Protein AF-0000000086649400 (afdb_homodimer)

Secondary structure (DSSP, 8-state):
--HHHHHHHHTBHHHHHHHHHHHHHHHHHHGGG---HHHHHHHHHHHHHHHHHHHHHHGGGHHHHHHHHHHHTT-TT---HHHHHHHHHHHHHHHHHHHHHHHHHHHHTTSS---HHHHHHHHHHHHHHHHHHHHHHHHHHHHHHHHHHHHHHHH----HHHHHHHHHHHHHHHHHHHHHHHHHHHHHHTSPTTSTTTT-S-HHHHHHHHHHHHHHHHHHHHHHHHHHHHH-/--HHHHHHHHTBHHHHHHHHHHHHHHHHHHGGG---HHHHHHHHHHHHHHHHHHHHHHHTTHHHHHHHHHHHTT-TT-S-HHHHHHHHHHHHHHHHHHHHHHHHHHHHTTSS---HHHHHHHHHHHHHHHHHHHHHHHHHHHHHHHHHHHHHHHH----HHHHHHHHHHHHHHHHHHHHHHHHHHHHHHTSPTTSTTTT-S-HHHHHHHHHHHHHHHHHHHHHHHHHHHHH-

Organism: Vespula vulgaris (NCBI:txid7454)

Solvent-accessible surface area (backbone atoms only — not comparable to full-atom values): 23896 Å² total; per-residue (Å²): 132,67,61,62,55,54,32,57,39,50,47,25,34,66,42,42,48,48,50,38,50,28,50,19,18,44,31,33,28,51,39,68,77,45,86,45,68,66,60,32,51,31,30,49,50,51,20,48,52,34,49,48,38,50,52,56,58,48,63,66,39,56,57,42,51,50,51,48,47,61,72,47,60,87,33,82,85,47,83,50,64,67,55,34,51,50,50,54,50,44,50,53,49,52,63,52,40,46,61,47,45,50,51,34,52,34,22,73,68,62,57,37,94,56,70,46,65,64,45,45,50,52,44,47,50,49,49,46,52,50,48,50,49,50,38,52,45,43,53,48,51,42,52,52,52,51,50,49,49,58,53,45,63,70,59,58,89,63,59,72,60,56,56,51,49,50,52,50,50,44,51,52,40,51,51,50,42,51,35,42,51,37,49,46,58,47,46,44,24,73,35,60,73,81,48,86,62,13,56,68,59,51,65,38,54,40,8,46,40,42,26,52,32,34,50,53,52,50,49,51,54,52,50,52,52,52,53,56,59,70,74,104,133,67,61,63,56,54,32,56,40,49,46,24,35,67,41,42,48,50,49,36,50,28,50,20,18,43,31,32,30,50,40,67,77,45,87,45,68,67,59,33,52,29,30,48,49,51,19,49,54,36,50,48,38,49,53,57,58,47,63,66,40,54,57,41,51,50,52,48,47,61,72,47,60,88,33,81,84,47,84,51,63,67,55,35,53,50,48,54,52,44,51,52,48,51,63,53,41,46,61,48,46,48,52,33,52,34,22,72,68,64,58,38,94,57,70,47,65,63,45,46,50,52,44,48,50,48,49,45,50,49,47,49,50,51,38,51,44,44,52,49,52,43,52,52,51,52,50,50,49,57,53,44,60,70,60,60,85,64,59,72,61,56,55,49,50,50,52,48,51,43,52,55,41,50,50,51,41,52,35,43,50,39,50,46,58,46,47,44,24,72,36,59,73,80,49,87,63,12,55,68,60,50,65,36,54,40,8,45,39,42,27,53,33,33,51,51,52,50,50,50,54,52,50,52,52,53,55,56,59,69,74,105

InterPro domains:
  IPR008733 Peroxisomal biogenesis factor 11 [PF05648] (6-221)
  IPR026510 Peroxisomal membrane protein 11C, metazoa [PTHR20990] (4-226)

Sequence (464 aa):
MDVEILSNYLDTYHGRDKILRTLSYIAKLTTVATTSKTTEAKLKIFSSKMSECRVILRLLDDLPIFYYARKYGWGKQESDWFIRSIELIQIAVDMIFSPIEHICWAGENQIVSLNSAKWDNITIWLWVVSLYLSLTKSLRKISQLKLSKLQGNEVCANSNETNKKIKHDIQEELITCLCLILDIIYAVSYLPSGVLWGGFLKTWHVGALGTISSCISLYRALHKKIMQKKKLMDVEILSNYLDTYHGRDKILRTLSYIAKLTTVATTSKTTEAKLKIFSSKMSECRVILRLLDDLPIFYYARKYGWGKQESDWFIRSIELIQIAVDMIFSPIEHICWAGENQIVSLNSAKWDNITIWLWVVSLYLSLTKSLRKISQLKLSKLQGNEVCANSNETNKKIKHDIQEELITCLCLILDIIYAVSYLPSGVLWGGFLKTWHVGALGTISSCISLYRALHKKIMQKKKL

Nearest PDB structures (foldseek):
  6nbi-assembly1_R  TM=3.382E-01  e=7.928E-01  Homo sapiens
  6nbh-assembly1_R  TM=2.758E-01  e=7.574E-01  Homo sapiens
  8ceg-assembly1_B  TM=2.648E-01  e=4.103E+00  Homo sapiens
  6nbh-assembly1_R  TM=4.077E-01  e=9.568E-01  Homo sapiens
  6nbi-assembly1_R  TM=3.823E-01  e=1.001E+00  Homo sapiens

Foldseek 3Di:
DPVVLLVVLCVDPVSVLLVLLLQLLLLLQCLVVDPDPVSNVVSNVSSVVSVLVSLVSLLVCLVVLVVVCVVCPQVPVDPDVLLSVLVNVLSVLSNVLSVLSVVLSCCVVVVDPDPNVVSVQVNLVSVLVNLVSVLVSLVVVLVVLVVVLVVVVPPDPDDPVVNVVSVVSNVVSVLVNLLSVLVNVLSQCCHDPPRDCHVVDDSSSNSVSSNVSSVSVSVVVSVVSVVVVVVD/DPVVLLVVLCVDPVSVLLVLLLQLLLLLQCLVVDPDPVSNVVSNVSSVVSVLVSLVSLLVCLVVLVVVCVVCPQVPVDPDVVLSVLVNVLSVLSNVLNVLSVVLSCCVVVVDPDPNVVSVQVNLVSVLVNLVSVLVSLVVVLVVLVVVLVVVVPPDVDDPVVNVVSVVSNVVSVLVNLLSVLVNVLSQCCHDPPRDCHVVDDSSSNSVSSNVSSVSVSVVVSVVSVVVVVVD

pLDDT: mean 90.63, std 8.1, range [49.31, 97.56]

Radius of gyration: 25.65 Å; Cα contacts (8 Å, |Δi|>4): 470; chains: 2; bounding box: 76×61×52 Å

Structure (mmCIF, N/CA/C/O backbone):
data_AF-0000000086649400-model_v1
#
loop_
_entity.id
_entity.type
_entity.pdbx_description
1 polymer 'Peroxisomal membrane protein 11C'
#
loop_
_atom_site.group_PDB
_atom_site.id
_atom_site.type_symbol
_atom_site.label_atom_id
_atom_site.label_alt_id
_atom_site.label_comp_id
_atom_site.label_asym_id
_atom_site.label_entity_id
_atom_site.label_seq_id
_atom_site.pdbx_PDB_ins_code
_atom_site.Cartn_x
_atom_site.Cartn_y
_atom_site.Cartn_z
_atom_site.occupancy
_atom_site.B_iso_or_equiv
_atom_site.auth_seq_id
_atom_site.auth_comp_id
_atom_site.auth_asym_id
_atom_site.auth_atom_id
_atom_site.pdbx_PDB_model_num
ATOM 1 N N . MET A 1 1 ? -4.574 18.812 -14.805 1 53.16 1 MET A N 1
ATOM 2 C CA . MET A 1 1 ? -4.961 17.828 -13.797 1 53.16 1 MET A CA 1
ATOM 3 C C . MET A 1 1 ? -3.801 17.531 -12.852 1 53.16 1 MET A C 1
ATOM 5 O O . MET A 1 1 ? -2.643 17.484 -13.281 1 53.16 1 MET A O 1
ATOM 9 N N . ASP A 1 2 ? -3.943 17.781 -11.453 1 78.62 2 ASP A N 1
ATOM 10 C CA . ASP A 1 2 ? -2.957 18.016 -10.398 1 78.62 2 ASP A CA 1
ATOM 11 C C . ASP A 1 2 ? -2.213 16.719 -10.055 1 78.62 2 ASP A C 1
ATOM 13 O O . ASP A 1 2 ? -2.707 15.898 -9.281 1 78.62 2 ASP A O 1
ATOM 17 N N . VAL A 1 3 ? -1.245 16.312 -10.953 1 87.19 3 VAL A N 1
ATOM 18 C CA . VAL A 1 3 ? -0.315 15.195 -10.789 1 87.19 3 VAL A CA 1
ATOM 19 C C . VAL A 1 3 ? 0.162 15.133 -9.344 1 87.19 3 VAL A C 1
ATOM 21 O O . VAL A 1 3 ? 0.406 14.047 -8.812 1 87.19 3 VAL A O 1
ATOM 24 N N . GLU A 1 4 ? 0.155 16.203 -8.797 1 91.06 4 GLU A N 1
ATOM 25 C CA . GLU A 1 4 ? 0.586 16.281 -7.402 1 91.06 4 GLU A CA 1
ATOM 26 C C . GLU A 1 4 ? -0.42 15.602 -6.477 1 91.06 4 GLU A C 1
ATOM 28 O O . GLU A 1 4 ? -0.036 14.844 -5.578 1 91.06 4 GLU A O 1
ATOM 33 N N . ILE A 1 5 ? -1.599 15.883 -6.746 1 92.31 5 ILE A N 1
ATOM 34 C CA . ILE A 1 5 ? -2.652 15.328 -5.906 1 92.31 5 ILE A CA 1
ATOM 35 C C . ILE A 1 5 ? -2.682 13.805 -6.059 1 92.31 5 ILE A C 1
ATOM 37 O O . ILE A 1 5 ? -2.791 13.078 -5.066 1 92.31 5 ILE A O 1
ATOM 41 N N . LEU A 1 6 ? -2.549 13.375 -7.281 1 92.25 6 LEU A N 1
ATOM 42 C CA . LEU A 1 6 ? -2.551 11.938 -7.535 1 92.25 6 LEU A CA 1
ATOM 43 C C . LEU A 1 6 ? -1.331 11.273 -6.906 1 92.25 6 LEU A C 1
ATOM 45 O O . LEU A 1 6 ? -1.438 10.195 -6.324 1 92.25 6 LEU A O 1
ATOM 49 N N . SER A 1 7 ? -0.237 11.891 -6.977 1 92.69 7 SER A N 1
ATOM 50 C CA . SER A 1 7 ? 0.988 11.367 -6.387 1 92.69 7 SER A CA 1
ATOM 51 C C . SER A 1 7 ? 0.869 11.258 -4.867 1 92.69 7 SER A C 1
ATOM 53 O O . SER A 1 7 ? 1.25 10.242 -4.281 1 92.69 7 SER A O 1
ATOM 55 N N . ASN A 1 8 ? 0.297 12.266 -4.281 1 92.5 8 ASN A N 1
ATOM 56 C CA . ASN A 1 8 ? 0.095 12.25 -2.836 1 92.5 8 ASN A CA 1
ATOM 57 C C . ASN A 1 8 ? -0.917 11.18 -2.426 1 92.5 8 ASN A C 1
ATOM 59 O O . ASN A 1 8 ? -0.766 10.547 -1.38 1 92.5 8 ASN A O 1
ATOM 63 N N . TYR A 1 9 ? -1.897 11.078 -3.273 1 93.38 9 TYR A N 1
ATOM 64 C CA . TYR A 1 9 ? -2.906 10.055 -3.01 1 93.38 9 TYR A CA 1
ATOM 65 C C . TYR A 1 9 ? -2.303 8.656 -3.092 1 93.38 9 TYR A C 1
ATOM 67 O O . TYR A 1 9 ? -2.625 7.789 -2.281 1 93.38 9 TYR A O 1
ATOM 75 N N . LEU A 1 10 ? -1.343 8.406 -3.936 1 94.25 10 LEU A N 1
ATOM 76 C CA . LEU A 1 10 ? -0.695 7.113 -4.141 1 94.25 10 LEU A CA 1
ATOM 77 C C . LEU A 1 10 ? 0.292 6.816 -3.016 1 94.25 10 LEU A C 1
ATOM 79 O O . LEU A 1 10 ? 0.742 5.676 -2.863 1 94.25 10 LEU A O 1
ATOM 83 N N . ASP A 1 11 ? 0.56 7.797 -2.195 1 93.19 11 ASP A N 1
ATOM 84 C CA . ASP A 1 11 ? 1.463 7.605 -1.064 1 93.19 11 ASP A CA 1
ATOM 85 C C . ASP A 1 11 ? 0.725 7.008 0.132 1 93.19 11 ASP A C 1
ATOM 87 O O . ASP A 1 11 ? 1.352 6.582 1.104 1 93.19 11 ASP A O 1
ATOM 91 N N . THR A 1 12 ? -0.558 6.922 0.01 1 94.44 12 THR A N 1
ATOM 92 C CA . THR A 1 12 ? -1.359 6.316 1.068 1 94.44 12 THR A CA 1
ATOM 93 C C . THR A 1 12 ? -1.737 4.883 0.71 1 94.44 12 THR A C 1
ATOM 95 O O . THR A 1 12 ? -1.857 4.543 -0.469 1 94.44 12 THR A O 1
ATOM 98 N N . TYR A 1 13 ? -1.934 4.09 1.722 1 94 13 TYR A N 1
ATOM 99 C CA . TYR A 1 13 ? -2.369 2.715 1.514 1 94 13 TYR A CA 1
ATOM 100 C C . TYR A 1 13 ? -3.734 2.672 0.837 1 94 13 TYR A C 1
ATOM 102 O O . TYR A 1 13 ? -3.938 1.919 -0.118 1 94 13 TYR A O 1
ATOM 110 N N . HIS A 1 14 ? -4.66 3.551 1.229 1 93.81 14 HIS A N 1
ATOM 111 C CA . HIS A 1 14 ? -6.016 3.564 0.696 1 93.81 14 HIS A CA 1
ATOM 112 C C . HIS A 1 14 ? -6.027 3.957 -0.777 1 93.81 14 HIS A C 1
ATOM 114 O O . HIS A 1 14 ? -6.797 3.402 -1.566 1 93.81 14 HIS A O 1
ATOM 120 N N . GLY A 1 15 ? -5.195 4.906 -1.042 1 94.31 15 GLY A N 1
ATOM 121 C CA . GLY A 1 15 ? -5.105 5.328 -2.432 1 94.31 15 GLY A CA 1
ATOM 122 C C . GLY A 1 15 ? -4.633 4.223 -3.359 1 94.31 15 GLY A C 1
ATOM 123 O O . GLY A 1 15 ? -5.223 4 -4.418 1 94.31 15 GLY A O 1
ATOM 124 N N . ARG A 1 16 ? -3.619 3.494 -2.947 1 95.06 16 ARG A N 1
ATOM 125 C CA . ARG A 1 16 ? -3.1 2.404 -3.766 1 95.06 16 ARG A CA 1
ATOM 126 C C . ARG A 1 16 ? -4.102 1.259 -3.855 1 95.06 16 ARG A C 1
ATOM 128 O O . ARG A 1 16 ? -4.285 0.668 -4.922 1 95.06 16 ARG A O 1
ATOM 135 N N . ASP A 1 17 ? -4.711 0.99 -2.801 1 95.44 17 ASP A N 1
ATOM 136 C CA . ASP A 1 17 ? -5.699 -0.085 -2.775 1 95.44 17 ASP A CA 1
ATOM 137 C C . ASP A 1 17 ? -6.848 0.203 -3.736 1 95.44 17 ASP A C 1
ATOM 139 O O . ASP A 1 17 ? -7.309 -0.692 -4.449 1 95.44 17 ASP A O 1
ATOM 143 N N . LYS A 1 18 ? -7.293 1.44 -3.742 1 95.38 18 LYS A N 1
ATOM 144 C CA . LYS A 1 18 ? -8.406 1.806 -4.617 1 95.38 18 LYS A CA 1
ATOM 145 C C . LYS A 1 18 ? -8.008 1.689 -6.086 1 95.38 18 LYS A C 1
ATOM 147 O O . LYS A 1 18 ? -8.82 1.291 -6.926 1 95.38 18 LYS A O 1
ATOM 152 N N . ILE A 1 19 ? -6.824 2.025 -6.383 1 96 19 ILE A N 1
ATOM 153 C CA . ILE A 1 19 ? -6.363 1.929 -7.762 1 96 19 ILE A CA 1
ATOM 154 C C . ILE A 1 19 ? -6.219 0.46 -8.156 1 96 19 ILE A C 1
ATOM 156 O O . ILE A 1 19 ? -6.605 0.066 -9.258 1 96 19 ILE A O 1
ATOM 160 N N . LEU A 1 20 ? -5.676 -0.312 -7.254 1 96.81 20 LEU A N 1
ATOM 161 C CA . LEU A 1 20 ? -5.555 -1.741 -7.52 1 96.81 20 LEU A CA 1
ATOM 162 C C . LEU A 1 20 ? -6.926 -2.371 -7.75 1 96.81 20 LEU A C 1
ATOM 164 O O . LEU A 1 20 ? -7.09 -3.201 -8.641 1 96.81 20 LEU A O 1
ATOM 168 N N . ARG A 1 21 ? -7.816 -1.945 -6.902 1 97 21 ARG A N 1
ATOM 169 C CA . ARG A 1 21 ? -9.188 -2.422 -7.059 1 97 21 ARG A CA 1
ATOM 170 C C . ARG A 1 21 ? -9.742 -2.039 -8.43 1 97 21 ARG A C 1
ATOM 172 O O . ARG A 1 21 ? -10.336 -2.873 -9.117 1 97 21 ARG A O 1
ATOM 179 N N . THR A 1 22 ? -9.57 -0.898 -8.789 1 96.62 22 THR A N 1
ATOM 180 C CA . THR A 1 22 ? -10.07 -0.395 -10.062 1 96.62 22 THR A CA 1
ATOM 181 C C . THR A 1 22 ? -9.445 -1.157 -11.227 1 96.62 22 THR A C 1
ATOM 183 O O . THR A 1 22 ? -10.148 -1.587 -12.148 1 96.62 22 THR A O 1
ATOM 186 N N . LEU A 1 23 ? -8.172 -1.367 -11.148 1 95.75 23 LEU A N 1
ATOM 187 C CA . LEU A 1 23 ? -7.469 -2.088 -12.211 1 95.75 23 LEU A CA 1
ATOM 188 C C . LEU A 1 23 ? -7.953 -3.531 -12.297 1 95.75 23 LEU A C 1
ATOM 190 O O . LEU A 1 23 ? -8.102 -4.074 -13.391 1 95.75 23 LEU A O 1
ATOM 194 N N . SER A 1 24 ? -8.164 -4.078 -11.164 1 96.56 24 SER A N 1
ATOM 195 C CA . SER A 1 24 ? -8.633 -5.461 -11.125 1 96.56 24 SER A CA 1
ATOM 196 C C . SER A 1 24 ? -9.984 -5.609 -11.82 1 96.56 24 SER A C 1
ATOM 198 O O . SER A 1 24 ? -10.156 -6.496 -12.664 1 96.56 24 SER A O 1
ATOM 200 N N . TYR A 1 25 ? -10.875 -4.719 -11.602 1 96.5 25 TYR A N 1
ATOM 201 C CA . TYR A 1 25 ? -12.219 -4.832 -12.148 1 96.5 25 TYR A CA 1
ATOM 202 C C . TYR A 1 25 ? -12.25 -4.395 -13.609 1 96.5 25 TYR A C 1
ATOM 204 O O . TYR A 1 25 ? -13.016 -4.934 -14.414 1 96.5 25 TYR A O 1
ATOM 212 N N . ILE A 1 26 ? -11.484 -3.434 -13.938 1 96.06 26 ILE A N 1
ATOM 213 C CA . ILE A 1 26 ? -11.375 -3.051 -15.344 1 96.06 26 ILE A CA 1
ATOM 214 C C . ILE A 1 26 ? -10.883 -4.238 -16.172 1 96.06 26 ILE A C 1
ATOM 216 O O . ILE A 1 26 ? -11.367 -4.477 -17.281 1 96.06 26 ILE A O 1
ATOM 220 N N . ALA A 1 27 ? -9.898 -4.918 -15.617 1 95.19 27 ALA A N 1
ATOM 221 C CA . ALA A 1 27 ? -9.383 -6.098 -16.312 1 95.19 27 ALA A CA 1
ATOM 222 C C . ALA A 1 27 ? -10.477 -7.145 -16.5 1 95.19 27 ALA A C 1
ATOM 224 O O . ALA A 1 27 ? -10.57 -7.773 -17.547 1 95.19 27 ALA A O 1
ATOM 225 N N . LYS A 1 28 ? -11.297 -7.32 -15.531 1 94.31 28 LYS A N 1
ATOM 226 C CA . LYS A 1 28 ? -12.414 -8.258 -15.633 1 94.31 28 LYS A CA 1
ATOM 227 C C . LYS A 1 28 ? -13.422 -7.793 -16.688 1 94.31 28 LYS A C 1
ATOM 229 O O . LYS A 1 28 ? -13.945 -8.609 -17.453 1 94.31 28 LYS A O 1
ATOM 234 N N . LEU A 1 29 ? -13.648 -6.512 -16.719 1 94.69 29 LEU A N 1
ATOM 235 C CA . LEU A 1 29 ? -14.609 -5.945 -17.656 1 94.69 29 LEU A CA 1
ATOM 236 C C . LEU A 1 29 ? -14.117 -6.098 -19.094 1 94.69 29 LEU A C 1
ATOM 238 O O . LEU A 1 29 ? -14.906 -6.414 -19.984 1 94.69 29 LEU A O 1
ATOM 242 N N . THR A 1 30 ? -12.828 -5.934 -19.266 1 93.25 30 THR A N 1
ATOM 243 C CA . THR A 1 30 ? -12.266 -5.926 -20.609 1 93.25 30 THR A CA 1
ATOM 244 C C . THR A 1 30 ? -12.242 -7.336 -21.203 1 93.25 30 THR A C 1
ATOM 246 O O . THR A 1 30 ? -12.008 -7.516 -22.391 1 93.25 30 THR A O 1
ATOM 249 N N . THR A 1 31 ? -12.539 -8.266 -20.406 1 90.44 31 THR A N 1
ATOM 250 C CA . THR A 1 31 ? -12.609 -9.633 -20.922 1 90.44 31 THR A CA 1
ATOM 251 C C . THR A 1 31 ? -13.734 -9.773 -21.938 1 90.44 31 THR A C 1
ATOM 253 O O . THR A 1 31 ? -13.688 -10.633 -22.812 1 90.44 31 THR A O 1
ATOM 256 N N . VAL A 1 32 ? -14.758 -8.938 -21.844 1 87.25 32 VAL A N 1
ATOM 257 C CA . VAL A 1 32 ? -15.906 -9 -22.75 1 87.25 32 VAL A CA 1
ATOM 258 C C . VAL A 1 32 ? -15.492 -8.531 -24.141 1 87.25 32 VAL A C 1
ATOM 260 O O . VAL A 1 32 ? -16.062 -8.977 -25.141 1 87.25 32 VAL A O 1
ATOM 263 N N . ALA A 1 33 ? -14.555 -7.664 -24.125 1 88.12 33 ALA A N 1
ATOM 264 C CA . ALA A 1 33 ? -14.164 -7.043 -25.391 1 88.12 33 ALA A CA 1
ATOM 265 C C . ALA A 1 33 ? -13.148 -7.91 -26.141 1 88.12 33 ALA A C 1
ATOM 267 O O . ALA A 1 33 ? -12.797 -7.621 -27.281 1 88.12 33 ALA A O 1
ATOM 268 N N . THR A 1 34 ? -12.688 -8.914 -25.484 1 86.44 34 THR A N 1
ATOM 269 C CA . THR A 1 34 ? -11.656 -9.719 -26.141 1 86.44 34 THR A CA 1
ATOM 270 C C . THR A 1 34 ? -12.25 -11 -26.719 1 86.44 34 THR A C 1
ATOM 272 O O . THR A 1 34 ? -13.141 -11.602 -26.109 1 86.44 34 THR A O 1
ATOM 275 N N . THR A 1 35 ? -11.828 -11.297 -27.953 1 86 35 THR A N 1
ATOM 276 C CA . THR A 1 35 ? -12.336 -12.492 -28.625 1 86 35 THR A CA 1
ATOM 277 C C . THR A 1 35 ? -11.336 -13.648 -28.5 1 86 35 THR A C 1
ATOM 279 O O . THR A 1 35 ? -11.711 -14.812 -28.641 1 86 35 THR A O 1
ATOM 282 N N . SER A 1 36 ? -10.188 -13.359 -28.109 1 91.12 36 SER A N 1
ATOM 283 C CA . SER A 1 36 ? -9.172 -14.406 -28.016 1 91.12 36 SER A CA 1
ATOM 284 C C . SER A 1 36 ? -9.141 -15 -26.609 1 91.12 36 SER A C 1
ATOM 286 O O . SER A 1 36 ? -9.117 -14.273 -25.609 1 91.12 36 SER A O 1
ATOM 288 N N . LYS A 1 37 ? -9.172 -16.312 -26.578 1 91.56 37 LYS A N 1
ATOM 289 C CA . LYS A 1 37 ? -9.125 -17.031 -25.312 1 91.56 37 LYS A CA 1
ATOM 290 C C . LYS A 1 37 ? -7.816 -16.766 -24.562 1 91.56 37 LYS A C 1
ATOM 292 O O . LYS A 1 37 ? -7.797 -16.688 -23.344 1 91.56 37 LYS A O 1
ATOM 297 N N . THR A 1 38 ? -6.824 -16.594 -25.328 1 90.75 38 THR A N 1
ATOM 298 C CA . THR A 1 38 ? -5.512 -16.344 -24.734 1 90.75 38 THR A CA 1
ATOM 299 C C . THR A 1 38 ? -5.492 -14.984 -24.047 1 90.75 38 THR A C 1
ATOM 301 O O . THR A 1 38 ? -5.027 -14.875 -22.906 1 90.75 38 THR A O 1
ATOM 304 N N . THR A 1 39 ? -6.031 -14.031 -24.719 1 91.44 39 THR A N 1
ATOM 305 C CA . THR A 1 39 ? -6.078 -12.695 -24.141 1 91.44 39 THR A CA 1
ATOM 306 C C . THR A 1 39 ? -7.004 -12.656 -22.938 1 91.44 39 THR A C 1
ATOM 308 O O . THR A 1 39 ? -6.719 -11.969 -21.953 1 91.44 39 THR A O 1
ATOM 311 N N . GLU A 1 40 ? -8.039 -13.352 -23.031 1 93.12 40 GLU A N 1
ATOM 312 C CA . GLU A 1 40 ? -8.961 -13.445 -21.906 1 93.12 40 GLU A CA 1
ATOM 313 C C . GLU A 1 40 ? -8.266 -14.031 -20.672 1 93.12 40 GLU A C 1
ATOM 315 O O . GLU A 1 40 ? -8.43 -13.531 -19.562 1 93.12 40 GLU A O 1
ATOM 320 N N . ALA A 1 41 ? -7.531 -15.055 -20.875 1 92.94 41 ALA A N 1
ATOM 321 C CA . ALA A 1 41 ? -6.805 -15.703 -19.781 1 92.94 41 ALA A CA 1
ATOM 322 C C . ALA A 1 41 ? -5.785 -14.758 -19.156 1 92.94 41 ALA A C 1
ATOM 324 O O . ALA A 1 41 ? -5.633 -14.719 -17.938 1 92.94 41 ALA A O 1
ATOM 325 N N . LYS A 1 42 ? -5.152 -14.031 -20.031 1 93.38 42 LYS A N 1
ATOM 326 C CA . LYS A 1 42 ? -4.168 -13.062 -19.562 1 93.38 42 LYS A CA 1
ATOM 327 C C . LYS A 1 42 ? -4.824 -11.992 -18.703 1 93.38 42 LYS A C 1
ATOM 329 O O . LYS A 1 42 ? -4.285 -11.602 -17.656 1 93.38 42 LYS A O 1
ATOM 334 N N . LEU A 1 43 ? -5.945 -11.57 -19.109 1 93.75 43 LEU A N 1
ATOM 335 C CA . LEU A 1 43 ? -6.672 -10.547 -18.359 1 93.75 43 LEU A CA 1
ATOM 336 C C . LEU A 1 43 ? -7.148 -11.086 -17.016 1 93.75 43 LEU A C 1
ATOM 338 O O . LEU A 1 43 ? -7.113 -10.375 -16.016 1 93.75 43 LEU A O 1
ATOM 342 N N . LYS A 1 44 ? -7.527 -12.273 -17.016 1 93.44 44 LYS A N 1
ATOM 343 C CA . LYS A 1 44 ? -7.973 -12.906 -15.773 1 93.44 44 LYS A CA 1
ATOM 344 C C . LYS A 1 44 ? -6.816 -13.062 -14.789 1 93.44 44 LYS A C 1
ATOM 346 O O . LYS A 1 44 ? -6.984 -12.852 -13.586 1 93.44 44 LYS A O 1
ATOM 351 N N . ILE A 1 45 ? -5.719 -13.398 -15.336 1 94.38 45 ILE A N 1
ATOM 352 C CA . ILE A 1 45 ? -4.535 -13.523 -14.492 1 94.38 45 ILE A CA 1
ATOM 353 C C . ILE A 1 45 ? -4.18 -12.164 -13.891 1 94.38 45 ILE A C 1
ATOM 355 O O . ILE A 1 45 ? -3.928 -12.062 -12.688 1 94.38 45 ILE A O 1
ATOM 359 N N . PHE A 1 46 ? -4.23 -11.227 -14.766 1 94.88 46 PHE A N 1
ATOM 360 C CA . PHE A 1 46 ? -3.93 -9.875 -14.305 1 94.88 46 PHE A CA 1
ATOM 361 C C . PHE A 1 46 ? -4.891 -9.453 -13.195 1 94.88 46 PHE A C 1
ATOM 363 O O . PHE A 1 46 ? -4.461 -8.969 -12.148 1 94.88 46 PHE A O 1
ATOM 370 N N . SER A 1 47 ? -6.109 -9.648 -13.398 1 95.31 47 SER A N 1
ATOM 371 C CA . SER A 1 47 ? -7.125 -9.289 -12.414 1 95.31 47 SER A CA 1
ATOM 372 C C . SER A 1 47 ? -6.926 -10.055 -11.109 1 95.31 47 SER A C 1
ATOM 374 O O . SER A 1 47 ? -7.027 -9.477 -10.023 1 95.31 47 SER A O 1
ATOM 376 N N . SER A 1 48 ? -6.574 -11.242 -11.211 1 94.25 48 SER A N 1
ATOM 377 C CA . SER A 1 48 ? -6.387 -12.086 -10.031 1 94.25 48 SER A CA 1
ATOM 378 C C . SER A 1 48 ? -5.172 -11.641 -9.227 1 94.25 48 SER A C 1
ATOM 380 O O . SER A 1 48 ? -5.211 -11.625 -7.996 1 94.25 48 SER A O 1
ATOM 382 N N . LYS A 1 49 ? -4.148 -11.258 -9.922 1 95.25 49 LYS A N 1
ATOM 383 C CA . LYS A 1 49 ? -2.936 -10.805 -9.242 1 95.25 49 LYS A CA 1
ATOM 384 C C . LYS A 1 49 ? -3.176 -9.492 -8.5 1 95.25 49 LYS A C 1
ATOM 386 O O . LYS A 1 49 ? -2.691 -9.312 -7.387 1 95.25 49 LYS A O 1
ATOM 391 N N . MET A 1 50 ? -3.951 -8.656 -9.117 1 95.75 50 MET A N 1
ATOM 392 C CA . MET A 1 50 ? -4.293 -7.398 -8.453 1 95.75 50 MET A CA 1
ATOM 393 C C . MET A 1 50 ? -5.145 -7.648 -7.211 1 95.75 50 MET A C 1
ATOM 395 O O . MET A 1 50 ? -4.914 -7.043 -6.164 1 95.75 50 MET A O 1
ATOM 399 N N . SER A 1 51 ? -6.031 -8.523 -7.359 1 94.06 51 SER A N 1
ATOM 400 C CA . SER A 1 51 ? -6.91 -8.859 -6.246 1 94.06 51 SER A CA 1
ATOM 401 C C . SER A 1 51 ? -6.137 -9.523 -5.109 1 94.06 51 SER A C 1
ATOM 403 O O . SER A 1 51 ? -6.371 -9.227 -3.936 1 94.06 51 SER A O 1
ATOM 405 N N . GLU A 1 52 ? -5.246 -10.352 -5.484 1 94.38 52 GLU A N 1
ATOM 406 C CA . GLU A 1 52 ? -4.414 -11.016 -4.48 1 94.38 52 GLU A CA 1
ATOM 407 C C . GLU A 1 52 ? -3.551 -10.008 -3.729 1 94.38 52 GLU A C 1
ATOM 409 O O . GLU A 1 52 ? -3.35 -10.133 -2.52 1 94.38 52 GLU A O 1
ATOM 414 N N . CYS A 1 53 ? -3.037 -9.109 -4.457 1 95.75 53 CYS A N 1
ATOM 415 C CA . CYS A 1 53 ? -2.246 -8.062 -3.822 1 95.75 53 CYS A CA 1
ATOM 416 C C . CYS A 1 53 ? -3.061 -7.328 -2.764 1 95.75 53 CYS A C 1
ATOM 418 O O . CYS A 1 53 ? -2.559 -7.047 -1.675 1 95.75 53 CYS A O 1
ATOM 420 N N . ARG A 1 54 ? -4.254 -7.074 -3.053 1 95.38 54 ARG A N 1
ATOM 421 C CA . ARG A 1 54 ? -5.121 -6.391 -2.098 1 95.38 54 ARG A CA 1
ATOM 422 C C . ARG A 1 54 ? -5.336 -7.238 -0.849 1 95.38 54 ARG A C 1
ATOM 424 O O . ARG A 1 54 ? -5.391 -6.711 0.264 1 95.38 54 ARG A O 1
ATOM 431 N N . VAL A 1 55 ? -5.461 -8.477 -1.071 1 94.69 55 VAL A N 1
ATOM 432 C CA . VAL A 1 55 ? -5.652 -9.383 0.055 1 94.69 55 VAL A CA 1
ATOM 433 C C . VAL A 1 55 ? -4.414 -9.367 0.95 1 94.69 55 VAL A C 1
ATOM 435 O O . VAL A 1 55 ? -4.527 -9.289 2.176 1 94.69 55 VAL A O 1
ATOM 438 N N . ILE A 1 56 ? -3.266 -9.359 0.376 1 95 56 ILE A N 1
ATOM 439 C CA . ILE A 1 56 ? -2.018 -9.344 1.132 1 95 56 ILE A CA 1
ATOM 440 C C . ILE A 1 56 ? -1.902 -8.039 1.908 1 95 56 ILE A C 1
ATOM 442 O O . ILE A 1 56 ? -1.479 -8.031 3.066 1 95 56 ILE A O 1
ATOM 446 N N . LEU A 1 57 ? -2.303 -6.992 1.276 1 94.62 57 LEU A N 1
ATOM 447 C CA . LEU A 1 57 ? -2.262 -5.695 1.948 1 94.62 57 LEU A CA 1
ATOM 448 C C . LEU A 1 57 ? -3.215 -5.672 3.139 1 94.62 57 LEU A C 1
ATOM 450 O O . LEU A 1 57 ? -2.924 -5.043 4.16 1 94.62 57 LEU A O 1
ATOM 454 N N . ARG A 1 58 ? -4.27 -6.371 3.033 1 93.19 58 ARG A N 1
ATOM 455 C CA . ARG A 1 58 ? -5.25 -6.395 4.113 1 93.19 58 ARG A CA 1
ATOM 456 C C . ARG A 1 58 ? -4.766 -7.258 5.273 1 93.19 58 ARG A C 1
ATOM 458 O O . ARG A 1 58 ? -5.309 -7.188 6.379 1 93.19 58 ARG A O 1
ATOM 465 N N . LEU A 1 59 ? -3.779 -8.055 4.973 1 89.31 59 LEU A N 1
ATOM 466 C CA . LEU A 1 59 ? -3.176 -8.828 6.051 1 89.31 59 LEU A CA 1
ATOM 467 C C . LEU A 1 59 ? -2.621 -7.91 7.137 1 89.31 59 LEU A C 1
ATOM 469 O O . LEU A 1 59 ? -2.6 -8.273 8.312 1 89.31 59 LEU A O 1
ATOM 473 N N . LEU A 1 60 ? -2.268 -6.707 6.715 1 92.44 60 LEU A N 1
ATOM 474 C CA . LEU A 1 60 ? -1.66 -5.762 7.645 1 92.44 60 LEU A CA 1
ATOM 475 C C . LEU A 1 60 ? -2.717 -4.848 8.258 1 92.44 60 LEU A C 1
ATOM 477 O O . LEU A 1 60 ? -2.389 -3.928 9.008 1 92.44 60 LEU A O 1
ATOM 481 N N . ASP A 1 61 ? -3.98 -5.145 7.988 1 92.5 61 ASP A N 1
ATOM 482 C CA . ASP A 1 61 ? -5.066 -4.309 8.484 1 92.5 61 ASP A CA 1
ATOM 483 C C . ASP A 1 61 ? -5.488 -4.738 9.891 1 92.5 61 ASP A C 1
ATOM 485 O O . ASP A 1 61 ? -6.23 -4.02 10.57 1 92.5 61 ASP A O 1
ATOM 489 N N . ASP A 1 62 ? -5.027 -5.809 10.375 1 91.88 62 ASP A N 1
ATOM 490 C CA . ASP A 1 62 ? -5.445 -6.312 11.68 1 91.88 62 ASP A CA 1
ATOM 491 C C . ASP A 1 62 ? -5.133 -5.309 12.781 1 91.88 62 ASP A C 1
ATOM 493 O O . ASP A 1 62 ? -5.98 -5.031 13.641 1 91.88 62 ASP A O 1
ATOM 497 N N . LEU A 1 63 ? -3.98 -4.711 12.656 1 90.06 63 LEU A N 1
ATOM 498 C CA . LEU A 1 63 ? -3.568 -3.797 13.719 1 90.06 63 LEU A CA 1
ATOM 499 C C . LEU A 1 63 ? -4.367 -2.498 13.656 1 90.06 63 LEU A C 1
ATOM 501 O O . LEU A 1 63 ? -4.918 -2.055 14.664 1 90.06 63 LEU A O 1
ATOM 505 N N . PRO A 1 64 ? -4.461 -1.952 12.531 1 92.31 64 PRO A N 1
ATOM 506 C CA . PRO A 1 64 ? -5.289 -0.748 12.453 1 92.31 64 PRO A CA 1
ATOM 507 C C . PRO A 1 64 ? -6.73 -0.996 12.898 1 92.31 64 PRO A C 1
ATOM 509 O O . PRO A 1 64 ? -7.336 -0.142 13.547 1 92.31 64 PRO A O 1
ATOM 512 N N . ILE A 1 65 ? -7.293 -2.109 12.547 1 92.69 65 ILE A N 1
ATOM 513 C CA . ILE A 1 65 ? -8.664 -2.426 12.93 1 92.69 65 ILE A CA 1
ATOM 514 C C . ILE A 1 65 ? -8.758 -2.566 14.445 1 92.69 65 ILE A C 1
ATOM 516 O O . ILE A 1 65 ? -9.719 -2.09 15.062 1 92.69 65 ILE A O 1
ATOM 520 N N . PHE A 1 66 ? -7.789 -3.217 14.961 1 92.5 66 PHE A N 1
ATOM 521 C CA . PHE A 1 66 ? -7.754 -3.385 16.406 1 92.5 66 PHE A CA 1
ATOM 522 C C . PHE A 1 66 ? -7.621 -2.035 17.109 1 92.5 66 PHE A C 1
ATOM 524 O O . PHE A 1 66 ? -8.289 -1.782 18.109 1 92.5 66 PHE A O 1
ATOM 531 N N . TYR A 1 67 ? -6.789 -1.237 16.672 1 93.19 67 TYR A N 1
ATOM 532 C CA . TYR A 1 67 ? -6.617 0.1 17.219 1 93.19 67 TYR A CA 1
ATOM 533 C C . TYR A 1 67 ? -7.914 0.896 17.141 1 93.19 67 TYR A C 1
ATOM 535 O O . TYR A 1 67 ? -8.305 1.557 18.109 1 93.19 67 TYR A O 1
ATOM 543 N N . TYR A 1 68 ? -8.516 0.799 16.047 1 92.56 68 TYR A N 1
ATOM 544 C CA . TYR A 1 68 ? -9.781 1.496 15.867 1 92.56 68 TYR A CA 1
ATOM 545 C C . TYR A 1 68 ? -10.836 0.972 16.844 1 92.56 68 TYR A C 1
ATOM 547 O O . TYR A 1 68 ? -11.609 1.748 17.406 1 92.56 68 TYR A O 1
ATOM 555 N N . ALA A 1 69 ? -10.898 -0.292 16.984 1 93.56 69 ALA A N 1
ATOM 556 C CA . ALA A 1 69 ? -11.844 -0.899 17.906 1 93.56 69 ALA A CA 1
ATOM 557 C C . ALA A 1 69 ? -11.625 -0.39 19.328 1 93.56 69 ALA A C 1
ATOM 559 O O . ALA A 1 69 ? -12.578 -0.066 20.047 1 93.56 69 ALA A O 1
ATOM 560 N N . ARG A 1 70 ? -10.375 -0.33 19.688 1 92.81 70 ARG A N 1
ATOM 561 C CA . ARG A 1 70 ? -10.031 0.152 21.016 1 92.81 70 ARG A CA 1
ATOM 562 C C . ARG A 1 70 ? -10.383 1.629 21.172 1 92.81 70 ARG A C 1
ATOM 564 O O . ARG A 1 70 ? -10.883 2.047 22.219 1 92.81 70 ARG A O 1
ATOM 571 N N . LYS A 1 71 ? -10.125 2.359 20.234 1 91.81 71 LYS A N 1
ATOM 572 C CA . LYS A 1 71 ? -10.406 3.791 20.266 1 91.81 71 LYS A CA 1
ATOM 573 C C . LYS A 1 71 ? -11.914 4.051 20.297 1 91.81 71 LYS A C 1
ATOM 575 O O . LYS A 1 71 ? -12.375 4.949 21.016 1 91.81 71 LYS A O 1
ATOM 580 N N . TYR A 1 72 ? -12.625 3.262 19.516 1 92.81 72 TYR A N 1
ATOM 581 C CA . TYR A 1 72 ? -14.07 3.414 19.469 1 92.81 72 TYR A CA 1
ATOM 582 C C . TYR A 1 72 ? -14.703 2.953 20.781 1 92.81 72 TYR A C 1
ATOM 584 O O . TYR A 1 72 ? -15.703 3.514 21.234 1 92.81 72 TYR A O 1
ATOM 592 N N . GLY A 1 73 ? -14.086 1.933 21.391 1 92.38 73 GLY A N 1
ATOM 593 C CA . GLY A 1 73 ? -14.617 1.399 22.625 1 92.38 73 GLY A CA 1
ATOM 594 C C . GLY A 1 73 ? -16.062 0.947 22.516 1 92.38 73 GLY A C 1
ATOM 595 O O . GLY A 1 73 ? -16.406 0.175 21.625 1 92.38 73 GLY A O 1
ATOM 596 N N . TRP A 1 74 ? -16.844 1.487 23.344 1 90.62 74 TRP A N 1
ATOM 597 C CA . TRP A 1 74 ? -18.266 1.164 23.312 1 90.62 74 TRP A CA 1
ATOM 598 C C . TRP A 1 74 ? -19.062 2.23 22.562 1 90.62 74 TRP A C 1
ATOM 600 O O . TRP A 1 74 ? -20.281 2.168 22.484 1 90.62 74 TRP A O 1
ATOM 610 N N . GLY A 1 75 ? -18.406 3.139 21.984 1 90.12 75 GLY A N 1
ATOM 611 C CA . GLY A 1 75 ? -19.016 4.164 21.156 1 90.12 75 GLY A CA 1
ATOM 612 C C . GLY A 1 75 ? -19.844 5.156 21.938 1 90.12 75 GLY A C 1
ATOM 613 O O . GLY A 1 75 ? -20.922 5.57 21.5 1 90.12 75 GLY A O 1
ATOM 614 N N . LYS A 1 76 ? -19.453 5.57 23.047 1 87.81 76 LYS A N 1
ATOM 615 C CA . LYS A 1 76 ? -20.203 6.48 23.906 1 87.81 76 LYS A CA 1
ATOM 616 C C . LYS A 1 76 ? -20.281 7.875 23.297 1 87.81 76 LYS A C 1
ATOM 618 O O . LYS A 1 76 ? -21.203 8.633 23.578 1 87.81 76 LYS A O 1
ATOM 623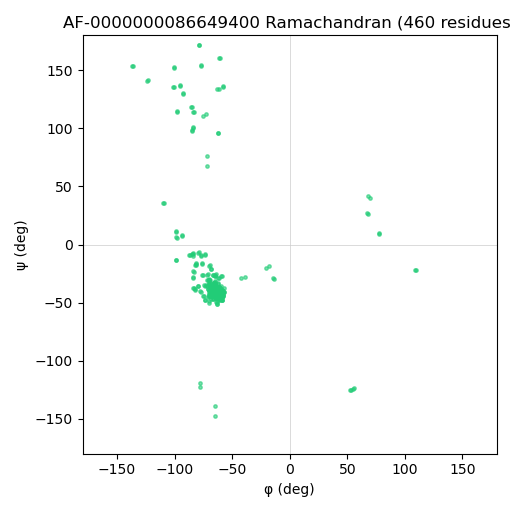 N N . GLN A 1 77 ? -19.438 8.094 22.406 1 87.94 77 GLN A N 1
ATOM 624 C CA . GLN A 1 77 ? -19.406 9.406 21.781 1 87.94 77 GLN A CA 1
ATOM 625 C C . GLN A 1 77 ? -20.469 9.516 20.688 1 87.94 77 GLN A C 1
ATOM 627 O O . GLN A 1 77 ? -20.812 10.617 20.25 1 87.94 77 GLN A O 1
ATOM 632 N N . GLU A 1 78 ? -20.984 8.305 20.266 1 88.06 78 GLU A N 1
ATOM 633 C CA . GLU A 1 78 ? -22.016 8.281 19.219 1 88.06 78 GLU A CA 1
ATOM 634 C C . GLU A 1 78 ? -23.406 8.477 19.828 1 88.06 78 GLU A C 1
ATOM 636 O O . GLU A 1 78 ? -23.859 7.676 20.641 1 88.06 78 GLU A O 1
ATOM 641 N N . SER A 1 79 ? -24.125 9.516 19.484 1 87 79 SER A N 1
ATOM 642 C CA . SER A 1 79 ? -25.406 9.867 20.047 1 87 79 SER A CA 1
ATOM 643 C C . SER A 1 79 ? -26.516 8.945 19.547 1 87 79 SER A C 1
ATOM 645 O O . SER A 1 79 ? -27.438 8.609 20.281 1 87 79 SER A O 1
ATOM 647 N N . ASP A 1 80 ? -26.406 8.547 18.328 1 93.06 80 ASP A N 1
ATOM 648 C CA . ASP A 1 80 ? -27.422 7.676 17.75 1 93.06 80 ASP A CA 1
ATOM 649 C C . ASP A 1 80 ? -27.156 6.215 18.109 1 93.06 80 ASP A C 1
ATOM 651 O O . ASP A 1 80 ? -26.188 5.621 17.656 1 93.06 80 ASP A O 1
ATOM 655 N N . TRP A 1 81 ? -28.031 5.676 18.859 1 92.88 81 TRP A N 1
ATOM 656 C CA . TRP A 1 81 ? -27.844 4.324 19.375 1 92.88 81 TRP A CA 1
ATOM 657 C C . TRP A 1 81 ? -27.859 3.307 18.234 1 92.88 81 TRP A C 1
ATOM 659 O O . TRP A 1 81 ? -27.156 2.289 18.297 1 92.88 81 TRP A O 1
ATOM 669 N N . PHE A 1 82 ? -28.609 3.533 17.203 1 94.69 82 PHE A N 1
ATOM 670 C CA . PHE A 1 82 ? -28.688 2.627 16.062 1 94.69 82 PHE A CA 1
ATOM 671 C C . PHE A 1 82 ? -27.359 2.6 15.32 1 94.69 82 PHE A C 1
ATOM 673 O O . PHE A 1 82 ? -26.828 1.526 15.016 1 94.69 82 PHE A O 1
ATOM 680 N N . ILE A 1 83 ? -26.797 3.676 15.047 1 95.06 83 ILE A N 1
ATOM 681 C CA . ILE A 1 83 ? -25.5 3.771 14.375 1 95.06 83 ILE A CA 1
ATOM 682 C C . ILE A 1 83 ? -24.422 3.15 15.242 1 95.06 83 ILE A C 1
ATOM 684 O O . ILE A 1 83 ? -23.547 2.441 14.75 1 95.06 83 ILE A O 1
ATOM 688 N N . ARG A 1 84 ? -24.531 3.396 16.5 1 95.62 84 ARG A N 1
ATOM 689 C CA . ARG A 1 84 ? -23.578 2.836 17.453 1 95.62 84 ARG A CA 1
ATOM 690 C C . ARG A 1 84 ? -23.609 1.311 17.422 1 95.62 84 ARG A C 1
ATOM 692 O O . ARG A 1 84 ? -22.562 0.666 17.359 1 95.62 84 ARG A O 1
ATOM 699 N N . SER A 1 85 ? -24.766 0.812 17.453 1 95.94 85 SER A N 1
ATOM 700 C CA . SER A 1 85 ? -24.906 -0.64 17.453 1 95.94 85 SER A CA 1
ATOM 701 C C . SER A 1 85 ? -24.375 -1.248 16.156 1 95.94 85 SER A C 1
ATOM 703 O O . SER A 1 85 ? -23.672 -2.26 16.188 1 95.94 85 SER A O 1
ATOM 705 N N . ILE A 1 86 ? -24.672 -0.659 15.086 1 96.25 86 ILE A N 1
ATOM 706 C CA . ILE A 1 86 ? -24.219 -1.161 13.789 1 96.25 86 ILE A CA 1
ATOM 707 C C . ILE A 1 86 ? -22.703 -1.082 13.711 1 96.25 86 ILE A C 1
ATOM 709 O O . ILE A 1 86 ? -22.047 -2 13.211 1 96.25 86 ILE A O 1
ATOM 713 N N . GLU A 1 87 ? -22.172 -0.026 14.18 1 95.75 87 GLU A N 1
ATOM 714 C CA . GLU A 1 87 ? -20.719 0.167 14.164 1 95.75 87 GLU A CA 1
ATOM 715 C C . GLU A 1 87 ? -20.016 -0.887 15.008 1 95.75 87 GLU A C 1
ATOM 717 O O . GLU A 1 87 ? -18.984 -1.431 14.594 1 95.75 87 GLU A O 1
ATOM 722 N N . LEU A 1 88 ? -20.562 -1.137 16.125 1 96 88 LEU A N 1
ATOM 723 C CA . LEU A 1 88 ? -19.969 -2.139 17.016 1 96 88 LEU A CA 1
ATOM 724 C C . LEU A 1 88 ? -20.016 -3.52 16.359 1 96 88 LEU A C 1
ATOM 726 O O . LEU A 1 88 ? -19.031 -4.262 16.422 1 96 88 LEU A O 1
ATOM 730 N N . ILE A 1 89 ? -21.078 -3.818 15.727 1 96.69 89 ILE A N 1
ATOM 731 C CA . ILE A 1 89 ? -21.203 -5.098 15.039 1 96.69 89 ILE A CA 1
ATOM 732 C C . ILE A 1 89 ? -20.234 -5.137 13.852 1 96.69 89 ILE A C 1
ATOM 734 O O . ILE A 1 89 ? -19.594 -6.16 13.602 1 96.69 89 ILE A O 1
ATOM 738 N N . GLN A 1 90 ? -20.125 -4.078 13.203 1 95.75 90 GLN A N 1
ATOM 739 C CA . GLN A 1 90 ? -19.219 -3.979 12.055 1 95.75 90 GLN A CA 1
ATOM 740 C C . GLN A 1 90 ? -17.766 -4.195 12.477 1 95.75 90 GLN A C 1
ATOM 742 O O . GLN A 1 90 ? -17.016 -4.898 11.789 1 95.75 90 GLN A O 1
ATOM 747 N N . ILE A 1 91 ? -17.422 -3.584 13.508 1 95.75 91 ILE A N 1
ATOM 748 C CA . ILE A 1 91 ? -16.062 -3.75 14.039 1 95.75 91 ILE A CA 1
ATOM 749 C C . ILE A 1 91 ? -15.812 -5.223 14.352 1 95.75 91 ILE A C 1
ATOM 751 O O . ILE A 1 91 ? -14.766 -5.77 13.992 1 95.75 91 ILE A O 1
ATOM 755 N N . ALA A 1 92 ? -16.766 -5.848 14.969 1 95.75 92 ALA A N 1
ATOM 756 C CA . ALA A 1 92 ? -16.641 -7.262 15.312 1 95.75 92 ALA A CA 1
ATOM 757 C C . ALA A 1 92 ? -16.516 -8.125 14.055 1 95.75 92 ALA A C 1
ATOM 759 O O . ALA A 1 92 ? -15.664 -9.008 13.984 1 95.75 92 ALA A O 1
ATOM 760 N N . VAL A 1 93 ? -17.297 -7.852 13.117 1 95.25 93 VAL A N 1
ATOM 761 C CA . VAL A 1 93 ? -17.281 -8.602 11.867 1 95.25 93 VAL A CA 1
ATOM 762 C C . VAL A 1 93 ? -15.945 -8.414 11.164 1 95.25 93 VAL A C 1
ATOM 764 O O . VAL A 1 93 ? -15.344 -9.391 10.695 1 95.25 93 VAL A O 1
ATOM 767 N N . ASP A 1 94 ? -15.5 -7.242 11.125 1 93.06 94 ASP A N 1
ATOM 768 C CA . ASP A 1 94 ? -14.242 -6.945 10.445 1 93.06 94 ASP A CA 1
ATOM 769 C C . ASP A 1 94 ? -13.062 -7.605 11.164 1 93.06 94 ASP A C 1
ATOM 771 O O . ASP A 1 94 ? -12.109 -8.039 10.523 1 93.06 94 ASP A O 1
ATOM 775 N N . MET A 1 95 ? -13.164 -7.703 12.422 1 93.38 95 MET A N 1
ATOM 776 C CA . MET A 1 95 ? -12.102 -8.328 13.211 1 93.38 95 MET A CA 1
ATOM 777 C C . MET A 1 95 ? -12.055 -9.828 12.961 1 93.38 95 MET A C 1
ATOM 779 O O . MET A 1 95 ? -10.984 -10.438 13.023 1 93.38 95 MET A O 1
ATOM 783 N N . ILE A 1 96 ? -13.133 -10.383 12.68 1 94.06 96 ILE A N 1
ATOM 784 C CA . ILE A 1 96 ? -13.211 -11.812 12.391 1 94.06 96 ILE A CA 1
ATOM 785 C C . ILE A 1 96 ? -12.859 -12.055 10.922 1 94.06 96 ILE A C 1
ATOM 787 O O . ILE A 1 96 ? -12.172 -13.023 10.594 1 94.06 96 ILE A O 1
ATOM 791 N N . PHE A 1 97 ? -13.281 -11.188 10.164 1 92.75 97 PHE A N 1
ATOM 792 C CA . PHE A 1 97 ? -13.086 -11.273 8.719 1 92.75 97 PHE A CA 1
ATOM 793 C C . PHE A 1 97 ? -11.602 -11.336 8.383 1 92.75 97 PHE A C 1
ATOM 795 O O . PHE A 1 97 ? -11.172 -12.164 7.574 1 92.75 97 PHE A O 1
ATOM 802 N N . SER A 1 98 ? -10.844 -10.531 9.008 1 90.38 98 SER A N 1
ATOM 803 C CA . SER A 1 98 ? -9.438 -10.359 8.641 1 90.38 98 SER A CA 1
ATOM 804 C C . SER A 1 98 ? -8.656 -11.656 8.828 1 90.38 98 SER A C 1
ATOM 806 O O . SER A 1 98 ? -8.062 -12.172 7.875 1 90.38 98 SER A O 1
ATOM 808 N N . PRO A 1 99 ? -8.688 -12.336 9.953 1 89.19 99 PRO A N 1
ATOM 809 C CA . PRO A 1 99 ? -7.949 -13.586 10.117 1 89.19 99 PRO A CA 1
ATOM 810 C C . PRO A 1 99 ? -8.461 -14.695 9.203 1 89.19 99 PRO A C 1
ATOM 812 O O . PRO A 1 99 ? -7.68 -15.523 8.734 1 89.19 99 PRO A O 1
ATOM 815 N N . ILE A 1 100 ? -9.703 -14.711 8.953 1 91.75 100 ILE A N 1
ATOM 816 C CA . ILE A 1 100 ? -10.289 -15.742 8.102 1 91.75 100 ILE A CA 1
ATOM 817 C C . ILE A 1 100 ? -9.805 -15.562 6.664 1 91.75 100 ILE A C 1
ATOM 819 O O . ILE A 1 100 ? -9.477 -16.531 5.984 1 91.75 100 ILE A O 1
ATOM 823 N N . GLU A 1 101 ? -9.805 -14.359 6.293 1 91.25 101 GLU A N 1
ATOM 824 C CA . GLU A 1 101 ? -9.305 -14.07 4.949 1 91.25 101 GLU A CA 1
ATOM 825 C C . GLU A 1 101 ? -7.844 -14.484 4.805 1 91.25 101 GLU A C 1
ATOM 827 O O . GLU A 1 101 ? -7.438 -14.992 3.756 1 91.25 101 GLU A O 1
ATOM 832 N N . HIS A 1 102 ? -7.062 -14.328 5.801 1 90.69 102 HIS A N 1
ATOM 833 C CA . HIS A 1 102 ? -5.656 -14.727 5.785 1 90.69 102 HIS A CA 1
ATOM 834 C C . HIS A 1 102 ? -5.512 -16.234 5.66 1 90.69 102 HIS A C 1
ATOM 836 O O . HIS A 1 102 ? -4.66 -16.719 4.91 1 90.69 102 HIS A O 1
ATOM 842 N N . ILE A 1 103 ? -6.324 -16.875 6.363 1 91.06 103 ILE A N 1
ATOM 843 C CA . ILE A 1 103 ? -6.293 -18.344 6.312 1 91.06 103 ILE A CA 1
ATOM 844 C C . ILE A 1 103 ? -6.691 -18.812 4.918 1 91.06 103 ILE A C 1
ATOM 846 O O . ILE A 1 103 ? -6.062 -19.719 4.363 1 91.06 103 ILE A O 1
ATOM 850 N N . CYS A 1 104 ? -7.66 -18.219 4.395 1 91.12 104 CYS A N 1
ATOM 851 C CA . CYS A 1 104 ? -8.109 -18.562 3.049 1 91.12 104 CYS A CA 1
ATOM 852 C C . CYS A 1 104 ? -7.008 -18.281 2.027 1 91.12 104 CYS A C 1
ATOM 854 O O . CYS A 1 104 ? -6.754 -19.109 1.149 1 91.12 104 CYS A O 1
ATOM 856 N N . TRP A 1 105 ? -6.395 -17.188 2.174 1 92.19 105 TRP A N 1
ATOM 857 C CA . TRP A 1 105 ? -5.301 -16.828 1.279 1 92.19 105 TRP A CA 1
ATOM 858 C C . TRP A 1 105 ? -4.152 -17.828 1.394 1 92.19 105 TRP A C 1
ATOM 860 O O . TRP A 1 105 ? -3.596 -18.266 0.383 1 92.19 105 TRP A O 1
ATOM 870 N N . ALA A 1 106 ? -3.805 -18.234 2.605 1 91.69 106 ALA A N 1
ATOM 871 C CA . ALA A 1 106 ? -2.73 -19.188 2.832 1 91.69 106 ALA A CA 1
ATOM 872 C C . ALA A 1 106 ? -3.066 -20.547 2.217 1 91.69 106 ALA A C 1
ATOM 874 O O . ALA A 1 106 ? -2.188 -21.234 1.684 1 91.69 106 ALA A O 1
ATOM 875 N N . GLY A 1 107 ? -4.293 -20.906 2.287 1 91.06 107 GLY A N 1
ATOM 876 C CA . GLY A 1 107 ? -4.727 -22.156 1.682 1 91.06 107 GLY A CA 1
ATOM 877 C C . GLY A 1 107 ? -4.68 -22.125 0.165 1 91.06 107 GLY A C 1
ATOM 878 O O . GLY A 1 107 ? -4.23 -23.094 -0.463 1 91.06 107 GLY A O 1
ATOM 879 N N . GLU A 1 108 ? -5.125 -21.047 -0.374 1 89.44 108 GLU A N 1
ATOM 880 C CA . GLU A 1 108 ? -5.125 -20.891 -1.825 1 89.44 108 GLU A CA 1
ATOM 881 C C . GLU A 1 108 ? -3.707 -20.938 -2.387 1 89.44 108 GLU A C 1
ATOM 883 O O . GLU A 1 108 ? -3.502 -21.359 -3.533 1 89.44 108 GLU A O 1
ATOM 888 N N . ASN A 1 109 ? -2.768 -20.531 -1.604 1 90.5 109 ASN A N 1
ATOM 889 C CA . ASN A 1 109 ? -1.379 -20.531 -2.051 1 90.5 109 ASN A CA 1
ATOM 890 C C . ASN A 1 109 ? -0.624 -21.75 -1.55 1 90.5 109 ASN A C 1
ATOM 892 O O . ASN A 1 109 ? 0.608 -21.781 -1.582 1 90.5 109 ASN A O 1
ATOM 896 N N . GLN A 1 110 ? -1.301 -22.703 -1.004 1 88.69 110 GLN A N 1
ATOM 897 C CA . GLN A 1 110 ? -0.776 -24.016 -0.609 1 88.69 110 GLN A CA 1
ATOM 898 C C . GLN A 1 110 ? 0.2 -23.891 0.557 1 88.69 110 GLN A C 1
ATOM 900 O O . GLN A 1 110 ? 1.183 -24.625 0.636 1 88.69 110 GLN A O 1
ATOM 905 N N . ILE A 1 111 ? 0.051 -22.922 1.293 1 89 111 ILE A N 1
ATOM 906 C CA . ILE A 1 111 ? 0.84 -22.75 2.508 1 89 111 ILE A CA 1
ATOM 907 C C . ILE A 1 111 ? 0.229 -23.578 3.639 1 89 111 ILE A C 1
ATOM 909 O O . ILE A 1 111 ? 0.951 -24.188 4.434 1 89 111 ILE A O 1
ATOM 913 N N . VAL A 1 112 ? -1.07 -23.578 3.648 1 88.19 112 VAL A N 1
ATOM 914 C CA . VAL A 1 112 ? -1.79 -24.406 4.617 1 88.19 112 VAL A CA 1
ATOM 915 C C . VAL A 1 112 ? -2.734 -25.359 3.887 1 88.19 112 VAL A C 1
ATOM 917 O O . VAL A 1 112 ? -3.307 -25 2.854 1 88.19 112 VAL A O 1
ATOM 920 N N . SER A 1 113 ? -2.766 -26.484 4.441 1 84.44 113 SER A N 1
ATOM 921 C CA . SER A 1 113 ? -3.686 -27.469 3.863 1 84.44 113 SER A CA 1
ATOM 922 C C . SER A 1 113 ? -5.094 -27.297 4.422 1 84.44 113 SER A C 1
ATOM 924 O O . SER A 1 113 ? -5.336 -27.547 5.602 1 84.44 113 SER A O 1
ATOM 926 N N . LEU A 1 114 ? -5.883 -26.656 3.74 1 83.75 114 LEU A N 1
ATOM 927 C CA . LEU A 1 114 ? -7.262 -26.453 4.172 1 83.75 114 LEU A CA 1
ATOM 928 C C . LEU A 1 114 ? -8.227 -26.656 3.01 1 83.75 114 LEU A C 1
ATOM 930 O O . LEU A 1 114 ? -7.824 -26.609 1.846 1 83.75 114 LEU A O 1
ATOM 934 N N . ASN A 1 115 ? -9.43 -27.031 3.387 1 79.44 115 ASN A N 1
ATOM 935 C CA . ASN A 1 115 ? -10.508 -27 2.4 1 79.44 115 ASN A CA 1
ATOM 936 C C . ASN A 1 115 ? -10.766 -25.594 1.901 1 79.44 115 ASN A C 1
ATOM 938 O O . ASN A 1 115 ? -11.523 -24.828 2.525 1 79.44 115 ASN A O 1
ATOM 942 N N . SER A 1 116 ? -10.234 -25.281 0.873 1 77.75 116 SER A N 1
ATOM 943 C CA . SER A 1 116 ? -10.211 -23.922 0.368 1 77.75 116 SER A CA 1
ATOM 944 C C . SER A 1 116 ? -11.617 -23.438 0.01 1 77.75 116 SER A C 1
ATOM 946 O O . SER A 1 116 ? -11.969 -22.281 0.258 1 77.75 116 SER A O 1
ATOM 948 N N . ALA A 1 117 ? -12.5 -24.312 -0.323 1 81.56 117 ALA A N 1
ATOM 949 C CA . ALA A 1 117 ? -13.82 -23.906 -0.783 1 81.56 117 ALA A CA 1
ATOM 950 C C . ALA A 1 117 ? -14.688 -23.438 0.382 1 81.56 117 ALA A C 1
ATOM 952 O O . ALA A 1 117 ? -15.383 -22.422 0.274 1 81.56 117 ALA A O 1
ATOM 953 N N . LYS A 1 118 ? -14.656 -24.156 1.433 1 85.75 118 LYS A N 1
ATOM 954 C CA . LYS A 1 118 ? -15.453 -23.797 2.604 1 85.75 118 LYS A CA 1
ATOM 955 C C . LYS A 1 118 ? -15.016 -22.438 3.174 1 85.75 118 LYS A C 1
ATOM 957 O O . LYS A 1 118 ? -15.844 -21.578 3.459 1 85.75 118 LYS A O 1
ATOM 962 N N . TRP A 1 119 ? -13.773 -22.25 3.297 1 88 119 TRP A N 1
ATOM 963 C CA . TRP A 1 119 ? -13.234 -21.031 3.881 1 88 119 TRP A CA 1
ATOM 964 C C . TRP A 1 119 ? -13.469 -19.828 2.955 1 88 119 TRP A C 1
ATOM 966 O O . TRP A 1 119 ? -13.711 -18.719 3.42 1 88 119 TRP A O 1
ATOM 976 N N . ASP A 1 120 ? -13.484 -20.141 1.725 1 88.5 120 ASP A N 1
ATOM 977 C CA . ASP A 1 120 ? -13.781 -19.094 0.75 1 88.5 120 ASP A CA 1
ATOM 978 C C . ASP A 1 120 ? -15.227 -18.609 0.886 1 88.5 120 ASP A C 1
ATOM 980 O O . ASP A 1 120 ? -15.492 -17.406 0.839 1 88.5 120 ASP A O 1
ATOM 984 N N . ASN A 1 121 ? -16.047 -19.562 1.067 1 91.06 121 ASN A N 1
ATOM 985 C CA . ASN A 1 121 ? -17.453 -19.234 1.236 1 91.06 121 ASN A CA 1
ATOM 986 C C . ASN A 1 121 ? -17.688 -18.391 2.494 1 91.06 121 ASN A C 1
ATOM 988 O O . ASN A 1 121 ? -18.453 -17.422 2.475 1 91.06 121 ASN A O 1
ATOM 992 N N . ILE A 1 122 ? -17.047 -18.75 3.527 1 92.56 122 ILE A N 1
ATOM 993 C CA . ILE A 1 122 ? -17.188 -18.016 4.785 1 92.56 122 ILE A CA 1
ATOM 994 C C . ILE A 1 122 ? -16.688 -16.578 4.605 1 92.56 122 ILE A C 1
ATOM 996 O O . ILE A 1 122 ? -17.297 -15.633 5.098 1 92.56 122 ILE A O 1
ATOM 1000 N N . THR A 1 123 ? -15.594 -16.484 3.9 1 92.69 123 THR A N 1
ATOM 1001 C CA . THR A 1 123 ? -15.023 -15.156 3.652 1 92.69 123 THR A CA 1
ATOM 1002 C C . THR A 1 123 ? -16 -14.289 2.865 1 92.69 123 THR A C 1
ATOM 1004 O O . THR A 1 123 ? -16.188 -13.109 3.184 1 92.69 123 THR A O 1
ATOM 1007 N N . ILE A 1 124 ? -16.656 -14.875 1.923 1 93.88 124 ILE A N 1
ATOM 1008 C CA . ILE A 1 124 ? -17.594 -14.133 1.092 1 93.88 124 ILE A CA 1
ATOM 1009 C C . ILE A 1 124 ? -18.797 -13.711 1.928 1 93.88 124 ILE A C 1
ATOM 1011 O O . ILE A 1 124 ? -19.281 -12.578 1.815 1 93.88 124 ILE A O 1
ATOM 1015 N N . TRP A 1 125 ? -19.203 -14.586 2.787 1 93.56 125 TRP A N 1
ATOM 1016 C CA . TRP A 1 125 ? -20.328 -14.273 3.656 1 93.56 125 TRP A CA 1
ATOM 1017 C C . TRP A 1 125 ? -20 -13.102 4.574 1 93.56 125 TRP A C 1
ATOM 1019 O O . TRP A 1 125 ? -20.797 -12.188 4.742 1 93.56 125 TRP A O 1
ATOM 1029 N N . LEU A 1 126 ? -18.906 -13.164 5.125 1 95.19 126 LEU A N 1
ATOM 1030 C CA . LEU A 1 126 ? -18.5 -12.094 6.031 1 95.19 126 LEU A CA 1
ATOM 1031 C C . LEU A 1 126 ? -18.375 -10.773 5.285 1 95.19 126 LEU A C 1
ATOM 1033 O O . LEU A 1 126 ? -18.734 -9.719 5.812 1 95.19 126 LEU A O 1
ATOM 1037 N N . TRP A 1 127 ? -17.859 -10.914 4.102 1 94.5 127 TRP A N 1
ATOM 1038 C CA . TRP A 1 127 ? -17.75 -9.734 3.248 1 94.5 127 TRP A CA 1
ATOM 1039 C C . TRP A 1 127 ? -19.125 -9.148 2.928 1 94.5 127 TRP A C 1
ATOM 1041 O O . TRP A 1 127 ? -19.344 -7.945 3.074 1 94.5 127 TRP A O 1
ATOM 1051 N N . VAL A 1 128 ? -20.031 -9.914 2.586 1 95.19 128 VAL A N 1
ATOM 1052 C CA . VAL A 1 128 ? -21.391 -9.484 2.24 1 95.19 128 VAL A CA 1
ATOM 1053 C C . VAL A 1 128 ? -22.062 -8.852 3.459 1 95.19 128 VAL A C 1
ATOM 1055 O O . VAL A 1 128 ? -22.672 -7.789 3.357 1 95.19 128 VAL A O 1
ATOM 1058 N N . VAL A 1 129 ? -21.906 -9.461 4.547 1 96.12 129 VAL A N 1
ATOM 1059 C CA . VAL A 1 129 ? -22.5 -8.945 5.777 1 96.12 129 VAL A CA 1
ATOM 1060 C C . VAL A 1 129 ? -21.922 -7.57 6.094 1 96.12 129 VAL A C 1
ATOM 1062 O O . VAL A 1 129 ? -22.641 -6.645 6.461 1 96.12 129 VAL A O 1
ATOM 1065 N N . SER A 1 130 ? -20.656 -7.469 5.961 1 96.06 130 SER A N 1
ATOM 1066 C CA . SER A 1 130 ? -20 -6.191 6.207 1 96.06 130 SER A CA 1
ATOM 1067 C C . SER A 1 130 ? -20.547 -5.098 5.301 1 96.06 130 SER A C 1
ATOM 1069 O O . SER A 1 130 ? -20.812 -3.982 5.75 1 96.06 130 SER A O 1
ATOM 1071 N N . LEU A 1 131 ? -20.75 -5.426 4.086 1 96.38 131 LEU A N 1
ATOM 1072 C CA . LEU A 1 131 ? -21.297 -4.465 3.127 1 96.38 131 LEU A CA 1
ATOM 1073 C C . LEU A 1 131 ? -22.719 -4.059 3.502 1 96.38 131 LEU A C 1
ATOM 1075 O O . LEU A 1 131 ? -23.062 -2.881 3.418 1 96.38 131 LEU A O 1
ATOM 1079 N N . TYR A 1 132 ? -23.438 -5.023 3.916 1 96.75 132 TYR A N 1
ATOM 1080 C CA . TYR A 1 132 ? -24.812 -4.746 4.305 1 96.75 132 TYR A CA 1
ATOM 1081 C C . TYR A 1 132 ? -24.859 -3.834 5.523 1 96.75 132 TYR A C 1
ATOM 1083 O O . TYR A 1 132 ? -25.703 -2.938 5.602 1 96.75 132 TYR A O 1
ATOM 1091 N N . LEU A 1 133 ? -24.047 -4.098 6.434 1 97.25 133 LEU A N 1
ATOM 1092 C CA . LEU A 1 133 ? -23.984 -3.256 7.625 1 97.25 133 LEU A CA 1
ATOM 1093 C C . LEU A 1 133 ? -23.594 -1.826 7.262 1 97.25 133 LEU A C 1
ATOM 1095 O O . LEU A 1 133 ? -24.188 -0.871 7.77 1 97.25 133 LEU A O 1
ATOM 1099 N N . SER A 1 134 ? -22.688 -1.695 6.383 1 96.75 134 SER A N 1
ATOM 1100 C CA . SER A 1 134 ? -22.266 -0.374 5.926 1 96.75 134 SER A CA 1
ATOM 1101 C C . SER A 1 134 ? -23.406 0.353 5.219 1 96.75 134 SER A C 1
ATOM 1103 O O . SER A 1 134 ? -23.594 1.555 5.414 1 96.75 134 SER A O 1
ATOM 1105 N N . LEU A 1 135 ? -24.094 -0.381 4.445 1 97.38 135 LEU A N 1
ATOM 1106 C CA . LEU A 1 135 ? -25.234 0.201 3.742 1 97.38 135 LEU A CA 1
ATOM 1107 C C . LEU A 1 135 ? -26.297 0.671 4.723 1 97.38 135 LEU A C 1
ATOM 1109 O O . LEU A 1 135 ? -26.828 1.779 4.594 1 97.38 135 LEU A O 1
ATOM 1113 N N . THR A 1 136 ? -26.562 -0.125 5.672 1 97.38 136 THR A N 1
ATOM 1114 C CA . THR A 1 136 ? -27.562 0.216 6.684 1 97.38 136 THR A CA 1
ATOM 1115 C C . THR A 1 136 ? -27.141 1.464 7.453 1 97.38 136 THR A C 1
ATOM 1117 O O . THR A 1 136 ? -27.969 2.344 7.719 1 97.38 136 THR A O 1
ATOM 1120 N N . LYS A 1 137 ? -25.953 1.521 7.77 1 96.62 137 LYS A N 1
ATOM 1121 C CA . LYS A 1 137 ? -25.422 2.68 8.477 1 96.62 137 LYS A CA 1
ATOM 1122 C C . LYS A 1 137 ? -25.547 3.947 7.637 1 96.62 137 LYS A C 1
ATOM 1124 O O . LYS A 1 137 ? -25.984 4.988 8.133 1 96.62 137 LYS A O 1
ATOM 1129 N N . SER A 1 138 ? -25.203 3.793 6.402 1 96.19 138 SER A N 1
ATOM 1130 C CA . SER A 1 138 ? -25.281 4.938 5.5 1 96.19 138 SER A CA 1
ATOM 1131 C C . SER A 1 138 ? -26.719 5.395 5.312 1 96.19 138 SER A C 1
ATOM 1133 O O . SER A 1 138 ? -27 6.598 5.277 1 96.19 138 SER A O 1
ATOM 1135 N N . LEU A 1 139 ? -27.641 4.488 5.219 1 96.94 139 LEU A N 1
ATOM 1136 C CA . LEU A 1 139 ? -29.047 4.82 5.086 1 96.94 139 LEU A CA 1
ATOM 1137 C C . LEU A 1 139 ? -29.562 5.539 6.332 1 96.94 139 LEU A C 1
ATOM 1139 O O . LEU A 1 139 ? -30.328 6.496 6.234 1 96.94 139 LEU A O 1
ATOM 1143 N N . ARG A 1 140 ? -29.094 5.086 7.434 1 96.75 140 ARG A N 1
ATOM 1144 C CA . ARG A 1 140 ? -29.5 5.734 8.68 1 96.75 140 ARG A CA 1
ATOM 1145 C C . ARG A 1 140 ? -28.953 7.156 8.758 1 96.75 140 ARG A C 1
ATOM 1147 O O . ARG A 1 140 ? -29.641 8.07 9.211 1 96.75 140 ARG A O 1
ATOM 1154 N N . LYS A 1 141 ? -27.766 7.312 8.367 1 95.38 141 LYS A N 1
ATOM 1155 C CA . LYS A 1 141 ? -27.172 8.641 8.344 1 95.38 141 LYS A CA 1
ATOM 1156 C C . LYS A 1 141 ? -27.969 9.586 7.445 1 95.38 141 LYS A C 1
ATOM 1158 O O . LYS A 1 141 ? -28.172 10.75 7.793 1 95.38 141 LYS A O 1
ATOM 1163 N N . ILE A 1 142 ? -28.438 9.078 6.336 1 96 142 ILE A N 1
ATOM 1164 C CA . ILE A 1 142 ? -29.25 9.875 5.422 1 96 142 ILE A CA 1
ATOM 1165 C C . ILE A 1 142 ? -30.547 10.281 6.109 1 96 142 ILE A C 1
ATOM 1167 O O . ILE A 1 142 ? -30.969 11.445 6.031 1 96 142 ILE A O 1
ATOM 1171 N N . SER A 1 143 ? -31.125 9.375 6.746 1 95.69 143 SER A N 1
ATOM 1172 C CA . SER A 1 143 ? -32.375 9.648 7.445 1 95.69 143 SER A CA 1
ATOM 1173 C C . SER A 1 143 ? -32.188 10.711 8.523 1 95.69 143 SER A C 1
ATOM 1175 O O . SER A 1 143 ? -33.031 11.594 8.688 1 95.69 143 SER A O 1
ATOM 1177 N N . GLN A 1 144 ? -31.125 10.633 9.188 1 93.69 144 GLN A N 1
ATOM 1178 C CA . GLN A 1 144 ? -30.828 11.609 10.234 1 93.69 144 GLN A CA 1
ATOM 1179 C C . GLN A 1 144 ? -30.609 13 9.641 1 93.69 144 GLN A C 1
ATOM 1181 O O . GLN A 1 144 ? -31.062 14 10.203 1 93.69 144 GLN A O 1
ATOM 1186 N N . LEU A 1 145 ? -29.953 13.039 8.578 1 93.06 145 LEU A N 1
ATOM 1187 C CA . LEU A 1 145 ? -29.672 14.312 7.922 1 93.06 145 LEU A CA 1
ATOM 1188 C C . LEU A 1 145 ? -30.953 14.938 7.379 1 93.06 145 LEU A C 1
ATOM 1190 O O . LEU A 1 145 ? -31.141 16.141 7.48 1 93.06 145 LEU A O 1
ATOM 1194 N N . LYS A 1 146 ? -31.797 14.141 6.859 1 93.25 146 LYS A N 1
ATOM 1195 C CA . LYS A 1 146 ? -33.062 14.633 6.34 1 93.25 146 LYS A CA 1
ATOM 1196 C C . LYS A 1 146 ? -33.969 15.172 7.465 1 93.25 146 LYS A C 1
ATOM 1198 O O . LYS A 1 146 ? -34.625 16.188 7.305 1 93.25 146 LYS A O 1
ATOM 1203 N N . LEU A 1 147 ? -33.938 14.477 8.516 1 90.5 147 LEU A N 1
ATOM 1204 C CA . LEU A 1 147 ? -34.719 14.906 9.672 1 90.5 147 LEU A CA 1
ATOM 1205 C C . LEU A 1 147 ? -34.219 16.234 10.211 1 90.5 147 LEU A C 1
ATOM 1207 O O . LEU A 1 147 ? -35 17.125 10.562 1 90.5 147 LEU A O 1
ATOM 1211 N N . SER A 1 148 ? -32.938 16.344 10.281 1 87.5 148 SER A N 1
ATOM 1212 C CA . SER A 1 148 ? -32.312 17.578 10.742 1 87.5 148 SER A CA 1
ATOM 1213 C C . SER A 1 148 ? -32.656 18.75 9.82 1 87.5 148 SER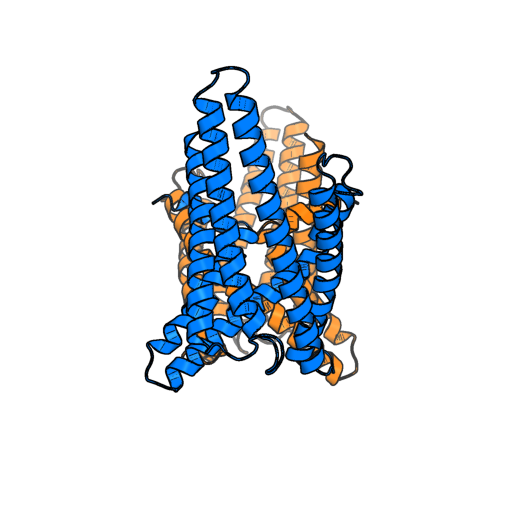 A C 1
ATOM 1215 O O . SER A 1 148 ? -32.875 19.875 10.281 1 87.5 148 SER A O 1
ATOM 1217 N N . LYS A 1 149 ? -32.719 18.438 8.578 1 86 149 LYS A N 1
ATOM 1218 C CA . LYS A 1 149 ? -33.062 19.453 7.602 1 86 149 LYS A CA 1
ATOM 1219 C C . LYS A 1 149 ? -34.5 19.922 7.805 1 86 149 LYS A C 1
ATOM 1221 O O . LYS A 1 149 ? -34.812 21.109 7.734 1 86 149 LYS A O 1
ATOM 1226 N N . LEU A 1 150 ? -35.312 19.031 8.039 1 84.38 150 LEU A N 1
ATOM 1227 C CA . LEU A 1 150 ? -36.719 19.328 8.242 1 84.38 150 LEU A CA 1
ATOM 1228 C C . LEU A 1 150 ? -36.938 20.141 9.523 1 84.38 150 LEU A C 1
ATOM 1230 O O . LEU A 1 150 ? -37.75 21.078 9.547 1 84.38 150 LEU A O 1
ATOM 1234 N N . GLN A 1 151 ? -36.25 19.75 10.508 1 80.81 151 GLN A N 1
ATOM 1235 C CA . GLN A 1 151 ? -36.344 20.438 11.789 1 80.81 151 GLN A CA 1
ATOM 1236 C C . GLN A 1 151 ? -35.75 21.828 11.719 1 80.81 151 GLN A C 1
ATOM 1238 O O . GLN A 1 151 ? -36.188 22.766 12.391 1 80.81 151 GLN A O 1
ATOM 1243 N N . GLY A 1 152 ? -34.5 21.922 11.102 1 69.38 152 GLY A N 1
ATOM 1244 C CA . GLY A 1 152 ? -33.844 23.219 10.93 1 69.38 152 GLY A CA 1
ATOM 1245 C C . GLY A 1 152 ? -34.688 24.203 10.125 1 69.38 152 GLY A C 1
ATOM 1246 O O . GLY A 1 152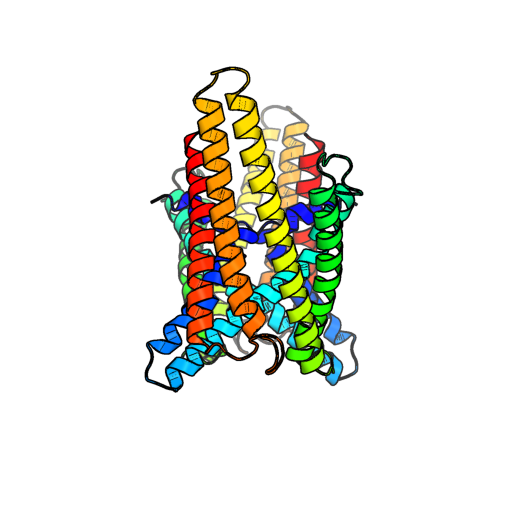 ? -34.688 25.406 10.391 1 69.38 152 GLY A O 1
ATOM 1247 N N . ASN A 1 153 ? -35.344 23.719 9.062 1 64.25 153 ASN A N 1
ATOM 1248 C CA . ASN A 1 153 ? -36.219 24.578 8.281 1 64.25 153 ASN A CA 1
ATOM 1249 C C . ASN A 1 153 ? -37.344 25.156 9.141 1 64.25 153 ASN A C 1
ATOM 1251 O O . ASN A 1 153 ? -37.812 26.266 8.891 1 64.25 153 ASN A O 1
ATOM 1255 N N . GLU A 1 154 ? -37.906 24.422 10.125 1 57.88 154 GLU A N 1
ATOM 1256 C CA . GLU A 1 154 ? -39 24.906 10.977 1 57.88 154 GLU A CA 1
ATOM 1257 C C . GLU A 1 154 ? -38.5 26 11.93 1 57.88 154 GLU A C 1
ATOM 1259 O O . GLU A 1 154 ? -39.281 26.891 12.297 1 57.88 154 GLU A O 1
ATOM 1264 N N . VAL A 1 155 ? -37.469 25.703 12.414 1 55.5 155 VAL A N 1
ATOM 1265 C CA . VAL A 1 155 ? -37.031 26.734 13.336 1 55.5 155 VAL A CA 1
ATOM 1266 C C . VAL A 1 155 ? -36.438 27.922 12.547 1 55.5 155 VAL A C 1
ATOM 1268 O O . VAL A 1 155 ? -36.875 29.062 12.758 1 55.5 155 VAL A O 1
ATOM 1271 N N . CYS A 1 156 ? -35.281 28.375 12.68 1 53.28 156 CYS A N 1
ATOM 1272 C CA . CYS A 1 156 ? -34.656 29.578 12.148 1 53.28 156 CYS A CA 1
ATOM 1273 C C . CYS A 1 156 ? -34.375 29.438 10.656 1 53.28 156 CYS A C 1
ATOM 1275 O O . CYS A 1 156 ? -33.906 28.391 10.211 1 53.28 156 CYS A O 1
ATOM 1277 N N . ALA A 1 157 ? -35.094 30.234 9.758 1 49.31 157 ALA A N 1
ATOM 1278 C CA . ALA A 1 157 ? -34.844 30.656 8.391 1 49.31 157 ALA A CA 1
ATOM 1279 C C . ALA A 1 157 ? -33.375 30.484 8.039 1 49.31 157 ALA A C 1
ATOM 1281 O O . ALA A 1 157 ? -32.906 30.906 6.973 1 49.31 157 ALA A O 1
ATOM 1282 N N . ASN A 1 158 ? -32.438 30.359 8.906 1 52.31 158 ASN A N 1
ATOM 1283 C CA . ASN A 1 158 ? -31.031 30.766 8.859 1 52.31 158 ASN A CA 1
ATOM 1284 C C . ASN A 1 158 ? -30.266 30.016 7.789 1 52.31 158 ASN A C 1
ATOM 1286 O O . ASN A 1 158 ? -30.719 28.969 7.312 1 52.31 158 ASN A O 1
ATOM 1290 N N . SER A 1 159 ? -28.703 29.578 7.832 1 63.88 159 SER A N 1
ATOM 1291 C CA . SER A 1 159 ? -27.703 29.953 6.84 1 63.88 159 SER A CA 1
ATOM 1292 C C . SER A 1 159 ? -27.734 29.016 5.637 1 63.88 159 SER A C 1
ATOM 1294 O O . SER A 1 159 ? -27.859 27.797 5.797 1 63.88 159 SER A O 1
ATOM 1296 N N . ASN A 1 160 ? -28.391 29.531 4.59 1 78.06 160 ASN A N 1
ATOM 1297 C CA . ASN A 1 160 ? -28.203 29.016 3.24 1 78.06 160 ASN A CA 1
ATOM 1298 C C . ASN A 1 160 ? -26.969 28.109 3.156 1 78.06 160 ASN A C 1
ATOM 1300 O O . ASN A 1 160 ? -27.016 27.062 2.516 1 78.06 160 ASN A O 1
ATOM 1304 N N . GLU A 1 161 ? -26.094 28.438 3.979 1 82.81 161 GLU A N 1
ATOM 1305 C CA . GLU A 1 161 ? -24.859 27.672 3.961 1 82.81 161 GLU A CA 1
ATOM 1306 C C . GLU A 1 161 ? -25.031 26.328 4.652 1 82.81 161 GLU A C 1
ATOM 1308 O O . GLU A 1 161 ? -24.5 25.312 4.195 1 82.81 161 GLU A O 1
ATOM 1313 N N . THR A 1 162 ? -25.766 26.328 5.746 1 83.75 162 THR A N 1
ATOM 1314 C CA . THR A 1 162 ? -25.984 25.094 6.469 1 83.75 162 THR A CA 1
ATOM 1315 C C . THR A 1 162 ? -26.844 24.141 5.641 1 83.75 162 THR A C 1
ATOM 1317 O O . THR A 1 162 ? -26.578 22.938 5.594 1 83.75 162 THR A O 1
ATOM 1320 N N . ASN A 1 163 ? -27.828 24.703 5.07 1 86.31 163 ASN A N 1
ATOM 1321 C CA . ASN A 1 163 ? -28.688 23.891 4.215 1 86.31 163 ASN A CA 1
ATOM 1322 C C . ASN A 1 163 ? -27.906 23.312 3.029 1 86.31 163 ASN A C 1
ATOM 1324 O O . ASN A 1 163 ? -28.125 22.156 2.639 1 86.31 163 ASN A O 1
ATOM 1328 N N . LYS A 1 164 ? -27.094 24.141 2.525 1 88.25 164 LYS A N 1
ATOM 1329 C CA . LYS A 1 164 ? -26.266 23.672 1.422 1 88.25 164 LYS A CA 1
ATOM 1330 C C . LYS A 1 164 ? -25.328 22.547 1.873 1 88.25 164 LYS A C 1
ATOM 1332 O O . LYS A 1 164 ? -25.141 21.578 1.149 1 88.25 164 LYS A O 1
ATOM 1337 N N . LYS A 1 165 ? -24.828 22.688 3.027 1 90 165 LYS A N 1
ATOM 1338 C CA . LYS A 1 165 ? -23.938 21.672 3.58 1 90 165 LYS A CA 1
ATOM 1339 C C . LYS A 1 165 ? -24.688 20.359 3.816 1 90 165 LYS A C 1
ATOM 1341 O O . LYS A 1 165 ? -24.188 19.281 3.502 1 90 165 LYS A O 1
ATOM 1346 N N . ILE A 1 166 ? -25.844 20.453 4.34 1 91.88 166 ILE A N 1
ATOM 1347 C CA . ILE A 1 166 ? -26.656 19.266 4.613 1 91.88 166 ILE A CA 1
ATOM 1348 C C . ILE A 1 166 ? -27.016 18.562 3.301 1 91.88 166 ILE A C 1
ATOM 1350 O O . ILE A 1 166 ? -26.922 17.344 3.197 1 91.88 166 ILE A O 1
ATOM 1354 N N . LYS A 1 167 ? -27.375 19.312 2.361 1 92.12 167 LYS A N 1
ATOM 1355 C CA . LYS A 1 167 ? -27.688 18.75 1.05 1 92.12 167 LYS A CA 1
ATOM 1356 C C . LYS A 1 167 ? -26.484 18.062 0.438 1 92.12 167 LYS A C 1
ATOM 1358 O O . LYS A 1 167 ? -26.609 16.969 -0.142 1 92.12 167 LYS A O 1
ATOM 1363 N N . HIS A 1 168 ? -25.406 18.656 0.587 1 92.25 168 HIS A N 1
ATOM 1364 C CA . HIS A 1 168 ? -24.156 18.062 0.098 1 92.25 168 HIS A CA 1
ATOM 1365 C C . HIS A 1 168 ? -23.859 16.75 0.81 1 92.25 168 HIS A C 1
ATOM 1367 O O . HIS A 1 168 ? -23.484 15.766 0.171 1 92.25 168 HIS A O 1
ATOM 1373 N N . ASP A 1 169 ? -24.062 16.766 2.023 1 93.62 169 ASP A N 1
ATOM 1374 C CA . ASP A 1 169 ? -23.812 15.555 2.811 1 93.62 169 ASP A CA 1
ATOM 1375 C C . ASP A 1 169 ? -24.766 14.43 2.412 1 93.62 169 ASP A C 1
ATOM 1377 O O . ASP A 1 169 ? -24.359 13.266 2.354 1 93.62 169 ASP A O 1
ATOM 1381 N N . ILE A 1 170 ? -25.938 14.789 2.211 1 95.06 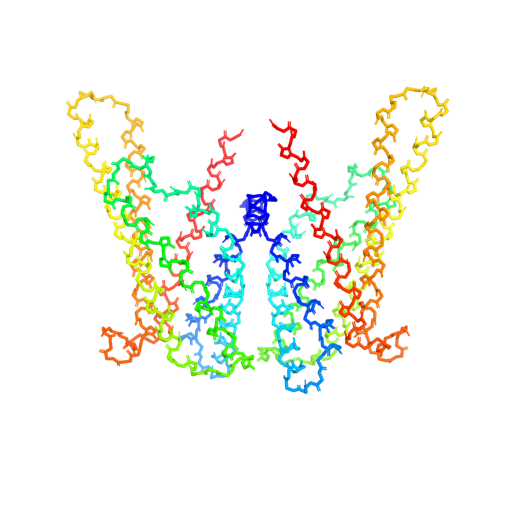170 ILE A N 1
ATOM 1382 C CA . ILE A 1 170 ? -26.922 13.797 1.778 1 95.06 170 ILE A CA 1
ATOM 1383 C C . ILE A 1 170 ? -26.5 13.219 0.425 1 95.06 170 ILE A C 1
ATOM 1385 O O . ILE A 1 170 ? -26.531 12.008 0.226 1 95.06 170 ILE A O 1
ATOM 1389 N N . GLN A 1 171 ? -26.125 14.031 -0.451 1 95 171 GLN A N 1
ATOM 1390 C CA . GLN A 1 171 ? -25.688 13.586 -1.772 1 95 171 GLN A CA 1
ATOM 1391 C C . GLN A 1 171 ? -24.469 12.664 -1.674 1 95 171 GLN A C 1
ATOM 1393 O O . GLN A 1 171 ? -24.406 11.648 -2.365 1 95 171 GLN A O 1
ATOM 1398 N N . GLU A 1 172 ? -23.578 13.016 -0.86 1 93.88 172 GLU A N 1
ATOM 1399 C CA . GLU A 1 172 ? -22.391 12.195 -0.658 1 93.88 172 GLU A CA 1
ATOM 1400 C C . GLU A 1 172 ? -22.75 10.805 -0.131 1 93.88 172 GLU A C 1
ATOM 1402 O O . GLU A 1 172 ? -22.188 9.805 -0.572 1 93.88 172 GLU A O 1
ATOM 1407 N N . GLU A 1 173 ? -23.672 10.82 0.725 1 95 173 GLU A N 1
ATOM 1408 C CA . GLU A 1 173 ? -24.094 9.539 1.3 1 95 173 GLU A CA 1
ATOM 1409 C C . GLU A 1 173 ? -24.875 8.711 0.29 1 95 173 GLU A C 1
ATOM 1411 O O . GLU A 1 173 ? -24.797 7.48 0.29 1 95 173 GLU A O 1
ATOM 1416 N N . LEU A 1 174 ? -25.641 9.383 -0.509 1 96.12 174 LEU A N 1
ATOM 1417 C CA . LEU A 1 174 ? -26.375 8.672 -1.552 1 96.12 174 LEU A CA 1
ATOM 1418 C C . LEU A 1 174 ? -25.422 7.996 -2.525 1 96.12 174 LEU A C 1
ATOM 1420 O O . LEU A 1 174 ? -25.656 6.863 -2.953 1 96.12 174 LEU A O 1
ATOM 1424 N N . ILE A 1 175 ? -24.375 8.664 -2.812 1 96.62 175 ILE A N 1
ATOM 1425 C CA . ILE A 1 175 ? -23.359 8.086 -3.689 1 96.62 175 ILE A CA 1
ATOM 1426 C C . ILE A 1 175 ? -22.719 6.891 -3.004 1 96.62 175 ILE A C 1
ATOM 1428 O O . ILE A 1 175 ? -22.469 5.859 -3.637 1 96.62 175 ILE A O 1
ATOM 1432 N N . THR A 1 176 ? -22.453 7.016 -1.782 1 96.44 176 THR A N 1
ATOM 1433 C CA . THR A 1 176 ? -21.906 5.91 -1.006 1 96.44 176 THR A CA 1
ATOM 1434 C C . THR A 1 176 ? -22.844 4.703 -1.051 1 96.44 176 THR A C 1
ATOM 1436 O O . THR A 1 176 ? -22.406 3.572 -1.254 1 96.44 176 THR A O 1
ATOM 1439 N N . CYS A 1 177 ? -24.078 5 -0.892 1 97.12 177 CYS A N 1
ATOM 1440 C CA . CYS A 1 177 ? -25.078 3.934 -0.937 1 97.12 177 CYS A CA 1
ATOM 1441 C C . CYS A 1 177 ? -25.078 3.25 -2.299 1 97.12 177 CYS A C 1
ATOM 1443 O O . CYS A 1 177 ? -25.141 2.023 -2.381 1 97.12 177 CYS A O 1
ATOM 1445 N N . LEU A 1 178 ? -25.016 4.043 -3.279 1 97.06 178 LEU A N 1
ATOM 1446 C CA . LEU A 1 178 ? -24.984 3.492 -4.629 1 97.06 178 LEU A CA 1
ATOM 1447 C C . LEU A 1 178 ? -23.781 2.568 -4.816 1 97.06 178 LEU A C 1
ATOM 1449 O O . LEU A 1 178 ? -23.938 1.456 -5.328 1 97.06 178 LEU A O 1
ATOM 1453 N N . CYS A 1 179 ? -22.672 2.975 -4.387 1 97.12 179 CYS A N 1
ATOM 1454 C CA . CYS A 1 179 ? -21.453 2.162 -4.48 1 97.12 179 CYS A CA 1
ATOM 1455 C C . CYS A 1 179 ? -21.609 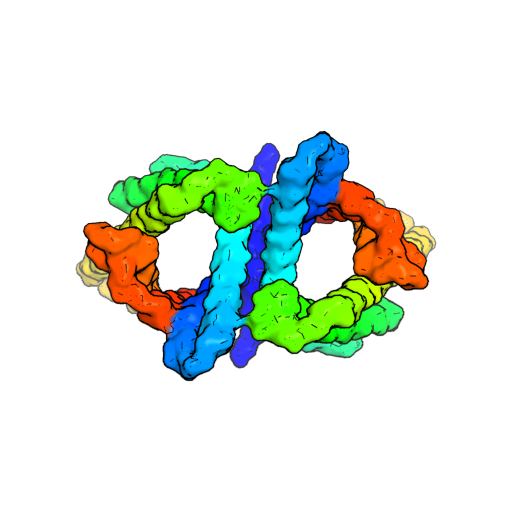0.869 -3.688 1 97.12 179 CYS A C 1
ATOM 1457 O O . CYS A 1 179 ? -21.25 -0.206 -4.172 1 97.12 179 CYS A O 1
ATOM 1459 N N . LEU A 1 180 ? -22.188 1.015 -2.549 1 97.56 180 LEU A N 1
ATOM 1460 C CA . LEU A 1 180 ? -22.375 -0.157 -1.7 1 97.56 180 LEU A CA 1
ATOM 1461 C C . LEU A 1 180 ? -23.328 -1.151 -2.346 1 97.56 180 LEU A C 1
ATOM 1463 O O . LEU A 1 180 ? -23.109 -2.361 -2.293 1 97.56 180 LEU A O 1
ATOM 1467 N N . ILE A 1 181 ? -24.328 -0.642 -2.932 1 97.31 181 ILE A N 1
ATOM 1468 C CA . ILE A 1 181 ? -25.312 -1.495 -3.598 1 97.31 181 ILE A CA 1
ATOM 1469 C C . ILE A 1 181 ? -24.641 -2.234 -4.758 1 97.31 181 ILE A C 1
ATOM 1471 O O . ILE A 1 181 ? -24.828 -3.445 -4.914 1 97.31 181 ILE A O 1
ATOM 1475 N N . LEU A 1 182 ? -23.906 -1.527 -5.52 1 96.62 182 LEU A N 1
ATOM 1476 C CA . LEU A 1 182 ? -23.188 -2.162 -6.609 1 96.62 182 LEU A CA 1
ATOM 1477 C C . LEU A 1 182 ? -22.25 -3.252 -6.082 1 96.62 182 LEU A C 1
ATOM 1479 O O . LEU A 1 182 ? -22.203 -4.352 -6.637 1 96.62 182 LEU A O 1
ATOM 1483 N N . ASP A 1 183 ? -21.578 -2.979 -5.02 1 96.81 183 ASP A N 1
ATOM 1484 C CA . ASP A 1 183 ? -20.641 -3.93 -4.426 1 96.81 183 ASP A CA 1
ATOM 1485 C C . ASP A 1 183 ? -21.375 -5.156 -3.887 1 96.81 183 ASP A C 1
ATOM 1487 O O . ASP A 1 183 ? -20.891 -6.281 -4.02 1 96.81 183 ASP A O 1
ATOM 1491 N N . ILE A 1 184 ? -22.5 -4.922 -3.305 1 96.38 184 ILE A N 1
ATOM 1492 C CA . ILE A 1 184 ? -23.281 -6.027 -2.758 1 96.38 184 ILE A CA 1
ATOM 1493 C C . ILE A 1 184 ? -23.75 -6.93 -3.893 1 96.38 184 ILE A C 1
ATOM 1495 O O . ILE A 1 184 ? -23.703 -8.156 -3.779 1 96.38 184 ILE A O 1
ATOM 1499 N N . ILE A 1 185 ? -24.141 -6.355 -4.953 1 95 185 ILE A N 1
ATOM 1500 C CA . ILE A 1 185 ? -24.656 -7.117 -6.082 1 95 185 ILE A CA 1
ATOM 1501 C C . ILE A 1 185 ? -23.609 -8.094 -6.586 1 95 185 ILE A C 1
ATOM 1503 O O . ILE A 1 185 ? -23.875 -9.289 -6.715 1 95 185 ILE A O 1
ATOM 1507 N N . TYR A 1 186 ? -22.406 -7.574 -6.766 1 94.06 186 TYR A N 1
ATOM 1508 C CA . TYR A 1 186 ? -21.438 -8.508 -7.324 1 94.06 186 TYR A CA 1
ATOM 1509 C C . TYR A 1 186 ? -20.812 -9.375 -6.23 1 94.06 186 TYR A C 1
ATOM 1511 O O . TYR A 1 186 ? -20.344 -10.477 -6.5 1 94.06 186 TYR A O 1
ATOM 1519 N N . ALA A 1 187 ? -20.812 -8.938 -4.992 1 93.5 187 ALA A N 1
ATOM 1520 C CA . ALA A 1 187 ? -20.297 -9.75 -3.898 1 93.5 187 ALA A CA 1
ATOM 1521 C C . ALA A 1 187 ? -21.125 -11.016 -3.715 1 93.5 187 ALA A C 1
ATOM 1523 O O . ALA A 1 187 ? -20.578 -12.109 -3.555 1 93.5 187 ALA A O 1
ATOM 1524 N N . VAL A 1 188 ? -22.406 -10.883 -3.775 1 92.62 188 VAL A N 1
ATOM 1525 C CA . VAL A 1 188 ? -23.312 -12.008 -3.598 1 92.62 188 VAL A CA 1
ATOM 1526 C C . VAL A 1 188 ? -23.156 -12.992 -4.758 1 92.62 188 VAL A C 1
ATOM 1528 O O . VAL A 1 188 ? -23.359 -14.195 -4.594 1 92.62 188 VAL A O 1
ATOM 1531 N N . SER A 1 189 ? -22.734 -12.461 -5.828 1 91.12 189 SER A N 1
ATOM 1532 C CA . SER A 1 189 ? -22.562 -13.32 -6.996 1 91.12 189 SER A CA 1
ATOM 1533 C C . SER A 1 189 ? -21.422 -14.312 -6.793 1 91.12 189 SER A C 1
ATOM 1535 O O . SER A 1 189 ? -21.359 -15.336 -7.477 1 91.12 189 SER A O 1
ATOM 1537 N N . TYR A 1 190 ? -20.5 -14.023 -5.863 1 89.88 190 TYR A N 1
ATOM 1538 C CA . TYR A 1 190 ? -19.375 -14.914 -5.586 1 89.88 190 TYR A CA 1
ATOM 1539 C C . TYR A 1 190 ? -19.812 -16.078 -4.715 1 89.88 190 TYR A C 1
ATOM 1541 O O . TYR A 1 190 ? -19.047 -17.031 -4.512 1 89.88 190 TYR A O 1
ATOM 1549 N N . LEU A 1 191 ? -21.016 -16.062 -4.238 1 89.56 191 LEU A N 1
ATOM 1550 C CA . LEU A 1 191 ? -21.547 -17.156 -3.451 1 89.56 191 LEU A CA 1
ATOM 1551 C C . LEU A 1 191 ? -21.938 -18.328 -4.352 1 89.56 191 LEU A C 1
ATOM 1553 O O . LEU A 1 191 ? -22.156 -18.156 -5.551 1 89.56 191 LEU A O 1
ATOM 1557 N N . PRO A 1 192 ? -21.906 -19.516 -3.723 1 86 192 PRO A N 1
ATOM 1558 C CA . PRO A 1 192 ? -22.266 -20.688 -4.531 1 86 192 PRO A CA 1
ATOM 1559 C C . PRO A 1 192 ? -23.703 -20.609 -5.066 1 86 192 PRO A C 1
ATOM 1561 O O . PRO A 1 192 ? -24.516 -19.875 -4.531 1 86 192 PRO A O 1
ATOM 1564 N N . SER A 1 193 ? -23.875 -21.406 -6.074 1 86.12 193 SER A N 1
ATOM 1565 C CA . SER A 1 193 ? -25.188 -21.453 -6.707 1 86.12 193 SER A CA 1
ATOM 1566 C C . SER A 1 193 ? -26.266 -21.922 -5.73 1 86.12 193 SER A C 1
ATOM 1568 O O . SER A 1 193 ? -26.031 -22.875 -4.98 1 86.12 193 SER A O 1
ATOM 1570 N N . GLY A 1 194 ? -27.391 -21.203 -5.715 1 82 194 GLY A N 1
ATOM 1571 C CA . GLY A 1 194 ? -28.5 -21.594 -4.863 1 82 194 GLY A CA 1
ATOM 1572 C C . GLY A 1 194 ? -28.703 -20.672 -3.684 1 82 194 GLY A C 1
ATOM 1573 O O . GLY A 1 194 ? -29.766 -20.703 -3.043 1 82 194 GLY A O 1
ATOM 1574 N N . VAL A 1 195 ? -27.594 -19.984 -3.381 1 82.06 195 VAL A N 1
ATOM 1575 C CA . VAL A 1 195 ? -27.734 -19.031 -2.287 1 82.06 195 VAL A CA 1
ATOM 1576 C C . VAL A 1 195 ? -27.969 -17.625 -2.852 1 82.06 195 VAL A C 1
ATOM 1578 O O . VAL A 1 195 ? -27.109 -17.047 -3.512 1 82.06 195 VAL A O 1
ATOM 1581 N N . LEU A 1 196 ? -29.188 -17.109 -2.557 1 86.62 196 LEU A N 1
ATOM 1582 C CA . LEU A 1 196 ? -29.578 -15.82 -3.121 1 86.62 196 LEU A CA 1
ATOM 1583 C C . LEU A 1 196 ? -29.406 -15.812 -4.637 1 86.62 196 LEU A C 1
ATOM 1585 O O . LEU A 1 196 ? -30.016 -16.625 -5.34 1 86.62 196 LEU A O 1
ATOM 1589 N N . TRP A 1 197 ? -28.672 -14.898 -5.258 1 84.06 197 TRP A N 1
ATOM 1590 C CA . TRP A 1 197 ? -28.406 -14.914 -6.691 1 84.06 197 TRP A CA 1
ATOM 1591 C C . TRP A 1 197 ? -26.953 -15.266 -6.969 1 84.06 197 TRP A C 1
ATOM 1593 O O . TRP A 1 197 ? -26.328 -14.711 -7.887 1 84.06 197 TRP A O 1
ATOM 1603 N N . GLY A 1 198 ? -26.531 -16.094 -6.145 1 85.44 198 GLY A N 1
ATOM 1604 C CA . GLY A 1 198 ? -25.156 -16.562 -6.332 1 85.44 198 GLY A CA 1
ATOM 1605 C C . GLY A 1 198 ? -24.922 -17.203 -7.684 1 85.44 198 GLY A C 1
ATOM 1606 O O . GLY A 1 198 ? -25.781 -17.953 -8.18 1 85.44 198 GLY A O 1
ATOM 1607 N N . GLY A 1 199 ? -23.781 -16.828 -8.328 1 83.81 199 GLY A N 1
ATOM 1608 C CA . GLY A 1 199 ? -23.391 -17.469 -9.586 1 83.81 199 GLY A CA 1
ATOM 1609 C C . GLY A 1 199 ? -24.188 -16.953 -10.773 1 83.81 199 GLY A C 1
ATOM 1610 O O . GLY A 1 199 ? -24.031 -17.438 -11.891 1 83.81 199 GLY A O 1
ATOM 1611 N N . PHE A 1 200 ? -24.938 -15.961 -10.609 1 85.56 200 PHE A N 1
ATOM 1612 C CA . PHE A 1 200 ? -25.797 -15.477 -11.68 1 85.56 200 PHE A CA 1
ATOM 1613 C C . PHE A 1 200 ? -25.031 -14.547 -12.617 1 85.56 200 PHE A C 1
ATOM 1615 O O . PHE A 1 200 ? -25.281 -14.531 -13.82 1 85.56 200 PHE A O 1
ATOM 1622 N N . LEU A 1 201 ? -24.078 -13.914 -12.117 1 89.75 201 LEU A N 1
ATOM 1623 C CA . LEU A 1 201 ? -23.375 -12.906 -12.898 1 89.75 201 LEU A CA 1
ATOM 1624 C C . LEU A 1 201 ? -22.125 -13.508 -13.547 1 89.75 201 LEU A C 1
ATOM 1626 O O . LEU A 1 201 ? -21.438 -14.32 -12.938 1 89.75 201 LEU A O 1
ATOM 1630 N N . LYS A 1 202 ? -21.969 -13.148 -14.773 1 89.31 202 LYS A N 1
ATOM 1631 C CA . LYS A 1 202 ? -20.75 -13.531 -15.492 1 89.31 202 LYS A CA 1
ATOM 1632 C C . LYS A 1 202 ? -19.594 -12.625 -15.094 1 89.31 202 LYS A C 1
ATOM 1634 O O . LYS A 1 202 ? -19.781 -11.617 -14.422 1 89.31 202 LYS A O 1
ATOM 1639 N N . THR A 1 203 ? -18.516 -12.992 -15.539 1 88.38 203 THR A N 1
ATOM 1640 C CA . THR A 1 203 ? -17.281 -12.297 -15.172 1 88.38 203 THR A CA 1
ATOM 1641 C C . THR A 1 203 ? -17.328 -10.836 -15.609 1 88.38 203 THR A C 1
ATOM 1643 O O . THR A 1 203 ? -16.953 -9.945 -14.844 1 88.38 203 THR A O 1
ATOM 1646 N N . TRP A 1 204 ? -17.859 -10.578 -16.75 1 89.5 204 TRP A N 1
ATOM 1647 C CA . TRP A 1 204 ? -17.844 -9.203 -17.25 1 89.5 204 TRP A CA 1
ATOM 1648 C C . TRP A 1 204 ? -18.891 -8.359 -16.531 1 89.5 204 TRP A C 1
ATOM 1650 O O . TRP A 1 204 ? -18.703 -7.152 -16.359 1 89.5 204 TRP A O 1
ATOM 1660 N N . HIS A 1 205 ? -19.984 -8.984 -16 1 93.06 205 HIS A N 1
ATOM 1661 C CA . HIS A 1 205 ? -20.953 -8.258 -15.188 1 93.06 205 HIS A CA 1
ATOM 1662 C C . HIS A 1 205 ? -20.328 -7.762 -13.891 1 93.06 205 HIS A C 1
ATOM 1664 O O . HIS A 1 205 ? -20.516 -6.609 -13.492 1 93.06 205 HIS A O 1
ATOM 1670 N N . VAL A 1 206 ? -19.594 -8.664 -13.32 1 93.75 206 VAL A N 1
ATOM 1671 C CA . VAL A 1 206 ? -18.891 -8.328 -12.086 1 93.75 206 VAL A CA 1
ATOM 1672 C C . VAL A 1 206 ? -17.875 -7.211 -12.359 1 93.75 206 VAL A C 1
ATOM 1674 O O . VAL A 1 206 ? -17.781 -6.258 -11.578 1 93.75 206 VAL A O 1
ATOM 1677 N N . GLY A 1 207 ? -17.172 -7.34 -13.492 1 95.25 207 GLY A N 1
ATOM 1678 C CA . GLY A 1 207 ? -16.219 -6.309 -13.891 1 95.25 207 GLY A CA 1
ATOM 1679 C C . GLY A 1 207 ? -16.875 -4.957 -14.109 1 95.25 207 GLY A C 1
ATOM 1680 O O . GLY A 1 207 ? -16.312 -3.924 -13.727 1 95.25 207 GLY A O 1
ATOM 1681 N N . ALA A 1 208 ? -18.016 -4.973 -14.641 1 95.56 208 ALA A N 1
ATOM 1682 C CA . ALA A 1 208 ? -18.719 -3.727 -14.93 1 95.56 208 ALA A CA 1
ATOM 1683 C C . ALA A 1 208 ? -19.172 -3.047 -13.641 1 95.56 208 ALA A C 1
ATOM 1685 O O . ALA A 1 208 ? -18.938 -1.856 -13.438 1 95.56 208 ALA A O 1
ATOM 1686 N N . LEU A 1 209 ? -19.797 -3.811 -12.836 1 96.38 209 LEU A N 1
ATOM 1687 C CA . LEU A 1 209 ? -20.281 -3.27 -11.57 1 96.38 209 LEU A CA 1
ATOM 1688 C C . LEU A 1 209 ? -19.125 -2.789 -10.695 1 96.38 209 LEU A C 1
ATOM 1690 O O . LEU A 1 209 ? -19.203 -1.699 -10.125 1 96.38 209 LEU A O 1
ATOM 1694 N N . GLY A 1 210 ? -18.078 -3.572 -10.648 1 96.56 210 GLY A N 1
ATOM 1695 C CA . GLY A 1 210 ? -16.906 -3.201 -9.859 1 96.56 210 GLY A CA 1
ATOM 1696 C C . GLY A 1 210 ? -16.188 -1.982 -10.398 1 96.56 210 GLY A C 1
ATOM 1697 O O . GLY A 1 210 ? -15.719 -1.14 -9.633 1 96.56 210 GLY A O 1
ATOM 1698 N N . THR A 1 211 ? -16.141 -1.908 -11.656 1 97 211 THR A N 1
ATOM 1699 C CA . THR A 1 211 ? -15.477 -0.768 -12.281 1 97 211 THR A CA 1
ATOM 1700 C C . THR A 1 211 ? -16.234 0.521 -12 1 97 211 THR A C 1
ATOM 1702 O O . THR A 1 211 ? -15.648 1.535 -11.625 1 97 211 THR A O 1
ATOM 1705 N N . ILE A 1 212 ? -17.484 0.432 -12.125 1 97.31 212 ILE A N 1
ATOM 1706 C CA . ILE A 1 212 ? -18.312 1.607 -11.883 1 97.31 212 ILE A CA 1
ATOM 1707 C C . ILE A 1 212 ? -18.172 2.049 -10.422 1 97.31 212 ILE A C 1
ATOM 1709 O O . ILE A 1 212 ? -17.922 3.223 -10.148 1 97.31 212 ILE A O 1
ATOM 1713 N N . SER A 1 213 ? -18.312 1.148 -9.555 1 96.94 213 SER A N 1
ATOM 1714 C CA . SER A 1 213 ? -18.188 1.444 -8.133 1 96.94 213 SER A CA 1
ATOM 1715 C C . SER A 1 213 ? -16.812 2.02 -7.801 1 96.94 213 SER A C 1
ATOM 1717 O O . SER A 1 213 ? -16.719 3.037 -7.113 1 96.94 213 SER A O 1
ATOM 1719 N N . SER A 1 214 ? -15.797 1.431 -8.367 1 96.56 214 SER A N 1
ATOM 1720 C CA . SER A 1 214 ? -14.43 1.854 -8.078 1 96.56 214 SER A CA 1
ATOM 1721 C C . SER A 1 214 ? -14.141 3.229 -8.672 1 96.56 214 SER A C 1
ATOM 1723 O O . SER A 1 214 ? -13.477 4.055 -8.047 1 96.56 214 SER A O 1
ATOM 1725 N N . CYS A 1 215 ? -14.602 3.463 -9.805 1 95.75 215 CYS A N 1
ATOM 1726 C CA . CYS A 1 215 ? -14.375 4.75 -10.453 1 95.75 215 CYS A CA 1
ATOM 1727 C C . CYS A 1 215 ? -15.07 5.875 -9.695 1 95.75 215 CYS A C 1
ATOM 1729 O O . CYS A 1 215 ? -14.5 6.957 -9.523 1 95.75 215 CYS A O 1
ATOM 1731 N N . ILE A 1 216 ? -16.234 5.602 -9.242 1 95.94 216 ILE A N 1
ATOM 1732 C CA . ILE A 1 216 ? -16.984 6.598 -8.477 1 95.94 216 ILE A CA 1
ATOM 1733 C C . ILE A 1 216 ? -16.234 6.906 -7.176 1 95.94 216 ILE A C 1
ATOM 1735 O O . ILE A 1 216 ? -16.031 8.07 -6.832 1 95.94 216 ILE A O 1
ATOM 1739 N N . SER A 1 217 ? -15.844 5.902 -6.578 1 93.62 217 SER A N 1
ATOM 1740 C CA . SER A 1 217 ? -15.148 6.055 -5.305 1 93.62 217 SER A CA 1
ATOM 1741 C C . SER A 1 217 ? -13.82 6.781 -5.484 1 93.62 217 SER A C 1
ATOM 1743 O O . SER A 1 217 ? -13.453 7.629 -4.668 1 93.62 217 SER A O 1
ATOM 1745 N N . LEU A 1 218 ? -13.164 6.395 -6.5 1 93.38 218 LEU A N 1
ATOM 1746 C CA . LEU A 1 218 ? -11.883 7.027 -6.785 1 93.38 218 LEU A CA 1
ATOM 1747 C C . LEU A 1 218 ? -12.07 8.5 -7.129 1 93.38 218 LEU A C 1
ATOM 1749 O O . LEU A 1 218 ? -11.336 9.359 -6.629 1 93.38 218 LEU A O 1
ATOM 1753 N N . TYR A 1 219 ? -13.039 8.781 -7.91 1 92.56 219 TYR A N 1
ATOM 1754 C CA . TYR A 1 219 ? -13.328 10.156 -8.297 1 92.56 219 TYR A CA 1
ATOM 1755 C C . TYR A 1 219 ? -13.688 11 -7.078 1 92.56 219 TYR A C 1
ATOM 1757 O O . TYR A 1 219 ? -13.195 12.125 -6.926 1 92.56 219 TYR A O 1
ATOM 1765 N N . ARG A 1 220 ? -14.414 10.445 -6.266 1 92.19 220 ARG A N 1
ATOM 1766 C CA . ARG A 1 220 ? -14.828 11.148 -5.055 1 92.19 220 ARG A CA 1
ATOM 1767 C C . ARG A 1 220 ? -13.633 11.438 -4.152 1 92.19 220 ARG A C 1
ATOM 1769 O O . ARG A 1 220 ? -13.5 12.539 -3.619 1 92.19 220 ARG A O 1
ATOM 1776 N N . ALA A 1 221 ? -12.812 10.516 -4.047 1 92 221 ALA A N 1
ATOM 1777 C CA . ALA A 1 221 ? -11.648 10.68 -3.178 1 92 221 ALA A CA 1
ATOM 1778 C C . ALA A 1 221 ? -10.703 11.75 -3.717 1 92 221 ALA A C 1
ATOM 1780 O O . ALA A 1 221 ? -10.227 12.602 -2.963 1 92 221 ALA A O 1
ATOM 1781 N N . LEU A 1 222 ? -10.492 11.742 -4.98 1 92 222 LEU A N 1
ATOM 1782 C CA . LEU A 1 222 ? -9.586 12.711 -5.594 1 92 222 LEU A CA 1
ATOM 1783 C C . LEU A 1 222 ? -10.203 14.109 -5.582 1 92 222 LEU A C 1
ATOM 1785 O O . LEU A 1 222 ? -9.5 15.102 -5.367 1 92 222 LEU A O 1
ATOM 1789 N N . HIS A 1 223 ? -11.5 14.164 -5.816 1 90.62 223 HIS A N 1
ATOM 1790 C CA . HIS A 1 223 ? -12.188 15.453 -5.801 1 90.62 223 HIS A CA 1
ATOM 1791 C C . HIS A 1 223 ? -12.133 16.094 -4.422 1 90.62 223 HIS A C 1
ATOM 1793 O O . HIS A 1 223 ? -11.93 17.312 -4.301 1 90.62 223 HIS A O 1
ATOM 1799 N N . LYS A 1 224 ? -12.336 15.289 -3.475 1 89.31 224 LYS A N 1
ATOM 1800 C CA . LYS A 1 224 ? -12.25 15.797 -2.107 1 89.31 224 LYS A CA 1
ATOM 1801 C C . LYS A 1 224 ? -10.859 16.344 -1.811 1 89.31 224 LYS A C 1
ATOM 1803 O O . LYS A 1 224 ? -10.727 17.406 -1.178 1 89.31 224 LYS A O 1
ATOM 1808 N N . LYS A 1 225 ? -9.852 15.688 -2.299 1 89.75 225 LYS A N 1
ATOM 1809 C CA . LYS A 1 225 ? -8.477 16.141 -2.07 1 89.75 225 LYS A CA 1
ATOM 1810 C C . LYS A 1 225 ? -8.195 17.438 -2.826 1 89.75 225 LYS A C 1
ATOM 1812 O O . LYS A 1 225 ? -7.465 18.297 -2.336 1 89.75 225 LYS A O 1
ATOM 1817 N N . ILE A 1 226 ? -8.766 17.562 -3.984 1 88.19 226 ILE A N 1
ATOM 1818 C CA . ILE A 1 226 ? -8.594 18.781 -4.781 1 88.19 226 ILE A CA 1
ATOM 1819 C C . ILE A 1 226 ? -9.25 19.953 -4.074 1 88.19 226 ILE A C 1
ATOM 1821 O O . ILE A 1 226 ? -8.664 21.047 -3.994 1 88.19 226 ILE A O 1
ATOM 1825 N N . MET A 1 227 ? -10.398 19.766 -3.516 1 87.56 227 MET A N 1
ATOM 1826 C CA . MET A 1 227 ? -11.125 20.828 -2.834 1 87.56 227 MET A CA 1
ATOM 1827 C C . MET A 1 227 ? -10.414 21.25 -1.553 1 87.56 227 MET A C 1
ATOM 1829 O O . MET A 1 227 ? -10.383 22.422 -1.206 1 87.56 227 MET A O 1
ATOM 1833 N N . GLN A 1 228 ? -9.828 20.297 -0.897 1 86.69 228 GLN A N 1
ATOM 1834 C CA . GLN A 1 228 ? -9.078 20.609 0.316 1 86.69 228 GLN A CA 1
ATOM 1835 C C . GLN A 1 228 ? -7.836 21.438 0.002 1 86.69 228 GLN A C 1
ATOM 1837 O O . GLN A 1 228 ? -7.457 22.312 0.778 1 86.69 228 GLN A O 1
ATOM 1842 N N . LYS A 1 229 ? -7.207 21.172 -1.075 1 84.88 229 LYS A N 1
ATOM 1843 C CA . LYS A 1 229 ? -6.016 21.906 -1.471 1 84.88 229 LYS A CA 1
ATOM 1844 C C . LYS A 1 229 ? -6.375 23.344 -1.874 1 84.88 229 LYS A C 1
ATOM 1846 O O . LYS A 1 229 ? -5.598 24.266 -1.646 1 84.88 229 LYS A O 1
ATOM 1851 N N . LYS A 1 230 ? -7.492 23.531 -2.432 1 83.38 230 LYS A N 1
ATOM 1852 C CA . LYS A 1 230 ? -7.93 24.859 -2.852 1 83.38 230 LYS A CA 1
ATOM 1853 C C . LYS A 1 230 ? -8.273 25.734 -1.648 1 83.38 230 LYS A C 1
ATOM 1855 O O . LYS A 1 230 ? -8.133 26.953 -1.7 1 83.38 230 LYS A O 1
ATOM 1860 N N . LYS A 1 231 ? -8.617 25.219 -0.593 1 79.81 231 LYS A N 1
ATOM 1861 C CA . LYS A 1 231 ? -8.969 25.984 0.604 1 79.81 231 LYS A CA 1
ATOM 1862 C C . LYS A 1 231 ? -7.715 26.391 1.378 1 79.81 231 LYS A C 1
ATOM 1864 O O . LYS A 1 231 ? -7.766 27.297 2.221 1 79.81 231 LYS A O 1
ATOM 1869 N N . LEU A 1 232 ? -6.656 25.781 1.127 1 66.69 232 LEU A N 1
ATOM 1870 C CA . LEU A 1 232 ? -5.41 26.203 1.755 1 66.69 232 LEU A CA 1
ATOM 1871 C C . LEU A 1 232 ? -4.707 27.266 0.901 1 66.69 232 LEU A C 1
ATOM 1873 O O . LEU A 1 232 ? -4.094 28.188 1.433 1 66.69 232 LEU A O 1
ATOM 1877 N N . MET B 1 1 ? 3.467 0.513 24.516 1 52.59 1 MET B N 1
ATOM 1878 C CA . MET B 1 1 ? 4.02 0.637 23.172 1 52.59 1 MET B CA 1
ATOM 1879 C C . MET B 1 1 ? 2.943 1.067 22.172 1 52.59 1 MET B C 1
ATOM 1881 O O . MET B 1 1 ? 1.771 0.718 22.328 1 52.59 1 MET B O 1
ATOM 1885 N N . ASP B 1 2 ? 3.195 2.27 21.344 1 78.19 2 ASP B N 1
ATOM 1886 C CA . ASP B 1 2 ? 2.348 3.242 20.656 1 78.19 2 ASP B CA 1
ATOM 1887 C C . ASP B 1 2 ? 1.688 2.623 19.438 1 78.19 2 ASP B C 1
ATOM 1889 O O . ASP B 1 2 ? 2.238 2.682 18.328 1 78.19 2 ASP B O 1
ATOM 1893 N N . VAL B 1 3 ? 0.747 1.656 19.688 1 87.06 3 VAL B N 1
ATOM 1894 C CA . VAL B 1 3 ? -0.1 1.028 18.672 1 87.06 3 VAL B CA 1
ATOM 1895 C C . VAL B 1 3 ? -0.616 2.086 17.703 1 87.06 3 VAL B C 1
ATOM 1897 O O . VAL B 1 3 ? -0.796 1.812 16.516 1 87.06 3 VAL B O 1
ATOM 1900 N N . GLU B 1 4 ? -0.727 3.174 18.203 1 91 4 GLU B N 1
ATOM 1901 C CA . GLU B 1 4 ? -1.207 4.277 17.375 1 91 4 GLU B CA 1
ATOM 1902 C C . GLU B 1 4 ? -0.186 4.648 16.297 1 91 4 GLU B C 1
ATOM 1904 O O . GLU B 1 4 ? -0.545 4.855 15.141 1 91 4 GLU B O 1
ATOM 1909 N N . ILE B 1 5 ? 0.979 4.695 16.734 1 92.19 5 ILE B N 1
ATOM 1910 C CA . ILE B 1 5 ? 2.043 5.074 15.82 1 92.19 5 ILE B CA 1
ATOM 1911 C C . ILE B 1 5 ? 2.184 4.012 14.727 1 92.19 5 ILE B C 1
ATOM 1913 O O . ILE B 1 5 ? 2.314 4.34 13.547 1 92.19 5 ILE B O 1
ATOM 1917 N N . LEU B 1 6 ? 2.115 2.789 15.164 1 92.25 6 LEU B N 1
ATOM 1918 C CA . LEU B 1 6 ? 2.227 1.696 14.203 1 92.25 6 LEU B CA 1
ATOM 1919 C C . LEU B 1 6 ? 1.037 1.691 13.25 1 92.25 6 LEU B C 1
ATOM 1921 O O . LEU B 1 6 ? 1.203 1.48 12.047 1 92.25 6 LEU B O 1
ATOM 1925 N N . SER B 1 7 ? -0.1 1.943 13.734 1 92.69 7 SER B N 1
ATOM 1926 C CA . SER B 1 7 ? -1.303 1.992 12.906 1 92.69 7 SER B CA 1
ATOM 1927 C C . SER B 1 7 ? -1.225 3.117 11.883 1 92.69 7 SER B C 1
ATOM 1929 O O . SER B 1 7 ? -1.557 2.92 10.711 1 92.69 7 SER B O 1
ATOM 1931 N N . ASN B 1 8 ? -0.73 4.246 12.32 1 92.44 8 ASN B N 1
ATOM 1932 C CA . ASN B 1 8 ? -0.571 5.375 11.414 1 92.44 8 ASN B CA 1
ATOM 1933 C C . ASN B 1 8 ? 0.497 5.102 10.359 1 92.44 8 ASN B C 1
ATOM 1935 O O . ASN B 1 8 ? 0.357 5.516 9.203 1 92.44 8 ASN B O 1
ATOM 1939 N N . TYR B 1 9 ? 1.509 4.434 10.836 1 93.38 9 TYR B N 1
ATOM 1940 C CA . TYR B 1 9 ? 2.576 4.07 9.914 1 93.38 9 TYR B CA 1
ATOM 1941 C C . TYR B 1 9 ? 2.072 3.102 8.852 1 93.38 9 TYR B C 1
ATOM 1943 O O . TYR B 1 9 ? 2.432 3.215 7.676 1 93.38 9 TYR B O 1
ATOM 1951 N N . LEU B 1 10 ? 1.153 2.225 9.156 1 94.38 10 LEU B N 1
ATOM 1952 C CA . LEU B 1 10 ? 0.603 1.219 8.25 1 94.38 10 LEU B CA 1
ATOM 1953 C C . LEU B 1 10 ? -0.398 1.845 7.285 1 94.38 10 LEU B C 1
ATOM 1955 O O . LEU B 1 10 ? -0.775 1.227 6.289 1 94.38 10 LEU B O 1
ATOM 1959 N N . ASP B 1 11 ? -0.747 3.074 7.523 1 93.25 11 ASP B N 1
ATOM 1960 C CA . ASP B 1 11 ? -1.666 3.779 6.637 1 93.25 11 ASP B CA 1
ATOM 1961 C C . ASP B 1 11 ? -0.924 4.379 5.445 1 93.25 11 ASP B C 1
ATOM 1963 O O . ASP B 1 11 ? -1.548 4.82 4.477 1 93.25 11 ASP B O 1
ATOM 1967 N N . THR B 1 12 ? 0.366 4.324 5.496 1 94.38 12 THR B N 1
ATOM 1968 C CA . THR B 1 12 ? 1.178 4.828 4.391 1 94.38 12 THR B CA 1
ATOM 1969 C C . THR B 1 12 ? 1.659 3.68 3.51 1 94.38 12 THR B C 1
ATOM 1971 O O . THR B 1 12 ? 1.839 2.557 3.986 1 94.38 12 THR B O 1
ATOM 1974 N N . TYR B 1 13 ? 1.866 3.98 2.271 1 93.88 13 TYR B N 1
ATOM 1975 C CA . TYR B 1 13 ? 2.398 2.992 1.34 1 93.88 13 TYR B CA 1
ATOM 1976 C C . TYR B 1 13 ? 3.785 2.527 1.771 1 93.88 13 TYR B C 1
ATOM 1978 O O . TYR B 1 13 ? 4.07 1.328 1.783 1 93.88 13 TYR B O 1
ATOM 1986 N N . HIS B 1 14 ? 4.633 3.451 2.23 1 93.69 14 HIS B N 1
ATOM 1987 C CA . HIS B 1 14 ? 6.004 3.139 2.617 1 93.69 14 HIS B CA 1
ATOM 1988 C C . HIS B 1 14 ? 6.035 2.232 3.844 1 93.69 14 HIS B C 1
ATOM 1990 O O . HIS B 1 14 ? 6.859 1.319 3.924 1 93.69 14 HIS B O 1
ATOM 1996 N N . GLY B 1 15 ? 5.152 2.557 4.723 1 94.25 15 GLY B N 1
ATOM 1997 C CA . GLY B 1 15 ? 5.086 1.728 5.914 1 94.25 15 GLY B CA 1
ATOM 1998 C C . GLY B 1 15 ? 4.715 0.287 5.617 1 94.25 15 GLY B C 1
ATOM 1999 O O . GLY B 1 15 ? 5.352 -0.64 6.125 1 94.25 15 GLY B O 1
ATOM 2000 N N . ARG B 1 16 ? 3.738 0.084 4.766 1 95.12 16 ARG B N 1
ATOM 2001 C CA . ARG B 1 16 ? 3.316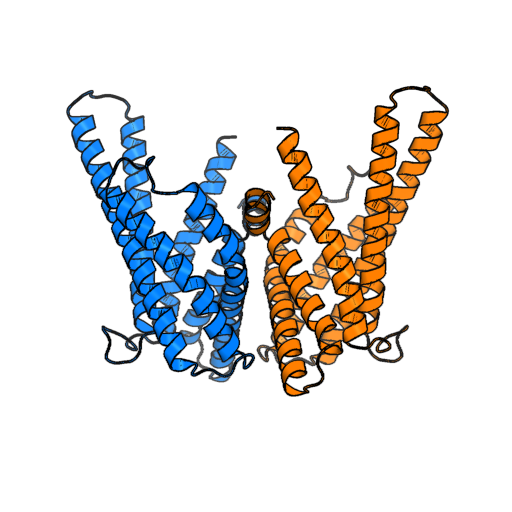 -1.268 4.414 1 95.12 16 ARG B CA 1
ATOM 2002 C C . ARG B 1 16 ? 4.395 -1.984 3.607 1 95.12 16 ARG B C 1
ATOM 2004 O O . ARG B 1 16 ? 4.648 -3.172 3.816 1 95.12 16 ARG B O 1
ATOM 2011 N N . ASP B 1 17 ? 4.996 -1.289 2.752 1 95.5 17 ASP B N 1
ATOM 2012 C CA . ASP B 1 17 ? 6.051 -1.873 1.931 1 95.5 17 ASP B CA 1
ATOM 2013 C C . ASP B 1 17 ? 7.211 -2.367 2.793 1 95.5 17 ASP B C 1
ATOM 2015 O O . ASP B 1 17 ? 7.75 -3.449 2.555 1 95.5 17 ASP B O 1
ATOM 2019 N N . LYS B 1 18 ? 7.566 -1.573 3.777 1 95.44 18 LYS B N 1
ATOM 2020 C CA . LYS B 1 18 ? 8.68 -1.955 4.645 1 95.44 18 LYS B CA 1
ATOM 2021 C C . LYS B 1 18 ? 8.336 -3.199 5.461 1 95.44 18 LYS B C 1
ATOM 2023 O O . LYS B 1 18 ? 9.203 -4.047 5.699 1 95.44 18 LYS B O 1
ATOM 2028 N N . ILE B 1 19 ? 7.145 -3.293 5.863 1 96.06 19 ILE B N 1
ATOM 2029 C CA . ILE B 1 19 ? 6.738 -4.461 6.637 1 96.06 19 ILE B CA 1
ATOM 2030 C C . ILE B 1 19 ? 6.703 -5.691 5.734 1 96.06 19 ILE B C 1
ATOM 2032 O O . ILE B 1 19 ? 7.148 -6.77 6.129 1 96.06 19 ILE B O 1
ATOM 2036 N N . LEU B 1 20 ? 6.18 -5.504 4.559 1 96.88 20 LEU B N 1
ATOM 2037 C CA . LEU B 1 20 ? 6.16 -6.609 3.607 1 96.88 20 LEU B CA 1
ATOM 2038 C C . LEU B 1 20 ? 7.574 -7.09 3.301 1 96.88 20 LEU B C 1
ATOM 2040 O O . LEU B 1 20 ? 7.82 -8.297 3.219 1 96.88 20 LEU B O 1
ATOM 2044 N N . ARG B 1 21 ? 8.406 -6.105 3.133 1 97.06 21 ARG B N 1
ATOM 2045 C CA . ARG B 1 21 ? 9.812 -6.438 2.904 1 97.06 21 ARG B CA 1
ATOM 2046 C C . ARG B 1 21 ? 10.383 -7.227 4.074 1 97.06 21 ARG B C 1
ATOM 2048 O O . ARG B 1 21 ? 11.055 -8.242 3.877 1 97.06 21 ARG B O 1
ATOM 2055 N N . THR B 1 22 ? 10.148 -6.812 5.18 1 96.62 22 THR B N 1
ATOM 2056 C CA . THR B 1 22 ? 10.656 -7.461 6.387 1 96.62 22 THR B CA 1
ATOM 2057 C C . THR B 1 22 ? 10.117 -8.883 6.5 1 96.62 22 THR B C 1
ATOM 2059 O O . THR B 1 22 ? 10.875 -9.82 6.762 1 96.62 22 THR B O 1
ATOM 2062 N N . LEU B 1 23 ? 8.867 -9.031 6.246 1 95.81 23 LEU B N 1
ATOM 2063 C CA . LEU B 1 23 ? 8.242 -10.352 6.32 1 95.81 23 LEU B CA 1
ATOM 2064 C C . LEU B 1 23 ? 8.828 -11.289 5.266 1 95.81 23 LEU B C 1
ATOM 2066 O O . LEU B 1 23 ? 9.047 -12.469 5.535 1 95.81 23 LEU B O 1
ATOM 2070 N N . SER B 1 24 ? 9.031 -10.742 4.141 1 96.56 24 SER B N 1
ATOM 2071 C CA . SER B 1 24 ? 9.594 -11.539 3.055 1 96.56 24 SER B CA 1
ATOM 2072 C C . SER B 1 24 ? 10.969 -12.086 3.42 1 96.56 24 SER B C 1
ATOM 2074 O O . SER B 1 24 ? 11.227 -13.281 3.256 1 96.56 24 SER B O 1
ATOM 2076 N N . TYR B 1 25 ? 11.797 -11.297 4 1 96.56 25 TYR B N 1
ATOM 2077 C CA . TYR B 1 25 ? 13.164 -11.711 4.301 1 96.56 25 TYR B CA 1
ATOM 2078 C C . TYR B 1 25 ? 13.203 -12.578 5.555 1 96.56 25 TYR B C 1
ATOM 2080 O O . TYR B 1 25 ? 14.031 -13.484 5.66 1 96.56 25 TYR B O 1
ATOM 2088 N N . ILE B 1 26 ? 12.383 -12.289 6.48 1 96.12 26 ILE B N 1
ATOM 2089 C CA . ILE B 1 26 ? 12.297 -13.148 7.652 1 96.12 26 ILE B CA 1
ATOM 2090 C C . ILE B 1 26 ? 11.914 -14.562 7.223 1 96.12 26 ILE B C 1
ATOM 2092 O O . ILE B 1 26 ? 12.445 -15.547 7.742 1 96.12 26 ILE B O 1
ATOM 2096 N N . ALA B 1 27 ? 10.953 -14.625 6.312 1 95.25 27 ALA B N 1
ATOM 2097 C CA . ALA B 1 27 ? 10.539 -15.93 5.801 1 95.25 27 ALA B CA 1
ATOM 2098 C C . ALA B 1 27 ? 11.711 -16.656 5.133 1 95.25 27 ALA B C 1
ATOM 2100 O O . ALA B 1 27 ? 11.875 -17.859 5.305 1 95.25 27 ALA B O 1
ATOM 2101 N N . LYS B 1 28 ? 12.508 -15.945 4.426 1 94.38 28 LYS B N 1
ATOM 2102 C CA . LYS B 1 28 ? 13.695 -16.531 3.801 1 94.38 28 LYS B CA 1
ATOM 2103 C C . LYS B 1 28 ? 14.695 -17.016 4.852 1 94.38 28 LYS B C 1
ATOM 2105 O O . LYS B 1 28 ? 15.289 -18.078 4.707 1 94.38 28 LYS B O 1
ATOM 2110 N N . LEU B 1 29 ? 14.828 -16.219 5.883 1 94.75 29 LEU B N 1
ATOM 2111 C CA . LEU B 1 29 ? 15.781 -16.547 6.945 1 94.75 29 LEU B CA 1
ATOM 2112 C C . LEU B 1 29 ? 15.344 -17.781 7.703 1 94.75 29 LEU B C 1
ATOM 2114 O O . LEU B 1 29 ? 16.172 -18.641 8.047 1 94.75 29 LEU B O 1
ATOM 2118 N N . THR B 1 30 ? 14.055 -17.906 7.895 1 93.31 30 THR B N 1
ATOM 2119 C CA . THR B 1 30 ? 13.539 -18.984 8.719 1 93.31 30 THR B CA 1
ATOM 2120 C C . THR B 1 30 ? 13.625 -20.328 7.98 1 93.31 30 THR B C 1
ATOM 2122 O O . THR B 1 30 ? 13.438 -21.375 8.578 1 93.31 30 THR B O 1
ATOM 2125 N N . THR B 1 31 ? 13.945 -20.266 6.77 1 90.44 31 THR B N 1
ATOM 2126 C CA . THR B 1 31 ? 14.125 -21.516 6.027 1 90.44 31 THR B CA 1
ATOM 2127 C C . THR B 1 31 ? 15.289 -22.312 6.59 1 90.44 31 THR B C 1
ATOM 2129 O O . THR B 1 31 ? 15.32 -23.547 6.465 1 90.44 31 THR B O 1
ATOM 2132 N N . VAL B 1 32 ? 16.25 -21.672 7.219 1 87.31 32 VAL B N 1
ATOM 2133 C CA . VAL B 1 32 ? 17.438 -22.344 7.766 1 87.31 32 VAL B CA 1
ATOM 2134 C C . VAL B 1 32 ? 17.031 -23.156 8.992 1 87.31 32 VAL B C 1
ATOM 2136 O O . VAL B 1 32 ? 17.656 -24.188 9.289 1 87.31 32 VAL B O 1
ATOM 2139 N N . ALA B 1 33 ? 16.047 -22.672 9.633 1 88.25 33 ALA B N 1
ATOM 2140 C CA . ALA B 1 33 ? 15.648 -23.297 10.891 1 88.25 33 ALA B CA 1
ATOM 2141 C C . ALA B 1 33 ? 14.727 -24.484 10.648 1 88.25 33 ALA B C 1
ATOM 2143 O O . ALA B 1 33 ? 14.398 -25.219 11.578 1 88.25 33 ALA B O 1
ATOM 2144 N N . THR B 1 34 ? 14.297 -24.641 9.461 1 86.5 34 THR B N 1
ATOM 2145 C CA . THR B 1 34 ? 13.344 -25.703 9.203 1 86.5 34 THR B CA 1
ATOM 2146 C C . THR B 1 34 ? 14.039 -26.922 8.586 1 86.5 34 THR B C 1
ATOM 2148 O O . THR B 1 34 ? 14.945 -26.766 7.762 1 86.5 34 THR B O 1
ATOM 2151 N N . THR B 1 35 ? 13.68 -28.109 9.102 1 86.06 35 THR B N 1
ATOM 2152 C CA . THR B 1 35 ? 14.281 -29.328 8.602 1 86.06 35 THR B CA 1
ATOM 2153 C C . THR B 1 35 ? 13.359 -30.016 7.594 1 86.06 35 THR B C 1
ATOM 2155 O O . THR B 1 35 ? 13.805 -30.844 6.797 1 86.06 35 THR B O 1
ATOM 2158 N N . SER B 1 36 ? 12.188 -29.609 7.539 1 91.06 36 SER B N 1
ATOM 2159 C CA . SER B 1 36 ? 11.234 -30.25 6.629 1 91.06 36 SER B CA 1
ATOM 2160 C C . SER B 1 36 ? 11.195 -29.531 5.285 1 91.06 36 SER B C 1
ATOM 2162 O O . SER B 1 36 ? 11.102 -28.297 5.23 1 91.06 36 SER B O 1
ATOM 2164 N N . LYS B 1 37 ? 11.32 -30.312 4.246 1 91.69 37 LYS B N 1
ATOM 2165 C CA . LYS B 1 37 ? 11.281 -29.766 2.889 1 91.69 37 LYS B CA 1
ATOM 2166 C C . LYS B 1 37 ? 9.938 -29.109 2.598 1 91.69 37 LYS B C 1
ATOM 2168 O O . LYS B 1 37 ? 9.867 -28.109 1.886 1 91.69 37 LYS B O 1
ATOM 2173 N N . THR B 1 38 ? 8.953 -29.672 3.17 1 90.75 38 THR B N 1
ATOM 2174 C CA . THR B 1 38 ? 7.613 -29.141 2.963 1 90.75 38 THR B CA 1
ATOM 2175 C C . THR B 1 38 ? 7.48 -27.75 3.588 1 90.75 38 THR B C 1
ATOM 2177 O O . THR B 1 38 ? 6.98 -26.828 2.951 1 90.75 38 THR B O 1
ATOM 2180 N N . THR B 1 39 ? 7.98 -27.641 4.77 1 91.44 39 THR B N 1
ATOM 2181 C CA . THR B 1 39 ? 7.926 -26.359 5.461 1 91.44 39 THR B CA 1
ATOM 2182 C C . THR B 1 39 ? 8.812 -25.328 4.762 1 91.44 39 THR B C 1
ATOM 2184 O O . THR B 1 39 ? 8.453 -24.156 4.672 1 91.44 39 THR B O 1
ATOM 2187 N N . GLU B 1 40 ? 9.883 -25.781 4.309 1 93.19 40 GLU B N 1
ATOM 2188 C CA . GLU B 1 40 ? 10.773 -24.891 3.559 1 93.19 40 GLU B CA 1
ATOM 2189 C C . GLU B 1 40 ? 10.086 -24.344 2.311 1 93.19 40 GLU B C 1
ATOM 2191 O O . GLU B 1 40 ? 10.18 -23.156 2.016 1 93.19 40 GLU B O 1
ATOM 2196 N N . ALA B 1 41 ? 9.422 -25.188 1.619 1 93 41 ALA B N 1
ATOM 2197 C CA . ALA B 1 41 ? 8.703 -24.797 0.409 1 93 41 ALA B CA 1
ATOM 2198 C C . ALA B 1 41 ? 7.605 -23.781 0.728 1 93 41 ALA B C 1
ATOM 2200 O O . ALA B 1 41 ? 7.418 -22.812 -0.008 1 93 41 ALA B O 1
ATOM 2201 N N . LYS B 1 42 ? 6.957 -24.047 1.812 1 93.44 42 LYS B N 1
ATOM 2202 C CA . LYS B 1 42 ? 5.898 -23.141 2.242 1 93.44 42 LYS B CA 1
ATOM 2203 C C . LYS B 1 42 ? 6.461 -21.75 2.564 1 93.44 42 LYS B C 1
ATOM 2205 O O . LYS B 1 42 ? 5.867 -20.734 2.199 1 93.44 42 LYS B O 1
ATOM 2210 N N . LEU B 1 43 ? 7.566 -21.734 3.178 1 93.81 43 LEU B N 1
ATOM 2211 C CA . LEU B 1 43 ? 8.203 -20.469 3.531 1 93.81 43 LEU B CA 1
ATOM 2212 C C . LEU B 1 43 ? 8.672 -19.734 2.285 1 93.81 43 LEU B C 1
ATOM 2214 O O . LEU B 1 43 ? 8.562 -18.5 2.209 1 93.81 43 LEU B O 1
ATOM 2218 N N . LYS B 1 44 ? 9.125 -20.438 1.364 1 93.62 44 LYS B N 1
ATOM 2219 C CA . LYS B 1 44 ? 9.57 -19.844 0.111 1 93.62 44 LYS B CA 1
ATOM 2220 C C . LYS B 1 44 ? 8.398 -19.25 -0.664 1 93.62 44 LYS B C 1
ATOM 2222 O O . LYS B 1 44 ? 8.516 -18.172 -1.243 1 93.62 44 LYS B O 1
ATOM 2227 N N . ILE B 1 45 ? 7.344 -19.953 -0.61 1 94.38 45 ILE B N 1
ATOM 2228 C CA . ILE B 1 45 ? 6.145 -19.453 -1.273 1 94.38 45 ILE B CA 1
ATOM 2229 C C . ILE B 1 45 ? 5.684 -18.156 -0.603 1 94.38 45 ILE B C 1
ATOM 2231 O O . ILE B 1 45 ? 5.391 -17.172 -1.28 1 94.38 45 ILE B O 1
ATOM 2235 N N . PHE B 1 46 ? 5.699 -18.25 0.683 1 95 46 PHE B N 1
ATOM 2236 C CA . PHE B 1 46 ? 5.301 -17.078 1.438 1 95 46 PHE B CA 1
ATOM 2237 C C . PHE B 1 46 ? 6.195 -15.883 1.104 1 95 46 PHE B C 1
ATOM 2239 O O . PHE B 1 46 ? 5.703 -14.789 0.817 1 95 46 PHE B O 1
ATOM 2246 N N . SER B 1 47 ? 7.434 -16.078 1.112 1 95.38 47 SER B N 1
ATOM 2247 C CA . SER B 1 47 ? 8.391 -15.023 0.812 1 95.38 47 SER B CA 1
ATOM 2248 C C . SER B 1 47 ? 8.203 -14.492 -0.604 1 95.38 47 SER B C 1
ATOM 2250 O O . SER B 1 47 ? 8.234 -13.281 -0.827 1 95.38 47 SER B O 1
ATOM 2252 N N . SER B 1 48 ? 7.938 -15.336 -1.483 1 94.31 48 SER B N 1
ATOM 2253 C CA . SER B 1 48 ? 7.77 -14.953 -2.881 1 94.31 48 SER B CA 1
ATOM 2254 C C . SER B 1 48 ? 6.504 -14.125 -3.078 1 94.31 48 SER B C 1
ATOM 2256 O O . SER B 1 48 ? 6.504 -13.148 -3.832 1 94.31 48 SER B O 1
ATOM 2258 N N . LYS B 1 49 ? 5.477 -14.492 -2.371 1 95.31 49 LYS B N 1
ATOM 2259 C CA . LYS B 1 49 ? 4.219 -13.766 -2.479 1 95.31 49 LYS B CA 1
ATOM 2260 C C . LYS B 1 49 ? 4.344 -12.359 -1.908 1 95.31 49 LYS B C 1
ATOM 2262 O O . LYS B 1 49 ? 3.814 -11.398 -2.479 1 95.31 49 LYS B O 1
ATOM 2267 N N . MET B 1 50 ? 5.078 -12.266 -0.845 1 95.81 50 MET B N 1
ATOM 2268 C CA . MET B 1 50 ? 5.316 -10.945 -0.264 1 95.81 50 MET B CA 1
ATOM 2269 C C . MET B 1 50 ? 6.141 -10.078 -1.209 1 95.81 50 MET B C 1
ATOM 2271 O O . MET B 1 50 ? 5.836 -8.898 -1.398 1 95.81 50 MET B O 1
ATOM 2275 N N . SER B 1 51 ? 7.094 -10.68 -1.779 1 94.06 51 SER B N 1
ATOM 2276 C CA . SER B 1 51 ? 7.957 -9.953 -2.707 1 94.06 51 SER B CA 1
ATOM 2277 C C . SER B 1 51 ? 7.195 -9.531 -3.957 1 94.06 51 SER B C 1
ATOM 2279 O O . SER B 1 51 ? 7.375 -8.414 -4.453 1 94.06 51 SER B O 1
ATOM 2281 N N . GLU B 1 52 ? 6.371 -10.398 -4.402 1 94.38 52 GLU B N 1
ATOM 2282 C CA . GLU B 1 52 ? 5.559 -10.086 -5.57 1 94.38 52 GLU B CA 1
ATOM 2283 C C . GLU B 1 52 ? 4.605 -8.93 -5.281 1 94.38 52 GLU B C 1
ATOM 2285 O O . GLU B 1 52 ? 4.379 -8.078 -6.145 1 94.38 52 GLU B O 1
ATOM 2290 N N . CYS B 1 53 ? 4.059 -8.969 -4.141 1 95.75 53 CYS B N 1
ATOM 2291 C CA . CYS B 1 53 ? 3.182 -7.875 -3.744 1 95.75 53 CYS B CA 1
ATOM 2292 C C . CYS B 1 53 ? 3.914 -6.539 -3.809 1 95.75 53 CYS B C 1
ATOM 2294 O O . CYS B 1 53 ? 3.363 -5.547 -4.285 1 95.75 53 CYS B O 1
ATOM 2296 N N . ARG B 1 54 ? 5.09 -6.531 -3.398 1 95.38 54 ARG B N 1
ATOM 2297 C CA . ARG B 1 54 ? 5.883 -5.305 -3.434 1 95.38 54 ARG B CA 1
ATOM 2298 C C . ARG B 1 54 ? 6.117 -4.844 -4.867 1 95.38 54 ARG B C 1
ATOM 2300 O O . ARG B 1 54 ? 6.105 -3.645 -5.148 1 95.38 54 ARG B O 1
ATOM 2307 N N . VAL B 1 55 ? 6.332 -5.773 -5.699 1 94.69 55 VAL B N 1
ATOM 2308 C CA . VAL B 1 55 ? 6.547 -5.449 -7.105 1 94.69 55 VAL B CA 1
ATOM 2309 C C . VAL B 1 55 ? 5.285 -4.812 -7.688 1 94.69 55 VAL B C 1
ATOM 2311 O O . VAL B 1 55 ? 5.359 -3.803 -8.391 1 94.69 55 VAL B O 1
ATOM 2314 N N . ILE B 1 56 ? 4.152 -5.34 -7.355 1 94.88 56 ILE B N 1
ATOM 2315 C CA . ILE B 1 56 ? 2.885 -4.816 -7.855 1 94.88 56 ILE B CA 1
ATOM 2316 C C . ILE B 1 56 ? 2.664 -3.402 -7.324 1 94.88 56 ILE B C 1
ATOM 2318 O O . ILE B 1 56 ? 2.215 -2.52 -8.062 1 94.88 56 ILE B O 1
ATOM 2322 N N . LEU B 1 57 ? 3.018 -3.219 -6.105 1 94.56 57 LEU B N 1
ATOM 2323 C CA . LEU B 1 57 ? 2.871 -1.893 -5.516 1 94.56 57 LEU B CA 1
ATOM 2324 C C . LEU B 1 57 ? 3.787 -0.887 -6.199 1 94.56 57 LEU B C 1
ATOM 2326 O O . LEU B 1 57 ? 3.43 0.283 -6.355 1 94.56 57 LEU B O 1
ATOM 2330 N N . ARG B 1 58 ? 4.891 -1.335 -6.652 1 93.12 58 ARG B N 1
ATOM 2331 C CA . ARG B 1 58 ? 5.836 -0.444 -7.312 1 93.12 58 ARG B CA 1
ATOM 2332 C C . ARG B 1 58 ? 5.379 -0.108 -8.727 1 93.12 58 ARG B C 1
ATOM 2334 O O . ARG B 1 58 ? 5.879 0.835 -9.344 1 93.12 58 ARG B O 1
ATOM 2341 N N . LEU B 1 59 ? 4.457 -0.912 -9.195 1 88.75 59 LEU B N 1
ATOM 2342 C CA . LEU B 1 59 ? 3.877 -0.589 -10.492 1 88.75 59 LEU B CA 1
ATOM 2343 C C . LEU B 1 59 ? 3.219 0.786 -10.469 1 88.75 59 LEU B C 1
ATOM 2345 O O . LEU B 1 59 ? 3.184 1.48 -11.484 1 88.75 59 LEU B O 1
ATOM 2349 N N . LEU B 1 60 ? 2.789 1.171 -9.273 1 92.25 60 LEU B N 1
ATOM 2350 C CA . LEU B 1 60 ? 2.082 2.438 -9.133 1 92.25 60 LEU B CA 1
ATOM 2351 C C . LEU B 1 60 ? 3.045 3.561 -8.758 1 92.25 60 LEU B C 1
ATOM 2353 O O . LEU B 1 60 ? 2.621 4.691 -8.516 1 92.25 60 LEU B O 1
ATOM 2357 N N . ASP B 1 61 ? 4.336 3.262 -8.797 1 92.31 61 ASP B N 1
ATOM 2358 C CA . ASP B 1 61 ? 5.336 4.25 -8.414 1 92.31 61 ASP B CA 1
ATOM 2359 C C . ASP B 1 61 ? 5.734 5.117 -9.609 1 92.31 61 ASP B C 1
ATOM 2361 O O . ASP B 1 61 ? 6.398 6.141 -9.445 1 92.31 61 ASP B O 1
ATOM 2365 N N . ASP B 1 62 ? 5.332 4.805 -10.758 1 91.44 62 ASP B N 1
ATOM 2366 C CA . ASP B 1 62 ? 5.734 5.539 -11.953 1 91.44 62 ASP B CA 1
ATOM 2367 C C . ASP B 1 62 ? 5.32 7.008 -11.859 1 91.44 62 ASP B C 1
ATOM 2369 O O . ASP B 1 62 ? 6.121 7.902 -12.148 1 91.44 62 ASP B O 1
ATOM 2373 N N . LEU B 1 63 ? 4.133 7.191 -11.352 1 89.88 63 LEU B N 1
ATOM 2374 C CA . LEU B 1 63 ? 3.625 8.555 -11.312 1 89.88 63 LEU B CA 1
ATOM 2375 C C . LEU B 1 63 ? 4.332 9.367 -10.234 1 89.88 63 LEU B C 1
ATOM 2377 O O . LEU B 1 63 ? 4.812 10.477 -10.5 1 89.88 63 LEU B O 1
ATOM 2381 N N . PRO B 1 64 ? 4.43 8.828 -9.109 1 92.12 64 PRO B N 1
ATOM 2382 C CA . PRO B 1 64 ? 5.18 9.57 -8.094 1 92.12 64 PRO B CA 1
ATOM 2383 C C . PRO B 1 64 ? 6.617 9.867 -8.516 1 92.12 64 PRO B C 1
ATOM 2385 O O . PRO B 1 64 ? 7.141 10.945 -8.234 1 92.12 64 PRO B O 1
ATOM 2388 N N . ILE B 1 65 ? 7.262 8.953 -9.164 1 92.56 65 ILE B N 1
ATOM 2389 C CA . ILE B 1 65 ? 8.641 9.148 -9.602 1 92.56 65 ILE B CA 1
ATOM 2390 C C . ILE B 1 65 ? 8.688 10.25 -10.656 1 92.56 65 ILE B C 1
ATOM 2392 O O . ILE B 1 65 ? 9.586 11.094 -10.633 1 92.56 65 ILE B O 1
ATOM 2396 N N . PHE B 1 66 ? 7.742 10.188 -11.508 1 92.38 66 PHE B N 1
ATOM 2397 C CA . PHE B 1 66 ? 7.668 11.211 -12.547 1 92.38 66 PHE B CA 1
ATOM 2398 C C . PHE B 1 66 ? 7.422 12.586 -11.93 1 92.38 66 PHE B C 1
ATOM 2400 O O . PHE B 1 66 ? 8.031 13.57 -12.336 1 92.38 66 PHE B O 1
ATOM 2407 N N . TYR B 1 67 ? 6.559 12.672 -11.055 1 93.12 67 TYR B N 1
ATOM 2408 C CA . TYR B 1 67 ? 6.277 13.922 -10.359 1 93.12 67 TYR B CA 1
ATOM 2409 C C . TYR B 1 67 ? 7.52 14.445 -9.648 1 93.12 67 TYR B C 1
ATOM 2411 O O . TYR B 1 67 ? 7.832 15.633 -9.719 1 93.12 67 TYR B O 1
ATOM 2419 N N . TYR B 1 68 ? 8.156 13.562 -9.023 1 92.44 68 TYR B N 1
ATOM 2420 C CA . TYR B 1 68 ? 9.383 13.945 -8.328 1 92.44 68 TYR B CA 1
ATOM 2421 C C . TYR B 1 68 ? 10.438 14.445 -9.312 1 92.44 68 TYR B C 1
ATOM 2423 O O . TYR B 1 68 ? 11.133 15.43 -9.031 1 92.44 68 TYR B O 1
ATOM 2431 N N . ALA B 1 69 ? 10.578 13.789 -10.383 1 93.5 69 ALA B N 1
ATOM 2432 C CA . ALA B 1 69 ? 11.531 14.203 -11.406 1 93.5 69 ALA B CA 1
ATOM 2433 C C . ALA B 1 69 ? 11.227 15.609 -11.898 1 93.5 69 ALA B C 1
ATOM 2435 O O . ALA B 1 69 ? 12.133 16.438 -12.062 1 93.5 69 ALA B O 1
ATOM 2436 N N . ARG B 1 70 ? 9.969 15.836 -12.109 1 92.69 70 ARG B N 1
ATOM 2437 C CA . ARG B 1 70 ? 9.555 17.156 -12.578 1 92.69 70 ARG B CA 1
ATOM 2438 C C . ARG B 1 70 ? 9.797 18.219 -11.508 1 92.69 70 ARG B C 1
ATOM 2440 O O . ARG B 1 70 ? 10.234 19.328 -11.82 1 92.69 70 ARG B O 1
ATOM 2447 N N . LYS B 1 71 ? 9.523 17.922 -10.359 1 91.69 71 LYS B N 1
ATOM 2448 C CA . LYS B 1 71 ? 9.711 18.844 -9.258 1 91.69 71 LYS B CA 1
ATOM 2449 C C . LYS B 1 71 ? 11.188 19.141 -9.031 1 91.69 71 LYS B C 1
ATOM 2451 O O . LYS B 1 71 ? 11.562 20.281 -8.758 1 91.69 71 LYS B O 1
ATOM 2456 N N . TYR B 1 72 ? 11.984 18.078 -9.141 1 92.62 72 TYR B N 1
ATOM 2457 C CA . TYR B 1 72 ? 13.422 18.234 -8.953 1 92.62 72 TYR B CA 1
ATOM 2458 C C . TYR B 1 72 ? 14.039 19.016 -10.109 1 92.62 72 TYR B C 1
ATOM 2460 O O . TYR B 1 72 ? 14.984 19.781 -9.914 1 92.62 72 TYR B O 1
ATOM 2468 N N . GLY B 1 73 ? 13.469 18.828 -11.297 1 92.25 73 GLY B N 1
ATOM 2469 C CA . GLY B 1 73 ? 14 19.5 -12.469 1 92.25 73 GLY B CA 1
ATOM 2470 C C . GLY B 1 73 ? 15.477 19.234 -12.703 1 92.25 73 GLY B C 1
ATOM 2471 O O . GLY B 1 73 ? 15.898 18.078 -12.742 1 92.25 73 GLY B O 1
ATOM 2472 N N . TRP B 1 74 ? 16.203 20.281 -12.773 1 90.5 74 TRP B N 1
ATOM 2473 C CA . TRP B 1 74 ? 17.641 20.156 -12.961 1 90.5 74 TRP B CA 1
ATOM 2474 C C . TRP B 1 74 ? 18.375 20.266 -11.633 1 90.5 74 TRP B C 1
ATOM 2476 O O . TRP B 1 74 ? 19.609 20.266 -11.594 1 90.5 74 TRP B O 1
ATOM 2486 N N . GLY B 1 75 ? 17.688 20.328 -10.57 1 89.88 75 GLY B N 1
ATOM 2487 C CA . GLY B 1 75 ? 18.25 20.359 -9.234 1 89.88 75 GLY B CA 1
ATOM 2488 C C . GLY B 1 75 ? 19 21.641 -8.93 1 89.88 75 GLY B C 1
ATOM 2489 O O . GLY B 1 75 ? 20.047 21.625 -8.289 1 89.88 75 GLY B O 1
ATOM 2490 N N . LYS B 1 76 ? 18.516 22.734 -9.305 1 87.38 76 LYS B N 1
ATOM 2491 C CA . LYS B 1 76 ? 19.188 24.016 -9.102 1 87.38 76 LYS B CA 1
ATOM 2492 C C . LYS B 1 76 ? 19.203 24.406 -7.629 1 87.38 76 LYS B C 1
ATOM 2494 O O . LYS B 1 76 ? 20.062 25.172 -7.188 1 87.38 76 LYS B O 1
ATOM 2499 N N . GLN B 1 77 ? 18.375 23.797 -6.938 1 87.69 77 GLN B N 1
ATOM 2500 C CA . GLN B 1 77 ? 18.281 24.125 -5.52 1 87.69 77 GLN B CA 1
ATOM 2501 C C . GLN B 1 77 ? 19.359 23.406 -4.715 1 87.69 77 GLN B C 1
ATOM 2503 O O . GLN B 1 77 ? 19.641 23.781 -3.572 1 87.69 77 GLN B O 1
ATOM 2508 N N . GLU B 1 78 ? 19.969 22.359 -5.383 1 87.81 78 GLU B N 1
ATOM 2509 C CA . GLU B 1 78 ? 21.016 21.609 -4.715 1 87.81 78 GLU B CA 1
ATOM 2510 C C . GLU B 1 78 ? 22.375 22.281 -4.883 1 87.81 78 GLU B C 1
ATOM 2512 O O . GLU B 1 78 ? 22.859 22.453 -6.008 1 87.81 78 GLU B O 1
ATOM 2517 N N . SER B 1 79 ? 23.016 22.703 -3.832 1 86.69 79 SER B N 1
ATOM 2518 C CA . SER B 1 79 ? 24.266 23.469 -3.871 1 86.69 79 SER B CA 1
ATOM 2519 C C . SER B 1 79 ? 25.438 22.562 -4.238 1 86.69 79 SER B C 1
ATOM 2521 O O . SER B 1 79 ? 26.375 23 -4.93 1 86.69 79 SER B O 1
ATOM 2523 N N . ASP B 1 80 ? 25.375 21.359 -3.801 1 93 80 ASP B N 1
ATOM 2524 C CA . ASP B 1 80 ? 26.469 20.438 -4.086 1 93 80 ASP B CA 1
ATOM 2525 C C . ASP B 1 80 ? 26.297 19.797 -5.461 1 93 80 ASP B C 1
ATOM 2527 O O . ASP B 1 80 ? 25.375 19 -5.672 1 93 80 ASP B O 1
ATOM 2531 N N . TRP B 1 81 ? 27.188 20.109 -6.328 1 92.81 81 TRP B N 1
ATOM 2532 C CA . TRP B 1 81 ? 27.078 19.641 -7.711 1 92.81 81 TRP B CA 1
ATOM 2533 C C . TRP B 1 81 ? 27.203 18.125 -7.793 1 92.81 81 TRP B C 1
ATOM 2535 O O . TRP B 1 81 ? 26.578 17.5 -8.656 1 92.81 81 TRP B O 1
ATOM 2545 N N . PHE B 1 82 ? 27.969 17.531 -6.953 1 94.62 82 PHE B N 1
ATOM 2546 C CA . PHE B 1 82 ? 28.141 16.078 -6.945 1 94.62 82 PHE B CA 1
ATOM 2547 C C . PHE B 1 82 ? 26.844 15.383 -6.543 1 94.62 82 PHE B C 1
ATOM 2549 O O . PHE B 1 82 ? 26.406 14.438 -7.211 1 94.62 82 PHE B O 1
ATOM 2556 N N . ILE B 1 83 ? 26.219 15.805 -5.551 1 95 83 ILE B N 1
ATOM 2557 C CA . ILE B 1 83 ? 24.953 15.25 -5.102 1 95 83 ILE B CA 1
ATOM 2558 C C . ILE B 1 83 ? 23.875 15.469 -6.168 1 95 83 ILE B C 1
ATOM 2560 O O . ILE B 1 83 ? 23.078 14.578 -6.441 1 95 83 ILE B O 1
ATOM 2564 N N . ARG B 1 84 ? 23.938 16.609 -6.758 1 95.5 84 ARG B N 1
ATOM 2565 C CA . ARG B 1 84 ? 23 16.938 -7.82 1 95.5 84 ARG B CA 1
ATOM 2566 C C . ARG B 1 84 ? 23.125 15.961 -8.992 1 95.5 84 ARG B C 1
ATOM 2568 O O . ARG B 1 84 ? 22.125 15.438 -9.484 1 95.5 84 ARG B O 1
ATOM 2575 N N . SER B 1 85 ? 24.312 15.758 -9.359 1 95.88 85 SER B N 1
ATOM 2576 C CA . SER B 1 85 ? 24.562 14.867 -10.484 1 95.88 85 SER B CA 1
ATOM 2577 C C . SER B 1 85 ? 24.109 13.445 -10.164 1 95.88 85 SER B C 1
ATOM 2579 O O . SER B 1 85 ? 23.484 12.789 -11 1 95.88 85 SER B O 1
ATOM 2581 N N . ILE B 1 86 ? 24.406 12.984 -9.023 1 96.19 86 ILE B N 1
ATOM 2582 C CA . ILE B 1 86 ? 24.031 11.633 -8.625 1 96.19 86 ILE B CA 1
ATOM 2583 C C . ILE B 1 86 ? 22.5 11.523 -8.57 1 96.19 86 ILE B C 1
ATOM 2585 O O . ILE B 1 86 ? 21.938 10.508 -8.992 1 96.19 86 ILE B O 1
ATOM 2589 N N . GLU B 1 87 ? 21.891 12.508 -8.062 1 95.75 87 GLU B N 1
ATOM 2590 C CA . GLU B 1 87 ? 20.438 12.516 -7.945 1 95.75 87 GLU B CA 1
ATOM 2591 C C . GLU B 1 87 ? 19.766 12.469 -9.32 1 95.75 87 GLU B C 1
ATOM 2593 O O . GLU B 1 87 ? 18.797 11.742 -9.523 1 95.75 87 GLU B O 1
ATOM 2598 N N . LEU B 1 88 ? 20.312 13.234 -10.188 1 95.94 88 LEU B N 1
ATOM 2599 C CA . LEU B 1 88 ? 19.75 13.258 -11.539 1 95.94 88 LEU B CA 1
ATOM 2600 C C . LEU B 1 88 ? 19.906 11.898 -12.211 1 95.94 88 LEU B C 1
ATOM 2602 O O . LEU B 1 88 ? 18.969 11.414 -12.867 1 95.94 88 LEU B O 1
ATOM 2606 N N . ILE B 1 89 ? 21.016 11.281 -12.016 1 96.56 89 ILE B N 1
ATOM 2607 C CA . ILE B 1 89 ? 21.234 9.953 -12.57 1 96.56 89 ILE B CA 1
ATOM 2608 C C . ILE B 1 89 ? 20.312 8.945 -11.898 1 96.56 89 ILE B C 1
ATOM 2610 O O . ILE B 1 89 ? 19.75 8.07 -12.562 1 96.56 89 ILE B O 1
ATOM 2614 N N . GLN B 1 90 ? 20.141 9.086 -10.664 1 95.69 90 GLN B N 1
ATOM 2615 C CA . GLN B 1 90 ? 19.266 8.195 -9.898 1 95.69 90 GLN B CA 1
ATOM 2616 C C . GLN B 1 90 ? 17.828 8.289 -10.383 1 95.69 90 GLN B C 1
ATOM 2618 O O . GLN B 1 90 ? 17.156 7.273 -10.531 1 95.69 90 GLN B O 1
ATOM 2623 N N . ILE B 1 91 ? 17.406 9.461 -10.57 1 95.69 91 ILE B N 1
ATOM 2624 C CA . ILE B 1 91 ? 16.062 9.68 -11.078 1 95.69 91 ILE B CA 1
ATOM 2625 C C . ILE B 1 91 ? 15.898 8.992 -12.43 1 95.69 91 ILE B C 1
ATOM 2627 O O . ILE B 1 91 ? 14.898 8.305 -12.68 1 95.69 91 ILE B O 1
ATOM 2631 N N . ALA B 1 92 ? 16.875 9.148 -13.281 1 95.69 92 ALA B N 1
ATOM 2632 C CA . ALA B 1 92 ? 16.844 8.531 -14.602 1 95.69 92 ALA B CA 1
ATOM 2633 C C . ALA B 1 92 ? 16.812 7.008 -14.492 1 95.69 92 ALA B C 1
ATOM 2635 O O . ALA B 1 92 ? 16.016 6.348 -15.172 1 95.69 92 ALA B O 1
ATOM 2636 N N . VAL B 1 93 ? 17.594 6.484 -13.656 1 95.06 93 VAL B N 1
ATOM 2637 C CA . VAL B 1 93 ? 17.672 5.043 -13.461 1 95.06 93 VAL B CA 1
ATOM 2638 C C . VAL B 1 93 ? 16.344 4.52 -12.922 1 95.06 93 VAL B C 1
ATOM 2640 O O . VAL B 1 93 ? 15.82 3.51 -13.406 1 95.06 93 VAL B O 1
ATOM 2643 N N . ASP B 1 94 ? 15.812 5.195 -12.016 1 92.81 94 ASP B N 1
ATOM 2644 C CA . ASP B 1 94 ? 14.555 4.766 -11.406 1 92.81 94 ASP B CA 1
ATOM 2645 C C . ASP B 1 94 ? 13.406 4.84 -12.414 1 92.81 94 ASP B C 1
ATOM 2647 O O . ASP B 1 94 ? 12.5 4.004 -12.391 1 92.81 94 ASP B O 1
ATOM 2651 N N . MET B 1 95 ? 13.492 5.77 -13.258 1 93.19 95 MET B N 1
ATOM 2652 C CA . MET B 1 95 ? 12.453 5.922 -14.281 1 93.19 95 MET B CA 1
ATOM 2653 C C . MET B 1 95 ? 12.523 4.789 -15.297 1 93.19 95 MET B C 1
ATOM 2655 O O . MET B 1 95 ? 11.5 4.383 -15.852 1 93.19 95 MET B O 1
ATOM 2659 N N . ILE B 1 96 ? 13.641 4.297 -15.523 1 93.81 96 ILE B N 1
ATOM 2660 C CA . ILE B 1 96 ? 13.828 3.186 -16.453 1 93.81 96 ILE B CA 1
ATOM 2661 C C . ILE B 1 96 ? 13.539 1.867 -15.734 1 93.81 96 ILE B C 1
ATOM 2663 O O . ILE B 1 96 ? 12.93 0.962 -16.312 1 93.81 96 ILE B O 1
ATOM 2667 N N . PHE B 1 97 ? 13.914 1.841 -14.57 1 92.56 97 PHE B N 1
ATOM 2668 C CA . PHE B 1 97 ? 13.758 0.649 -13.742 1 92.56 97 PHE B CA 1
ATOM 2669 C C . PHE B 1 97 ? 12.289 0.252 -13.641 1 92.56 97 PHE B C 1
ATOM 2671 O O . PHE B 1 97 ? 11.945 -0.921 -13.797 1 92.56 97 PHE B O 1
ATOM 2678 N N . SER B 1 98 ? 11.453 1.187 -13.453 1 90.25 98 SER B N 1
ATOM 2679 C CA . SER B 1 98 ? 10.055 0.923 -13.148 1 90.25 98 SER B CA 1
ATOM 2680 C C . SER B 1 98 ? 9.359 0.205 -14.297 1 90.25 98 SER B C 1
ATOM 2682 O O . SER B 1 98 ? 8.82 -0.889 -14.125 1 90.25 98 SER B O 1
ATOM 2684 N N . PRO B 1 99 ? 9.422 0.661 -15.531 1 88.94 99 PRO B N 1
ATOM 2685 C CA . PRO B 1 99 ? 8.773 -0.044 -16.641 1 88.94 99 PRO B CA 1
ATOM 2686 C C . PRO B 1 99 ? 9.383 -1.416 -16.906 1 88.94 99 PRO B C 1
ATOM 2688 O O . PRO B 1 99 ? 8.672 -2.352 -17.281 1 88.94 99 PRO B O 1
ATOM 2691 N N . ILE B 1 100 ? 10.633 -1.534 -16.719 1 91.62 100 ILE B N 1
ATOM 2692 C CA . ILE B 1 100 ? 11.305 -2.805 -16.953 1 91.62 100 ILE B CA 1
ATOM 2693 C C . ILE B 1 100 ? 10.852 -3.838 -15.93 1 91.62 100 ILE B C 1
ATOM 2695 O O . ILE B 1 100 ? 10.609 -4.996 -16.266 1 91.62 100 ILE B O 1
ATOM 2699 N N . GLU B 1 101 ? 10.781 -3.373 -14.758 1 91.19 101 GLU B N 1
ATOM 2700 C CA . GLU B 1 101 ? 10.305 -4.273 -13.711 1 91.19 101 GLU B CA 1
ATOM 2701 C C . GLU B 1 101 ? 8.875 -4.738 -14 1 91.19 101 GLU B C 1
ATOM 2703 O O . GLU B 1 101 ? 8.531 -5.895 -13.742 1 91.19 101 GLU B O 1
ATOM 2708 N N . HIS B 1 102 ? 8.062 -3.902 -14.531 1 90.5 102 HIS B N 1
ATOM 2709 C CA . HIS B 1 102 ? 6.688 -4.254 -14.883 1 90.5 102 HIS B CA 1
ATOM 2710 C C . HIS B 1 102 ? 6.652 -5.309 -15.984 1 90.5 102 HIS B C 1
ATOM 2712 O O . HIS B 1 102 ? 5.855 -6.25 -15.922 1 90.5 102 HIS B O 1
ATOM 2718 N N . ILE B 1 103 ? 7.484 -5.117 -16.891 1 91.12 103 ILE B N 1
ATOM 2719 C CA . ILE B 1 103 ? 7.555 -6.066 -18 1 91.12 103 ILE B CA 1
ATOM 2720 C C . ILE B 1 103 ? 8.023 -7.426 -17.484 1 91.12 103 ILE B C 1
ATOM 2722 O O . ILE B 1 103 ? 7.477 -8.461 -17.859 1 91.12 103 ILE B O 1
ATOM 2726 N N . CYS B 1 104 ? 8.977 -7.398 -16.656 1 91.19 104 CYS B N 1
ATOM 2727 C CA . CYS B 1 104 ? 9.484 -8.633 -16.062 1 91.19 104 CYS B CA 1
ATOM 2728 C C . CYS B 1 104 ? 8.398 -9.328 -15.242 1 91.19 104 CYS B C 1
ATOM 2730 O O . CYS B 1 104 ? 8.227 -10.539 -15.344 1 91.19 104 CYS B O 1
ATOM 2732 N N . TRP B 1 105 ? 7.703 -8.57 -14.5 1 92.31 105 TRP B N 1
ATOM 2733 C CA . TRP B 1 105 ? 6.617 -9.117 -13.695 1 92.31 105 TRP B CA 1
ATOM 2734 C C . TRP B 1 105 ? 5.535 -9.727 -14.578 1 92.31 105 TRP B C 1
ATOM 2736 O O . TRP B 1 105 ? 5.043 -10.82 -14.305 1 92.31 105 TRP B O 1
ATOM 2746 N N . ALA B 1 106 ? 5.18 -9.047 -15.664 1 91.75 106 ALA B N 1
ATOM 2747 C CA . ALA B 1 106 ? 4.164 -9.547 -16.594 1 91.75 106 ALA B CA 1
ATOM 2748 C C . ALA B 1 106 ? 4.609 -10.852 -17.25 1 91.75 106 ALA B C 1
ATOM 2750 O O . ALA B 1 106 ? 3.799 -11.75 -17.469 1 91.75 106 ALA B O 1
ATOM 2751 N N . GLY B 1 107 ? 5.855 -10.938 -17.531 1 91.25 107 GLY B N 1
ATOM 2752 C CA . GLY B 1 107 ? 6.391 -12.164 -18.109 1 91.25 107 GLY B CA 1
ATOM 2753 C C . GLY B 1 107 ? 6.395 -13.328 -17.141 1 91.25 107 GLY B C 1
ATOM 2754 O O . GLY B 1 107 ? 6.031 -14.445 -17.516 1 91.25 107 GLY B O 1
ATOM 2755 N N . GLU B 1 108 ? 6.789 -13.039 -15.945 1 89.69 108 GLU B N 1
ATOM 2756 C CA . GLU B 1 108 ? 6.828 -14.07 -14.914 1 89.69 108 GLU B CA 1
ATOM 2757 C C . GLU B 1 108 ? 5.438 -14.641 -14.648 1 89.69 108 GLU B C 1
ATOM 2759 O O . GLU B 1 108 ? 5.297 -15.797 -14.258 1 89.69 108 GLU B O 1
ATOM 2764 N N . ASN B 1 109 ? 4.445 -13.836 -14.852 1 90.75 109 ASN B N 1
ATOM 2765 C CA . ASN B 1 109 ? 3.074 -14.273 -14.609 1 90.75 109 ASN B CA 1
ATOM 2766 C C . ASN B 1 109 ? 2.383 -14.695 -15.898 1 90.75 109 ASN B C 1
ATOM 2768 O O . ASN B 1 109 ? 1.158 -14.82 -15.945 1 90.75 109 ASN B O 1
ATOM 2772 N N . GLN B 1 110 ? 3.111 -14.836 -16.969 1 88.75 110 GLN B N 1
ATOM 2773 C CA . GLN B 1 110 ? 2.658 -15.375 -18.25 1 88.75 110 GLN B CA 1
ATOM 2774 C C . GLN B 1 110 ? 1.636 -14.453 -18.906 1 88.75 110 GLN B C 1
ATOM 2776 O O . GLN B 1 110 ? 0.701 -14.922 -19.562 1 88.75 110 GLN B O 1
ATOM 2781 N N . ILE B 1 111 ? 1.695 -13.266 -18.625 1 89.06 111 ILE B N 1
ATOM 2782 C CA . ILE B 1 111 ? 0.857 -12.266 -19.281 1 89.06 111 ILE B CA 1
ATOM 2783 C C . ILE B 1 111 ? 1.484 -11.859 -20.609 1 89.06 111 ILE B C 1
ATOM 2785 O O . ILE B 1 111 ? 0.778 -11.664 -21.594 1 89.06 111 ILE B O 1
ATOM 2789 N N . VAL B 1 112 ? 2.773 -11.773 -20.578 1 88.25 112 VAL B N 1
ATOM 2790 C CA . VAL B 1 112 ? 3.512 -11.484 -21.797 1 88.25 112 VAL B CA 1
ATOM 2791 C C . VAL B 1 112 ? 4.547 -12.578 -22.047 1 88.25 112 VAL B C 1
ATOM 2793 O O . VAL B 1 112 ? 5.129 -13.117 -21.109 1 88.25 112 VAL B O 1
ATOM 2796 N N . SER B 1 113 ? 4.633 -12.859 -23.281 1 84.75 113 SER B N 1
ATOM 2797 C CA . SER B 1 113 ? 5.637 -13.859 -23.641 1 84.75 113 SER B CA 1
ATOM 2798 C C . SER B 1 113 ? 7.008 -13.219 -23.812 1 84.75 113 SER B C 1
ATOM 2800 O O . SER B 1 113 ? 7.227 -12.438 -24.75 1 84.75 113 SER B O 1
ATOM 2802 N N . LEU B 1 114 ? 7.773 -13.297 -22.859 1 84 114 LEU B N 1
ATOM 2803 C CA . LEU B 1 114 ? 9.125 -12.742 -22.938 1 84 114 LEU B CA 1
ATOM 2804 C C . LEU B 1 114 ? 10.141 -13.703 -22.328 1 84 114 LEU B C 1
ATOM 2806 O O . LEU B 1 114 ? 9.773 -14.609 -21.578 1 84 114 LEU B O 1
ATOM 2810 N N . ASN B 1 115 ? 11.359 -13.562 -22.828 1 80.25 115 ASN B N 1
ATOM 2811 C CA . ASN B 1 115 ? 12.461 -14.234 -22.141 1 80.25 115 ASN B CA 1
ATOM 2812 C C . ASN B 1 115 ? 12.641 -13.727 -20.719 1 80.25 115 ASN B C 1
ATOM 2814 O O . ASN B 1 115 ? 13.32 -12.719 -20.5 1 80.25 115 ASN B O 1
ATOM 2818 N N . SER B 1 116 ? 12.117 -14.375 -19.875 1 78.12 116 SER B N 1
ATOM 2819 C CA . SER B 1 116 ? 12.016 -13.922 -18.484 1 78.12 116 SER B CA 1
ATOM 2820 C C . SER B 1 116 ? 13.391 -13.805 -17.844 1 78.12 116 SER B C 1
ATOM 2822 O O . SER B 1 116 ? 13.648 -12.875 -17.078 1 78.12 116 SER B O 1
ATOM 2824 N N . ALA B 1 117 ? 14.352 -14.547 -18.281 1 82 117 ALA B N 1
ATOM 2825 C CA . ALA B 1 117 ? 15.656 -14.562 -17.641 1 82 117 ALA B CA 1
ATOM 2826 C C . ALA B 1 117 ? 16.453 -13.297 -17.969 1 82 117 ALA B C 1
ATOM 2828 O O . ALA B 1 117 ? 17.078 -12.711 -17.094 1 82 117 ALA B O 1
ATOM 2829 N N . LYS B 1 118 ? 16.438 -12.922 -19.188 1 86 118 LYS B N 1
ATOM 2830 C CA . LYS B 1 118 ? 17.156 -11.734 -19.609 1 86 118 LYS B CA 1
ATOM 2831 C C . LYS B 1 118 ? 16.609 -10.484 -18.938 1 86 118 LYS B C 1
ATOM 2833 O O . LYS B 1 118 ? 17.375 -9.664 -18.422 1 86 118 LYS B O 1
ATOM 2838 N N . TRP B 1 119 ? 15.352 -10.344 -18.891 1 88.19 119 TRP B N 1
ATOM 2839 C CA . TRP B 1 119 ? 14.719 -9.164 -18.328 1 88.19 119 TRP B CA 1
ATOM 2840 C C . TRP B 1 119 ? 14.898 -9.125 -16.812 1 88.19 119 TRP B C 1
ATOM 2842 O O . TRP B 1 119 ? 15.047 -8.055 -16.219 1 88.19 119 TRP B O 1
ATOM 2852 N N . ASP B 1 120 ? 14.977 -10.273 -16.281 1 88.62 120 ASP B N 1
ATOM 2853 C CA . ASP B 1 120 ? 15.234 -10.359 -14.852 1 88.62 120 ASP B CA 1
ATOM 2854 C C . ASP B 1 120 ? 16.641 -9.867 -14.516 1 88.62 120 ASP B C 1
ATOM 2856 O O . ASP B 1 120 ? 16.828 -9.133 -13.539 1 88.62 120 ASP B O 1
ATOM 2860 N N . ASN B 1 121 ? 17.531 -10.266 -15.336 1 91.12 121 ASN B N 1
ATOM 2861 C CA . ASN B 1 121 ? 18.906 -9.828 -15.133 1 91.12 121 ASN B CA 1
ATOM 2862 C C . ASN B 1 121 ? 19.031 -8.312 -15.266 1 91.12 121 ASN B C 1
ATOM 2864 O O . ASN B 1 121 ? 19.734 -7.68 -14.469 1 91.12 121 ASN B O 1
ATOM 2868 N N . ILE B 1 122 ? 18.391 -7.77 -16.203 1 92.62 122 ILE B N 1
ATOM 2869 C CA . ILE B 1 122 ? 18.422 -6.328 -16.406 1 92.62 122 ILE B CA 1
ATOM 2870 C C . ILE B 1 122 ? 17.844 -5.609 -15.195 1 92.62 122 ILE B C 1
ATOM 2872 O O . ILE B 1 122 ? 18.375 -4.598 -14.742 1 92.62 122 ILE B O 1
ATOM 2876 N N . THR B 1 123 ? 16.766 -6.172 -14.711 1 92.69 123 THR B N 1
ATOM 2877 C CA . THR B 1 123 ? 16.125 -5.582 -13.547 1 92.69 123 THR B CA 1
ATOM 2878 C C . THR B 1 123 ? 17.062 -5.594 -12.344 1 92.69 123 THR B C 1
ATOM 2880 O O . THR B 1 123 ? 17.156 -4.602 -11.609 1 92.69 123 THR B O 1
ATOM 2883 N N . ILE B 1 124 ? 17.781 -6.645 -12.188 1 93.88 124 ILE B N 1
ATOM 2884 C CA . ILE B 1 124 ? 18.703 -6.773 -11.055 1 93.88 124 ILE B CA 1
ATOM 2885 C C . ILE B 1 124 ? 19.844 -5.777 -11.211 1 93.88 124 ILE B C 1
ATOM 2887 O O . ILE B 1 124 ? 20.25 -5.133 -10.234 1 93.88 124 ILE B O 1
ATOM 2891 N N . 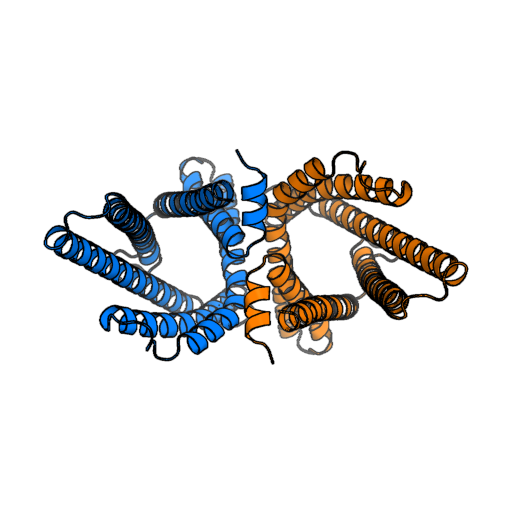TRP B 1 125 ? 20.266 -5.629 -12.414 1 93.56 125 TRP B N 1
ATOM 2892 C CA . TRP B 1 125 ? 21.344 -4.68 -12.672 1 93.56 125 TRP B CA 1
ATOM 2893 C C . TRP B 1 125 ? 20.906 -3.256 -12.344 1 93.56 125 TRP B C 1
ATOM 2895 O O . TRP B 1 125 ? 21.656 -2.504 -11.711 1 93.56 125 TRP B O 1
ATOM 2905 N N . LEU B 1 126 ? 19.812 -2.936 -12.766 1 95.12 126 LEU B N 1
ATOM 2906 C CA . LEU B 1 126 ? 19.297 -1.592 -12.508 1 95.12 126 LEU B CA 1
ATOM 2907 C C . LEU B 1 126 ? 19.109 -1.361 -11.016 1 95.12 126 LEU B C 1
ATOM 2909 O O . LEU B 1 126 ? 19.391 -0.272 -10.508 1 95.12 126 LEU B O 1
ATOM 2913 N N . TRP B 1 127 ? 18.656 -2.4 -10.398 1 94.44 127 TRP B N 1
ATOM 2914 C CA . TRP B 1 127 ? 18.484 -2.342 -8.953 1 94.44 127 TRP B CA 1
ATOM 2915 C C . TRP B 1 127 ? 19.828 -2.143 -8.25 1 94.44 127 TRP B C 1
ATOM 2917 O O . TRP B 1 127 ? 19.969 -1.27 -7.391 1 94.44 127 TRP B O 1
ATOM 2927 N N . VAL B 1 128 ? 20.812 -2.824 -8.609 1 95.25 128 VAL B N 1
ATOM 2928 C CA . VAL B 1 128 ? 22.141 -2.742 -8.016 1 95.25 128 VAL B CA 1
ATOM 2929 C C . VAL B 1 128 ? 22.734 -1.356 -8.258 1 95.25 128 VAL B C 1
ATOM 2931 O O . VAL B 1 128 ? 23.266 -0.736 -7.344 1 95.25 128 VAL B O 1
ATOM 2934 N N . VAL B 1 129 ? 22.594 -0.893 -9.414 1 96.12 129 VAL B N 1
ATOM 2935 C CA . VAL B 1 129 ? 23.109 0.427 -9.758 1 96.12 129 VAL B CA 1
ATOM 2936 C C . VAL B 1 129 ? 22.422 1.489 -8.898 1 96.12 129 VAL B C 1
ATOM 2938 O O . VAL B 1 129 ? 23.078 2.396 -8.383 1 96.12 129 VAL B O 1
ATOM 2941 N N . SER B 1 130 ? 21.156 1.361 -8.773 1 96 130 SER B N 1
ATOM 2942 C CA . SER B 1 130 ? 20.406 2.303 -7.949 1 96 130 SER B CA 1
ATOM 2943 C C . SER B 1 130 ? 20.922 2.307 -6.512 1 96 130 SER B C 1
ATOM 2945 O O . SER B 1 130 ? 21.094 3.369 -5.914 1 96 130 SER B O 1
ATOM 2947 N N . LEU B 1 131 ? 21.188 1.164 -6.008 1 96.38 131 LEU B N 1
ATOM 2948 C CA . LEU B 1 131 ? 21.688 1.047 -4.645 1 96.38 131 LEU B CA 1
ATOM 2949 C C . LEU B 1 131 ? 23.062 1.689 -4.516 1 96.38 131 LEU B C 1
ATOM 2951 O O . LEU B 1 131 ? 23.344 2.381 -3.533 1 96.38 131 LEU B O 1
ATOM 2955 N N . TYR B 1 132 ? 23.844 1.466 -5.508 1 96.75 132 TYR B N 1
ATOM 2956 C CA . TYR B 1 132 ? 25.188 2.035 -5.492 1 96.75 132 TYR B CA 1
ATOM 2957 C C . TYR B 1 132 ? 25.125 3.557 -5.539 1 96.75 132 TYR B C 1
ATOM 2959 O O . TYR B 1 132 ? 25.906 4.234 -4.867 1 96.75 132 TYR B O 1
ATOM 2967 N N . LEU B 1 133 ? 24.297 4.047 -6.328 1 97.25 133 LEU B N 1
ATOM 2968 C CA . LEU B 1 133 ? 24.141 5.496 -6.418 1 97.25 133 LEU B CA 1
ATOM 2969 C C . LEU B 1 133 ? 23.672 6.074 -5.086 1 97.25 133 LEU B C 1
ATOM 2971 O O . LEU B 1 133 ? 24.188 7.102 -4.637 1 97.25 133 LEU B O 1
ATOM 2975 N N . SER B 1 134 ? 22.781 5.406 -4.473 1 96.69 134 SER B N 1
ATOM 2976 C CA . SER B 1 134 ? 22.281 5.844 -3.17 1 96.69 134 SER B CA 1
ATOM 2977 C C . SER B 1 134 ? 23.391 5.82 -2.125 1 96.69 134 SER B C 1
ATOM 2979 O O . SER B 1 134 ? 23.5 6.734 -1.302 1 96.69 134 SER B O 1
ATOM 2981 N N . LEU B 1 135 ? 24.156 4.809 -2.195 1 97.38 135 LEU B N 1
ATOM 2982 C CA . LEU B 1 135 ? 25.281 4.695 -1.264 1 97.38 135 LEU B CA 1
ATOM 2983 C C . LEU B 1 135 ? 26.281 5.828 -1.478 1 97.38 135 LEU B C 1
ATOM 2985 O O . LEU B 1 135 ? 26.734 6.449 -0.515 1 97.38 135 LEU B O 1
ATOM 2989 N N . THR B 1 136 ? 26.562 6.098 -2.682 1 97.38 136 THR B N 1
ATOM 2990 C CA . THR B 1 136 ? 27.5 7.164 -3.016 1 97.38 136 THR B CA 1
ATOM 2991 C C . THR B 1 136 ? 26.969 8.516 -2.537 1 97.38 136 THR B C 1
ATOM 2993 O O . THR B 1 136 ? 27.719 9.32 -1.99 1 97.38 136 THR B O 1
ATOM 2996 N N . LYS B 1 137 ? 25.766 8.711 -2.729 1 96.56 137 LYS B N 1
ATOM 2997 C CA . LYS B 1 137 ? 25.141 9.953 -2.285 1 96.56 137 LYS B CA 1
ATOM 2998 C C . LYS B 1 137 ? 25.203 10.086 -0.768 1 96.56 137 LYS B C 1
ATOM 3000 O O . LYS B 1 137 ? 25.547 11.156 -0.251 1 96.56 137 LYS B O 1
ATOM 3005 N N . SER B 1 138 ? 24.906 9.008 -0.129 1 96.19 138 SER B N 1
ATOM 3006 C CA . SER B 1 138 ? 24.938 9.023 1.329 1 96.19 138 SER B CA 1
ATOM 3007 C C . SER B 1 138 ? 26.344 9.258 1.851 1 96.19 138 SER B C 1
ATOM 3009 O O . SER B 1 138 ? 26.547 10 2.816 1 96.19 138 SER B O 1
ATOM 3011 N N . LEU B 1 139 ? 27.328 8.688 1.231 1 96.94 139 LEU B N 1
ATOM 3012 C CA . LEU B 1 139 ? 28.719 8.891 1.615 1 96.94 139 LEU B CA 1
ATOM 3013 C C . LEU B 1 139 ? 29.141 10.344 1.411 1 96.94 139 LEU B C 1
ATOM 3015 O O . LEU B 1 139 ? 29.844 10.922 2.242 1 96.94 139 LEU B O 1
ATOM 3019 N N . ARG B 1 140 ? 28.672 10.891 0.36 1 96.69 140 ARG B N 1
ATOM 3020 C CA . ARG B 1 140 ? 28.969 12.289 0.095 1 96.69 140 ARG B CA 1
ATOM 3021 C C . ARG B 1 140 ? 28.328 13.195 1.139 1 96.69 140 ARG B C 1
ATOM 3023 O O . ARG B 1 140 ? 28.938 14.172 1.585 1 96.69 140 ARG B O 1
ATOM 3030 N N . LYS B 1 141 ? 27.156 12.906 1.476 1 95.31 141 LYS B N 1
ATOM 3031 C CA . LYS B 1 141 ? 26.469 13.672 2.512 1 95.31 141 LYS B CA 1
ATOM 3032 C C . LYS B 1 141 ? 27.234 13.617 3.832 1 95.31 141 LYS B C 1
ATOM 3034 O O . LYS B 1 141 ? 27.359 14.625 4.523 1 95.31 141 LYS B O 1
ATOM 3039 N N . ILE B 1 142 ? 27.781 12.469 4.141 1 95.94 142 ILE B N 1
ATOM 3040 C CA . ILE B 1 142 ? 28.562 12.312 5.359 1 95.94 142 ILE B CA 1
ATOM 3041 C C . ILE B 1 142 ? 29.812 13.195 5.285 1 95.94 142 ILE B C 1
ATOM 3043 O O . ILE B 1 142 ? 30.156 13.883 6.25 1 95.94 142 ILE B O 1
ATOM 3047 N N . SER B 1 143 ? 30.438 13.164 4.195 1 95.69 143 SER B N 1
ATOM 3048 C CA . SER B 1 143 ? 31.641 13.969 4.004 1 95.69 143 SER B CA 1
ATOM 3049 C C . SER B 1 143 ? 31.344 15.453 4.16 1 95.69 143 SER B C 1
ATOM 3051 O O . SER B 1 143 ? 32.125 16.188 4.766 1 95.69 143 SER B O 1
ATOM 3053 N N . GLN B 1 144 ? 30.25 15.852 3.658 1 93.75 144 GLN B N 1
ATOM 3054 C CA . GLN B 1 144 ? 29.844 17.25 3.76 1 93.75 144 GLN B CA 1
ATOM 3055 C C . GLN B 1 144 ? 29.562 17.641 5.207 1 93.75 144 GLN B C 1
ATOM 3057 O O . GLN B 1 144 ? 29.938 18.734 5.648 1 93.75 144 GLN B O 1
ATOM 3062 N N . LEU B 1 145 ? 28.938 16.781 5.887 1 93 145 LEU B N 1
ATOM 3063 C CA . LEU B 1 145 ? 28.609 17.047 7.281 1 93 145 LEU B CA 1
ATOM 3064 C C . LEU B 1 145 ? 29.859 17.094 8.148 1 93 145 LEU B C 1
ATOM 3066 O O . LEU B 1 145 ? 29.969 17.938 9.031 1 93 145 LEU B O 1
ATOM 3070 N N . LYS B 1 146 ? 30.781 16.266 7.871 1 93.25 146 LYS B N 1
ATOM 3071 C CA . LYS B 1 146 ? 32.031 16.266 8.625 1 93.25 146 LYS B CA 1
ATOM 3072 C C . LYS B 1 146 ? 32.844 17.531 8.359 1 93.25 146 LYS B C 1
ATOM 3074 O O . LYS B 1 146 ? 33.438 18.078 9.273 1 93.25 146 LYS B O 1
ATOM 3079 N N . LEU B 1 147 ? 32.844 17.906 7.164 1 90.56 147 LEU B N 1
ATOM 3080 C CA . LEU B 1 147 ? 33.531 19.125 6.797 1 90.56 147 LEU B CA 1
ATOM 3081 C C . LEU B 1 147 ? 32.906 20.344 7.488 1 90.56 147 LEU B C 1
ATOM 3083 O O . LEU B 1 147 ? 33.625 21.219 7.977 1 90.56 147 LEU B O 1
ATOM 3087 N N . SER B 1 148 ? 31.625 20.375 7.48 1 87.56 148 SER B N 1
ATOM 3088 C CA . SER B 1 148 ? 30.922 21.453 8.148 1 87.56 148 SER B CA 1
ATOM 3089 C C . SER B 1 148 ? 31.234 21.484 9.641 1 87.56 148 SER B C 1
ATOM 3091 O O . SER B 1 148 ? 31.344 22.562 10.242 1 87.56 148 SER B O 1
ATOM 3093 N N . LYS B 1 149 ? 31.344 20.328 10.164 1 86.06 149 LYS B N 1
ATOM 3094 C CA . LYS B 1 149 ? 31.672 20.234 11.586 1 86.06 149 LYS B CA 1
ATOM 3095 C C . LYS B 1 149 ? 33.062 20.781 11.859 1 86.06 149 LYS B C 1
ATOM 3097 O O . LYS B 1 149 ? 33.281 21.484 12.852 1 86.06 149 LYS B O 1
ATOM 3102 N N . LEU B 1 150 ? 33.938 20.453 11.047 1 84.5 150 LEU B N 1
ATOM 3103 C CA . LEU B 1 150 ? 35.312 20.906 11.203 1 84.5 150 LEU B CA 1
ATOM 3104 C C . LEU B 1 150 ? 35.406 22.422 11.039 1 84.5 150 LEU B C 1
ATOM 3106 O O . LEU B 1 150 ? 36.156 23.078 11.789 1 84.5 150 LEU B O 1
ATOM 3110 N N . GLN B 1 151 ? 34.688 22.891 10.102 1 81.19 151 GLN B N 1
ATOM 3111 C CA . GLN B 1 151 ? 34.719 24.328 9.844 1 81.19 151 GLN B CA 1
ATOM 3112 C C . GLN B 1 151 ? 34.031 25.094 10.953 1 81.19 151 GLN B C 1
ATOM 3114 O O . GLN B 1 151 ? 34.406 26.219 11.273 1 81.19 151 GLN B O 1
ATOM 3119 N N . GLY B 1 152 ? 32.812 24.578 11.375 1 69.62 152 GLY B N 1
ATOM 3120 C CA . GLY B 1 152 ? 32.094 25.188 12.477 1 69.62 152 GLY B CA 1
ATOM 3121 C C . GLY B 1 152 ? 32.906 25.234 13.766 1 69.62 152 GLY B C 1
ATOM 3122 O O . GLY B 1 152 ? 32.781 26.188 14.539 1 69.62 152 GLY B O 1
ATOM 3123 N N . ASN B 1 153 ? 33.594 24.156 14.062 1 64.56 153 ASN B N 1
ATOM 3124 C CA . ASN B 1 153 ? 34.469 24.141 15.242 1 64.56 153 ASN B CA 1
ATOM 3125 C C . ASN B 1 153 ? 35.5 25.25 15.18 1 64.56 153 ASN B C 1
ATOM 3127 O O . ASN B 1 153 ? 35.906 25.781 16.219 1 64.56 153 ASN B O 1
ATOM 3131 N N . GLU B 1 154 ? 36.062 25.594 14.031 1 58.28 154 GLU B N 1
ATOM 3132 C CA . GLU B 1 154 ? 37.094 26.625 13.891 1 58.28 154 GLU B CA 1
ATOM 3133 C C . GLU B 1 154 ? 36.5 28.016 14.141 1 58.28 154 GLU B C 1
ATOM 3135 O O . GLU B 1 154 ? 37.188 28.906 14.633 1 58.28 154 GLU B O 1
ATOM 3140 N N . VAL B 1 155 ? 35.438 28.109 13.562 1 55.72 155 VAL B N 1
ATOM 3141 C CA . VAL B 1 155 ? 34.906 29.453 13.797 1 55.72 155 VAL B CA 1
ATOM 3142 C C . VAL B 1 155 ? 34.281 29.531 15.195 1 55.72 155 VAL B C 1
ATOM 3144 O O . VAL B 1 155 ? 34.625 30.422 15.969 1 55.72 155 VAL B O 1
ATOM 3147 N N . CYS B 1 156 ? 33.125 29.781 15.445 1 53.38 156 CYS B N 1
ATOM 3148 C CA . CYS B 1 156 ? 32.438 30.047 16.719 1 53.38 156 CYS B CA 1
ATOM 3149 C C . CYS B 1 156 ? 32.25 28.75 17.484 1 53.38 156 CYS B C 1
ATOM 3151 O O . CYS B 1 156 ? 31.781 27.75 16.922 1 53.38 156 CYS B O 1
ATOM 3153 N N . ALA B 1 157 ? 32.969 28.531 18.656 1 49.38 157 ALA B N 1
ATOM 3154 C CA . ALA B 1 157 ? 32.781 27.656 19.797 1 49.38 157 ALA B CA 1
ATOM 3155 C C . ALA B 1 157 ? 31.312 27.203 19.891 1 49.38 157 ALA B C 1
ATOM 3157 O O . ALA B 1 157 ? 30.922 26.578 20.875 1 49.38 157 ALA B O 1
ATOM 3158 N N . ASN B 1 158 ? 30.344 27.828 19.328 1 52.12 158 ASN B N 1
ATOM 3159 C CA . ASN B 1 158 ? 28.953 28.016 19.734 1 52.12 158 ASN B CA 1
ATOM 3160 C C . ASN B 1 158 ? 28.188 26.688 19.766 1 52.12 158 ASN B C 1
ATOM 3162 O O . ASN B 1 158 ? 28.641 25.703 19.203 1 52.12 158 ASN B O 1
ATOM 3166 N N . SER B 1 159 ? 26.688 26.406 19.266 1 64.44 159 SER B N 1
ATOM 3167 C CA . SER B 1 159 ? 25.688 25.812 20.141 1 64.44 159 SER B CA 1
ATOM 3168 C C . SER B 1 159 ? 25.797 24.281 20.156 1 64.44 159 SER B C 1
ATOM 3170 O O . SER B 1 159 ? 26.016 23.656 19.109 1 64.44 159 SER B O 1
ATOM 3172 N N . ASN B 1 160 ? 26.438 23.797 21.25 1 78.12 160 ASN B N 1
ATOM 3173 C CA . ASN B 1 160 ? 26.328 22.406 21.672 1 78.12 160 ASN B CA 1
ATOM 3174 C C . ASN B 1 160 ? 25.172 21.703 20.969 1 78.12 160 ASN B C 1
ATOM 3176 O O . ASN B 1 160 ? 25.297 20.562 20.547 1 78.12 160 ASN B O 1
ATOM 3180 N N . GLU B 1 161 ? 24.25 22.5 20.672 1 82.56 161 GLU B N 1
ATOM 3181 C CA . GLU B 1 161 ? 23.062 21.938 20.031 1 82.56 161 GLU B CA 1
ATOM 3182 C C . GLU B 1 161 ? 23.312 21.641 18.562 1 82.56 161 GLU B C 1
ATOM 3184 O O . GLU B 1 161 ? 22.859 20.625 18.031 1 82.56 161 GLU B O 1
ATOM 3189 N N . THR B 1 162 ? 24 22.547 17.906 1 83.69 162 THR B N 1
ATOM 3190 C CA . THR B 1 162 ? 24.297 22.359 16.5 1 83.69 162 THR B CA 1
ATOM 3191 C C . THR B 1 162 ? 25.234 21.172 16.297 1 83.69 162 THR B C 1
ATOM 3193 O O . THR B 1 162 ? 25.047 20.375 15.375 1 83.69 162 THR B O 1
ATOM 3196 N N . ASN B 1 163 ? 26.188 21.141 17.125 1 86.06 163 ASN B N 1
ATOM 3197 C CA . ASN B 1 163 ? 27.125 20.031 17.047 1 86.06 163 ASN B CA 1
ATOM 3198 C C . ASN B 1 163 ? 26.422 18.703 17.312 1 86.06 163 ASN B C 1
ATOM 3200 O O . ASN B 1 163 ? 26.719 17.688 16.672 1 86.06 163 ASN B O 1
ATOM 3204 N N . LYS B 1 164 ? 25.562 18.75 18.234 1 87.94 164 LYS B N 1
ATOM 3205 C CA . LYS B 1 164 ? 24.812 17.547 18.531 1 87.94 164 LYS B CA 1
ATOM 3206 C C . LYS B 1 164 ? 23.938 17.141 17.344 1 87.94 164 LYS B C 1
ATOM 3208 O O . LYS B 1 164 ? 23.828 15.953 17.031 1 87.94 164 LYS B O 1
ATOM 3213 N N . LYS B 1 165 ? 23.375 18.094 16.734 1 89.94 165 LYS B N 1
ATOM 3214 C CA . LYS B 1 165 ? 22.547 17.828 15.562 1 89.94 165 LYS B CA 1
ATOM 3215 C C . LYS B 1 165 ? 23.375 17.266 14.422 1 89.94 165 LYS B C 1
ATOM 3217 O O . LYS B 1 165 ? 22.953 16.312 13.758 1 89.94 165 LYS B O 1
ATOM 3222 N N . ILE B 1 166 ? 24.516 17.797 14.188 1 91.88 166 ILE B N 1
ATOM 3223 C CA . ILE B 1 166 ? 25.391 17.328 13.117 1 91.88 166 ILE B CA 1
ATOM 3224 C C . ILE B 1 166 ? 25.828 15.898 13.398 1 91.88 166 ILE B C 1
ATOM 3226 O O . ILE B 1 166 ? 25.844 15.055 12.508 1 91.88 166 ILE B O 1
ATOM 3230 N N . LYS B 1 167 ? 26.172 15.656 14.586 1 92.06 167 LYS B N 1
ATOM 3231 C CA . LYS B 1 167 ? 26.578 14.305 14.984 1 92.06 167 LYS B CA 1
ATOM 3232 C C . LYS B 1 167 ? 25.438 13.312 14.781 1 92.06 167 LYS B C 1
ATOM 3234 O O . LYS B 1 167 ? 25.656 12.195 14.305 1 92.06 167 LYS B O 1
ATOM 3239 N N . HIS B 1 168 ? 24.312 13.734 15.125 1 92.19 168 HIS B N 1
ATOM 3240 C CA . HIS B 1 168 ? 23.141 12.898 14.93 1 92.19 168 HIS B CA 1
ATOM 3241 C C . HIS B 1 168 ? 22.906 12.617 13.445 1 92.19 168 HIS B C 1
ATOM 3243 O O . HIS B 1 168 ? 22.609 11.484 13.062 1 92.19 168 HIS B O 1
ATOM 3249 N N . ASP B 1 169 ? 23.047 13.586 12.703 1 93.56 169 ASP B N 1
ATOM 3250 C CA . ASP B 1 169 ? 22.844 13.43 11.266 1 93.56 169 ASP B CA 1
ATOM 3251 C C . ASP B 1 169 ? 23.891 12.484 10.656 1 93.56 169 ASP B C 1
ATOM 3253 O O . ASP B 1 169 ? 23.562 11.68 9.781 1 93.56 169 ASP B O 1
ATOM 3257 N N . ILE B 1 170 ? 25.047 12.625 11.102 1 95.06 170 ILE B N 1
ATOM 3258 C CA . ILE B 1 170 ? 26.109 11.734 10.625 1 95.06 170 ILE B CA 1
ATOM 3259 C C . ILE B 1 170 ? 25.781 10.297 11.008 1 95.06 170 ILE B C 1
ATOM 3261 O O . ILE B 1 170 ? 25.891 9.383 10.188 1 95.06 170 ILE B O 1
ATOM 3265 N N . GLN B 1 171 ? 25.375 10.086 12.172 1 94.94 171 GLN B N 1
ATOM 3266 C CA . GLN B 1 171 ? 25.016 8.75 12.641 1 94.94 171 GLN B CA 1
ATOM 3267 C C . GLN B 1 171 ? 23.875 8.172 11.82 1 94.94 171 GLN B C 1
ATOM 3269 O O . GLN B 1 171 ? 23.891 6.996 11.453 1 94.94 171 GLN B O 1
ATOM 3274 N N . GLU B 1 172 ? 22.922 8.953 11.555 1 93.81 172 GLU B N 1
ATOM 3275 C CA . GLU B 1 172 ? 21.781 8.523 10.75 1 93.81 172 GLU B CA 1
ATOM 3276 C C . GLU B 1 172 ? 22.219 8.102 9.352 1 93.81 172 GLU B C 1
ATOM 3278 O O . GLU B 1 172 ? 21.75 7.09 8.828 1 93.81 172 GLU B O 1
ATOM 3283 N N . GLU B 1 173 ? 23.109 8.844 8.859 1 95 173 GLU B N 1
ATOM 3284 C CA . GLU B 1 173 ? 23.594 8.523 7.52 1 95 173 GLU B CA 1
ATOM 3285 C C . GLU B 1 173 ? 24.469 7.273 7.523 1 95 173 GLU B C 1
ATOM 3287 O O . GLU B 1 173 ? 24.469 6.504 6.562 1 95 173 GLU B O 1
ATOM 3292 N N . LEU B 1 174 ? 25.203 7.117 8.57 1 96.06 174 LEU B N 1
ATOM 3293 C CA . LEU B 1 174 ? 26.016 5.918 8.688 1 96.06 174 LEU B CA 1
ATOM 3294 C C . LEU B 1 174 ? 25.156 4.668 8.742 1 96.06 174 LEU B C 1
ATOM 3296 O O . LEU B 1 174 ? 25.484 3.648 8.133 1 96.06 174 LEU B O 1
ATOM 3300 N N . ILE B 1 175 ? 24.078 4.785 9.406 1 96.62 175 ILE B N 1
ATOM 3301 C CA . ILE B 1 175 ? 23.141 3.668 9.477 1 96.62 175 ILE B CA 1
ATOM 3302 C C . ILE B 1 175 ? 22.547 3.414 8.094 1 96.62 175 ILE B C 1
ATOM 3304 O O . ILE B 1 175 ? 22.391 2.262 7.676 1 96.62 175 ILE B O 1
ATOM 3308 N N . THR B 1 176 ? 22.234 4.438 7.418 1 96.38 176 THR B N 1
ATOM 3309 C CA . THR B 1 176 ? 21.734 4.316 6.055 1 96.38 176 THR B CA 1
ATOM 3310 C C . THR B 1 176 ? 22.766 3.6 5.168 1 96.38 176 THR B C 1
ATOM 3312 O O . THR B 1 176 ? 22.391 2.709 4.398 1 96.38 176 THR B O 1
ATOM 3315 N N . CYS B 1 177 ? 23.953 3.99 5.34 1 97.12 177 CYS B N 1
ATOM 3316 C CA . CYS B 1 177 ? 25.016 3.359 4.57 1 97.12 177 CYS B CA 1
ATOM 3317 C C . CYS B 1 177 ? 25.109 1.872 4.887 1 97.12 177 CYS B C 1
ATOM 3319 O O . CYS B 1 177 ? 25.266 1.049 3.98 1 97.12 177 CYS B O 1
ATOM 3321 N N . LEU B 1 178 ? 25.031 1.6 6.117 1 97.06 178 LEU B N 1
ATOM 3322 C CA . LEU B 1 178 ? 25.094 0.202 6.531 1 97.06 178 LEU B CA 1
ATOM 3323 C C . LEU B 1 178 ? 23.953 -0.601 5.891 1 97.06 178 LEU B C 1
ATOM 3325 O O . LEU B 1 178 ? 24.188 -1.686 5.352 1 97.06 178 LEU B O 1
ATOM 3329 N N . CYS B 1 179 ? 22.812 -0.089 5.898 1 97.12 179 CYS B N 1
ATOM 3330 C CA . CYS B 1 179 ? 21.656 -0.753 5.285 1 97.12 179 CYS B CA 1
ATOM 3331 C C . CYS B 1 179 ? 21.875 -0.927 3.787 1 97.12 179 CYS B C 1
ATOM 3333 O O . CYS B 1 179 ? 21.594 -1.996 3.238 1 97.12 179 CYS B O 1
ATOM 3335 N N . LEU B 1 180 ? 22.391 0.089 3.213 1 97.5 180 LEU B N 1
ATOM 3336 C CA . LEU B 1 180 ? 22.625 0.037 1.773 1 97.5 180 LEU B CA 1
ATOM 3337 C C . LEU B 1 180 ? 23.672 -1.021 1.431 1 97.5 180 LEU B C 1
ATOM 3339 O O . LEU B 1 180 ? 23.531 -1.744 0.443 1 97.5 180 LEU B O 1
ATOM 3343 N N . ILE B 1 181 ? 24.656 -1.103 2.227 1 97.38 181 ILE B N 1
ATOM 3344 C CA . ILE B 1 181 ? 25.719 -2.088 2.008 1 97.38 181 ILE B CA 1
ATOM 3345 C C . ILE B 1 181 ? 25.141 -3.496 2.131 1 97.38 181 ILE B C 1
ATOM 3347 O O . ILE B 1 181 ? 25.406 -4.359 1.292 1 97.38 181 ILE B O 1
ATOM 3351 N N . LEU B 1 182 ? 24.375 -3.697 3.137 1 96.62 182 LEU B N 1
ATOM 3352 C CA . LEU B 1 182 ? 23.734 -4.992 3.297 1 96.62 182 LEU B CA 1
ATOM 3353 C C . LEU B 1 182 ? 22.859 -5.32 2.084 1 96.62 182 LEU B C 1
ATOM 3355 O O . LEU B 1 182 ? 22.906 -6.438 1.569 1 96.62 182 LEU B O 1
ATOM 3359 N N . ASP B 1 183 ? 22.141 -4.363 1.609 1 96.81 183 ASP B N 1
ATOM 3360 C CA . ASP B 1 183 ? 21.25 -4.555 0.466 1 96.81 183 ASP B CA 1
ATOM 3361 C C . ASP B 1 183 ? 22.047 -4.844 -0.804 1 96.81 183 ASP B C 1
ATOM 3363 O O . ASP B 1 183 ? 21.641 -5.68 -1.617 1 96.81 183 ASP B O 1
ATOM 3367 N N . ILE B 1 184 ? 23.125 -4.172 -0.95 1 96.38 184 ILE B N 1
ATOM 3368 C CA . ILE B 1 184 ? 23.969 -4.379 -2.129 1 96.38 184 ILE B CA 1
ATOM 3369 C C . ILE B 1 184 ? 24.547 -5.793 -2.115 1 96.38 184 ILE B C 1
ATOM 3371 O O . ILE B 1 184 ? 24.578 -6.469 -3.146 1 96.38 184 ILE B O 1
ATOM 3375 N N . ILE B 1 185 ? 24.906 -6.234 -0.985 1 95 185 ILE B N 1
ATOM 3376 C CA . ILE B 1 185 ? 25.531 -7.555 -0.862 1 95 185 ILE B CA 1
ATOM 3377 C C . ILE B 1 185 ? 24.547 -8.625 -1.35 1 95 185 ILE B C 1
ATOM 3379 O O . ILE B 1 185 ? 24.891 -9.445 -2.199 1 95 185 ILE B O 1
ATOM 3383 N N . TYR B 1 186 ? 23.328 -8.531 -0.874 1 94 186 TYR B N 1
ATOM 3384 C CA . TYR B 1 186 ? 22.438 -9.609 -1.288 1 94 186 TYR B CA 1
ATOM 3385 C C . TYR B 1 186 ? 21.844 -9.328 -2.662 1 94 186 TYR B C 1
ATOM 3387 O O . TYR B 1 186 ? 21.438 -10.25 -3.373 1 94 186 TYR B O 1
ATOM 3395 N N . ALA B 1 187 ? 21.766 -8.094 -3.092 1 93.5 187 ALA B N 1
ATOM 3396 C CA . ALA B 1 187 ? 21.266 -7.777 -4.426 1 93.5 187 ALA B CA 1
ATOM 3397 C C . ALA B 1 187 ? 22.172 -8.359 -5.504 1 93.5 187 ALA B C 1
ATOM 3399 O O . ALA B 1 187 ? 21.688 -8.953 -6.477 1 93.5 187 ALA B O 1
ATOM 3400 N N . VAL B 1 188 ? 23.453 -8.234 -5.32 1 92.56 188 VAL B N 1
ATOM 3401 C CA . VAL B 1 188 ? 24.422 -8.734 -6.281 1 92.56 188 VAL B CA 1
ATOM 3402 C C . VAL B 1 188 ? 24.359 -10.266 -6.332 1 92.56 188 VAL B C 1
ATOM 3404 O O . VAL B 1 188 ? 24.641 -10.867 -7.371 1 92.56 188 VAL B O 1
ATOM 3407 N N . SER B 1 189 ? 23.938 -10.805 -5.273 1 91.25 189 SER B N 1
ATOM 3408 C CA . SER B 1 189 ? 23.859 -12.258 -5.223 1 91.25 189 SER B CA 1
ATOM 3409 C C . SER B 1 189 ? 22.781 -12.789 -6.156 1 91.25 189 SER B C 1
ATOM 3411 O O . SER B 1 189 ? 22.797 -13.961 -6.535 1 91.25 189 SER B O 1
ATOM 3413 N N . TYR B 1 190 ? 21.812 -11.945 -6.539 1 89.81 190 TYR B N 1
ATOM 3414 C CA . TYR B 1 190 ? 20.734 -12.359 -7.434 1 89.81 190 TYR B CA 1
ATOM 3415 C C . TYR B 1 190 ? 21.219 -12.367 -8.883 1 89.81 190 TYR B C 1
ATOM 3417 O O . TYR B 1 190 ? 20.5 -12.852 -9.773 1 89.81 190 TYR B O 1
ATOM 3425 N N . LEU B 1 191 ? 22.391 -11.898 -9.133 1 89.5 191 LEU B N 1
ATOM 3426 C CA . LEU B 1 191 ? 22.969 -11.938 -10.469 1 89.5 191 LEU B CA 1
ATOM 3427 C C . LEU B 1 191 ? 23.469 -13.336 -10.805 1 89.5 191 LEU B C 1
ATOM 3429 O O . LEU B 1 191 ? 23.703 -14.148 -9.914 1 89.5 191 LEU B O 1
ATOM 3433 N N . PRO B 1 192 ? 23.484 -13.586 -12.117 1 86.06 192 PRO B N 1
ATOM 3434 C CA . PRO B 1 192 ? 23.953 -14.914 -12.516 1 86.06 192 PRO B CA 1
ATOM 3435 C C . PRO B 1 192 ? 25.391 -15.188 -12.086 1 86.06 192 PRO B C 1
ATOM 3437 O O . PRO B 1 192 ? 26.156 -14.25 -11.82 1 86.06 192 PRO B O 1
ATOM 3440 N N . SER B 1 193 ? 25.672 -16.469 -12.078 1 86.12 193 SER B N 1
ATOM 3441 C CA . SER B 1 193 ? 27 -16.891 -11.672 1 86.12 193 SER B CA 1
ATOM 3442 C C . SER B 1 193 ? 28.062 -16.359 -12.625 1 86.12 193 SER B C 1
ATOM 3444 O O . SER B 1 193 ? 27.875 -16.391 -13.844 1 86.12 193 SER B O 1
ATOM 3446 N N . GLY B 1 194 ? 29.125 -15.812 -12.047 1 81.88 194 GLY B N 1
ATOM 3447 C CA . GLY B 1 194 ? 30.234 -15.32 -12.859 1 81.88 194 GLY B CA 1
ATOM 3448 C C . GLY B 1 194 ? 30.328 -13.805 -12.867 1 81.88 194 GLY B C 1
ATOM 3449 O O . GLY B 1 194 ? 31.359 -13.25 -13.281 1 81.88 194 GLY B O 1
ATOM 3450 N N . VAL B 1 195 ? 29.188 -13.219 -12.547 1 81.94 195 VAL B N 1
ATOM 3451 C CA . VAL B 1 195 ? 29.203 -11.758 -12.477 1 81.94 195 VAL B CA 1
ATOM 3452 C C . VAL B 1 195 ? 29.375 -11.312 -11.031 1 81.94 195 VAL B C 1
ATOM 3454 O O . VAL B 1 195 ? 28.484 -11.523 -10.195 1 81.94 195 VAL B O 1
ATOM 3457 N N . LEU B 1 196 ? 30.531 -10.672 -10.781 1 86.19 196 LEU B N 1
ATOM 3458 C CA . LEU B 1 196 ? 30.859 -10.281 -9.414 1 86.19 196 LEU B CA 1
ATOM 3459 C C . LEU B 1 196 ? 30.75 -11.477 -8.469 1 86.19 196 LEU B C 1
ATOM 3461 O O . LEU B 1 196 ? 31.438 -12.477 -8.648 1 86.19 196 LEU B O 1
ATOM 3465 N N . TRP B 1 197 ? 29.984 -11.445 -7.391 1 84.06 197 TRP B N 1
ATOM 3466 C CA . TRP B 1 197 ? 29.781 -12.594 -6.52 1 84.06 197 TRP B CA 1
ATOM 3467 C C . TRP 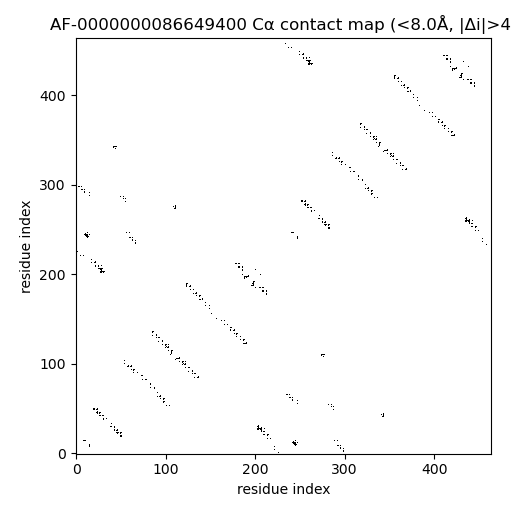B 1 197 ? 28.359 -13.133 -6.648 1 84.06 197 TRP B C 1
ATOM 3469 O O . TRP B 1 197 ? 27.75 -13.539 -5.652 1 84.06 197 TRP B O 1
ATOM 3479 N N . GLY B 1 198 ? 27.953 -13.031 -7.824 1 85.62 198 GLY B N 1
ATOM 3480 C CA . GLY B 1 198 ? 26.625 -13.562 -8.094 1 85.62 198 GLY B CA 1
ATOM 3481 C C . GLY B 1 198 ? 26.5 -15.031 -7.758 1 85.62 198 GLY B C 1
ATOM 3482 O O . GLY B 1 198 ? 27.422 -15.82 -8.008 1 85.62 198 GLY B O 1
ATOM 3483 N N . GLY B 1 199 ? 25.359 -15.383 -7.094 1 83.88 199 GLY B N 1
ATOM 3484 C CA . GLY B 1 199 ? 25.062 -16.781 -6.809 1 83.88 199 GLY B CA 1
ATOM 3485 C C . GLY B 1 199 ? 25.859 -17.328 -5.641 1 83.88 199 GLY B C 1
ATOM 3486 O O . GLY B 1 199 ? 25.781 -18.516 -5.344 1 83.88 199 GLY B O 1
ATOM 3487 N N . PHE B 1 200 ? 26.516 -16.531 -4.941 1 85.75 200 PHE B N 1
ATOM 3488 C CA . PHE B 1 200 ? 27.391 -17 -3.867 1 85.75 200 PHE B CA 1
ATOM 3489 C C . PHE B 1 200 ? 26.594 -17.219 -2.586 1 85.75 200 PHE B C 1
ATOM 3491 O O . PHE B 1 200 ? 26.906 -18.141 -1.814 1 85.75 200 PHE B O 1
ATOM 3498 N N . LEU B 1 201 ? 25.594 -16.516 -2.43 1 89.88 201 LEU B N 1
ATOM 3499 C CA . LEU B 1 201 ? 24.844 -16.562 -1.177 1 89.88 201 LEU B CA 1
ATOM 3500 C C . LEU B 1 201 ? 23.672 -17.531 -1.278 1 89.88 201 LEU B C 1
ATOM 3502 O O . LEU B 1 201 ? 23.016 -17.594 -2.316 1 89.88 201 LEU B O 1
ATOM 3506 N N . LYS B 1 202 ? 23.531 -18.266 -0.233 1 89.5 202 LYS B N 1
ATOM 3507 C CA . LYS B 1 202 ? 22.375 -19.141 -0.122 1 89.5 202 LYS B CA 1
ATOM 3508 C C . LYS B 1 202 ? 21.141 -18.344 0.297 1 89.5 202 LYS B C 1
ATOM 3510 O O . LYS B 1 202 ? 21.234 -17.172 0.673 1 89.5 202 LYS B O 1
ATOM 3515 N N . THR B 1 203 ? 20.094 -19 0.252 1 88.62 203 THR B N 1
ATOM 3516 C CA . THR B 1 203 ? 18.812 -18.359 0.522 1 88.62 203 THR B CA 1
ATOM 3517 C C . THR B 1 203 ? 18.781 -17.797 1.937 1 88.62 203 THR B C 1
ATOM 3519 O O . THR B 1 203 ? 18.312 -16.672 2.146 1 88.62 203 THR B O 1
ATOM 3522 N N . TRP B 1 204 ? 19.312 -18.484 2.869 1 89.56 204 TRP B N 1
ATOM 3523 C CA . TRP B 1 204 ? 19.219 -18.016 4.246 1 89.56 204 TRP B CA 1
ATOM 3524 C C . TRP B 1 204 ? 20.188 -16.859 4.496 1 89.56 204 TRP B C 1
ATOM 3526 O O . TRP B 1 204 ? 19.922 -15.992 5.324 1 89.56 204 TRP B O 1
ATOM 3536 N N . HIS B 1 205 ? 21.297 -16.781 3.715 1 93.06 205 HIS B N 1
ATOM 3537 C CA . HIS B 1 205 ? 22.188 -15.625 3.809 1 93.06 205 HIS B CA 1
ATOM 3538 C C . HIS B 1 205 ? 21.484 -14.344 3.361 1 93.06 205 HIS B C 1
ATOM 3540 O O . HIS B 1 205 ? 21.594 -13.312 4.02 1 93.06 205 HIS B O 1
ATOM 3546 N N . VAL B 1 206 ? 20.812 -14.516 2.273 1 93.81 206 VAL B N 1
ATOM 3547 C CA . VAL B 1 206 ? 20.047 -13.391 1.744 1 93.81 206 VAL B CA 1
ATOM 3548 C C . VAL B 1 206 ? 18.969 -12.977 2.748 1 93.81 206 VAL B C 1
ATOM 3550 O O . VAL B 1 206 ? 18.781 -11.781 3.006 1 93.81 206 VAL B O 1
ATOM 3553 N N . GLY B 1 207 ? 18.297 -13.984 3.348 1 95.25 207 GLY B N 1
ATOM 3554 C CA . GLY B 1 207 ? 17.297 -13.719 4.367 1 95.25 207 GLY B CA 1
ATOM 3555 C C . GLY B 1 207 ? 17.875 -13 5.582 1 95.25 207 GLY B C 1
ATOM 3556 O O . GLY B 1 207 ? 17.234 -12.102 6.129 1 95.25 207 GLY B O 1
ATOM 3557 N N . ALA B 1 208 ? 19.031 -13.352 5.941 1 95.56 208 ALA B N 1
ATOM 3558 C CA . ALA B 1 208 ? 19.656 -12.758 7.113 1 95.56 208 ALA B CA 1
ATOM 3559 C C . ALA B 1 208 ? 20.031 -11.297 6.855 1 95.56 208 ALA B C 1
ATOM 3561 O O . ALA B 1 208 ? 19.703 -10.414 7.648 1 95.56 208 ALA B O 1
ATOM 3562 N N . LEU B 1 209 ? 20.656 -11.102 5.773 1 96.38 209 LEU B N 1
ATOM 3563 C CA . LEU B 1 209 ? 21.078 -9.75 5.422 1 96.38 209 LEU B CA 1
ATOM 3564 C C . LEU B 1 209 ? 19.859 -8.844 5.215 1 96.38 209 LEU B C 1
ATOM 3566 O O . LEU B 1 209 ? 19.844 -7.711 5.707 1 96.38 209 LEU B O 1
ATOM 3570 N N . GLY B 1 210 ? 18.859 -9.359 4.531 1 96.62 210 GLY B N 1
ATOM 3571 C CA . GLY B 1 210 ? 17.656 -8.586 4.289 1 96.62 210 GLY B CA 1
ATOM 3572 C C . GLY B 1 210 ? 16.875 -8.297 5.555 1 96.62 210 GLY B C 1
ATOM 3573 O O . GLY B 1 210 ? 16.328 -7.207 5.719 1 96.62 210 GLY B O 1
ATOM 3574 N N . THR B 1 211 ? 16.844 -9.234 6.398 1 97 211 THR B N 1
ATOM 3575 C CA . THR B 1 211 ? 16.141 -9.055 7.656 1 97 211 THR B CA 1
ATOM 3576 C C . THR B 1 211 ? 16.812 -7.992 8.516 1 97 211 THR B C 1
ATOM 3578 O O . THR B 1 211 ? 16.141 -7.105 9.055 1 97 211 THR B O 1
ATOM 3581 N N . ILE B 1 212 ? 18.062 -8.055 8.555 1 97.31 212 ILE B N 1
ATOM 3582 C CA . ILE B 1 212 ? 18.797 -7.082 9.352 1 97.31 212 ILE B CA 1
ATOM 3583 C C . ILE B 1 212 ? 18.578 -5.68 8.781 1 97.31 212 ILE B C 1
ATOM 3585 O O . ILE B 1 212 ? 18.234 -4.754 9.516 1 97.31 212 ILE B O 1
ATOM 3589 N N . SER B 1 213 ? 18.75 -5.555 7.543 1 97 213 SER B N 1
ATOM 3590 C CA . SER B 1 213 ? 18.562 -4.266 6.883 1 97 213 SER B CA 1
ATOM 3591 C C . SER B 1 213 ? 17.141 -3.746 7.082 1 97 213 SER B C 1
ATOM 3593 O O . SER B 1 213 ? 16.953 -2.582 7.441 1 97 213 SER B O 1
ATOM 3595 N N . SER B 1 214 ? 16.188 -4.621 6.949 1 96.62 214 SER B N 1
ATOM 3596 C CA . SER B 1 214 ? 14.789 -4.227 7.055 1 96.62 214 SER B CA 1
ATOM 3597 C C . SER B 1 214 ? 14.422 -3.857 8.484 1 96.62 214 SER B C 1
ATOM 3599 O O . SER B 1 214 ? 13.688 -2.9 8.719 1 96.62 214 SER B O 1
ATOM 3601 N N . CYS B 1 215 ? 14.906 -4.562 9.391 1 95.69 215 CYS B N 1
ATOM 3602 C CA . CYS B 1 215 ? 14.609 -4.285 10.789 1 95.69 215 CYS B CA 1
ATOM 3603 C C . CYS B 1 215 ? 15.203 -2.951 11.227 1 95.69 215 CYS B C 1
ATOM 3605 O O . CYS B 1 215 ? 14.555 -2.182 11.938 1 95.69 215 CYS B O 1
ATOM 3607 N N . ILE B 1 216 ? 16.375 -2.688 10.766 1 95.88 216 ILE B N 1
ATOM 3608 C CA . ILE B 1 216 ? 17.016 -1.421 11.086 1 95.88 216 ILE B CA 1
ATOM 3609 C C . ILE B 1 216 ? 16.219 -0.266 10.484 1 95.88 216 ILE B C 1
ATOM 3611 O O . ILE B 1 216 ? 15.922 0.717 11.172 1 95.88 216 ILE B O 1
ATOM 3615 N N . SER B 1 217 ? 15.867 -0.442 9.312 1 93.5 217 SER B N 1
ATOM 3616 C CA . SER B 1 217 ? 15.125 0.599 8.617 1 93.5 217 SER B CA 1
ATOM 3617 C C . SER B 1 217 ? 13.758 0.824 9.25 1 93.5 217 SER B C 1
ATOM 3619 O O . SER B 1 217 ? 13.312 1.965 9.391 1 93.5 217 SER B O 1
ATOM 3621 N N . LEU B 1 218 ? 13.164 -0.255 9.57 1 93.25 218 LEU B N 1
ATOM 3622 C CA . LEU B 1 218 ? 11.852 -0.168 10.203 1 93.25 218 LEU B CA 1
ATOM 3623 C C . LEU B 1 218 ? 11.945 0.495 11.57 1 93.25 218 LEU B C 1
ATOM 3625 O O . LEU B 1 218 ? 11.148 1.372 11.906 1 93.25 218 LEU B O 1
ATOM 3629 N N . TYR B 1 219 ? 12.922 0.127 12.312 1 92.38 219 TYR B N 1
ATOM 3630 C CA . TYR B 1 219 ? 13.125 0.701 13.633 1 92.38 219 TYR B CA 1
ATOM 3631 C C . TYR B 1 219 ? 13.391 2.199 13.547 1 92.38 219 TYR B C 1
ATOM 3633 O O . TYR B 1 219 ? 12.82 2.982 14.312 1 92.38 219 TYR B O 1
ATOM 3641 N N . ARG B 1 220 ? 14.125 2.525 12.633 1 92.06 220 ARG B N 1
ATOM 3642 C CA . ARG B 1 220 ? 14.453 3.936 12.445 1 92.06 220 ARG B CA 1
ATOM 3643 C C . ARG B 1 220 ? 13.211 4.738 12.062 1 92.06 220 ARG B C 1
ATOM 3645 O O . ARG B 1 220 ? 12.992 5.836 12.586 1 92.06 220 ARG B O 1
ATOM 3652 N N . ALA B 1 221 ? 12.461 4.203 11.242 1 91.88 221 ALA B N 1
ATOM 3653 C CA . ALA B 1 221 ? 11.266 4.902 10.789 1 91.88 221 ALA B CA 1
ATOM 3654 C C . ALA B 1 221 ? 10.273 5.086 11.93 1 91.88 221 ALA B C 1
ATOM 3656 O O . ALA B 1 221 ? 9.711 6.168 12.109 1 91.88 221 ALA B O 1
ATOM 3657 N N . LEU B 1 222 ? 10.094 4.086 12.711 1 91.88 222 LEU B N 1
ATOM 3658 C CA . LEU B 1 222 ? 9.141 4.148 13.82 1 91.88 222 LEU B CA 1
ATOM 3659 C C . LEU B 1 222 ? 9.656 5.062 14.922 1 91.88 222 LEU B C 1
ATOM 3661 O O . LEU B 1 222 ? 8.883 5.797 15.539 1 91.88 222 LEU B O 1
ATOM 3665 N N . HIS B 1 223 ? 10.953 5.004 15.148 1 90.56 223 HIS B N 1
ATOM 3666 C CA . HIS B 1 223 ? 11.547 5.859 16.172 1 90.56 223 HIS B CA 1
ATOM 3667 C C . HIS B 1 223 ? 11.406 7.332 15.812 1 90.56 223 HIS B C 1
ATOM 3669 O O . HIS B 1 223 ? 11.117 8.164 16.672 1 90.56 223 HIS B O 1
ATOM 3675 N N . LYS B 1 224 ? 11.633 7.574 14.602 1 89.31 224 LYS B N 1
ATOM 3676 C CA . LYS B 1 224 ? 11.469 8.953 14.141 1 89.31 224 LYS B CA 1
ATOM 3677 C C . LYS B 1 224 ? 10.031 9.43 14.344 1 89.31 224 LYS B C 1
ATOM 3679 O O . LYS B 1 224 ? 9.812 10.57 14.766 1 89.31 224 LYS B O 1
ATOM 3684 N N . LYS B 1 225 ? 9.086 8.57 14.094 1 89.69 225 LYS B N 1
ATOM 3685 C CA . LYS B 1 225 ? 7.684 8.945 14.258 1 89.69 225 LYS B CA 1
ATOM 3686 C C . LYS B 1 225 ? 7.336 9.141 15.734 1 89.69 225 LYS B C 1
ATOM 3688 O O . LYS B 1 225 ? 6.535 10.008 16.078 1 89.69 225 LYS B O 1
ATOM 3693 N N . ILE B 1 226 ? 7.926 8.352 16.578 1 88.06 226 ILE B N 1
ATOM 3694 C CA . ILE B 1 226 ? 7.699 8.461 18.016 1 88.06 226 ILE B CA 1
ATOM 3695 C C . ILE B 1 226 ? 8.242 9.797 18.516 1 88.06 226 ILE B C 1
ATOM 3697 O O . ILE B 1 226 ? 7.582 10.492 19.297 1 88.06 226 ILE B O 1
ATOM 3701 N N . MET B 1 227 ? 9.383 10.188 18.062 1 87.19 227 MET B N 1
ATOM 3702 C CA . MET B 1 227 ? 10.016 11.438 18.484 1 87.19 227 MET B CA 1
ATOM 3703 C C . MET B 1 227 ? 9.227 12.641 17.984 1 87.19 227 MET B C 1
ATOM 3705 O O . MET B 1 227 ? 9.109 13.648 18.703 1 87.19 227 MET B O 1
ATOM 3709 N N . GLN B 1 228 ? 8.703 12.531 16.812 1 86.56 228 GLN B N 1
ATOM 3710 C CA . GLN B 1 228 ? 7.891 13.617 16.266 1 86.56 228 GLN B CA 1
ATOM 3711 C C . GLN B 1 228 ? 6.602 13.797 17.062 1 86.56 228 GLN B C 1
ATOM 3713 O O . GLN B 1 228 ? 6.137 14.922 17.25 1 86.56 228 GLN B O 1
ATOM 3718 N N . LYS B 1 229 ? 6.02 12.75 17.516 1 84.75 229 LYS B N 1
ATOM 3719 C CA . LYS B 1 229 ? 4.793 12.82 18.312 1 84.75 229 LYS B CA 1
ATOM 3720 C C . LYS B 1 229 ? 5.055 13.414 19.688 1 84.75 229 LYS B C 1
ATOM 3722 O O . LYS B 1 229 ? 4.207 14.109 20.25 1 84.75 229 LYS B O 1
ATOM 3727 N N . LYS B 1 230 ? 6.176 13.164 20.219 1 83.56 230 LYS B N 1
ATOM 3728 C CA . LYS B 1 230 ? 6.523 13.688 21.531 1 83.56 230 LYS B CA 1
ATOM 3729 C C . LYS B 1 230 ? 6.773 15.188 21.484 1 83.56 230 LYS B C 1
ATOM 3731 O O . LYS B 1 230 ? 6.547 15.898 22.469 1 83.56 230 LYS B O 1
ATOM 3736 N N . LYS B 1 231 ? 7.141 15.727 20.438 1 79.69 231 LYS B N 1
ATOM 3737 C CA . LYS B 1 231 ? 7.398 17.156 20.312 1 79.69 231 LYS B CA 1
ATOM 3738 C C . LYS B 1 231 ? 6.098 17.922 20.109 1 79.69 231 LYS B C 1
ATOM 3740 O O . LYS B 1 231 ? 6.059 19.141 20.312 1 79.69 231 LYS B O 1
ATOM 3745 N N . LEU B 1 232 ? 5.086 17.297 19.75 1 66.06 232 LEU B N 1
ATOM 3746 C CA . LEU B 1 232 ? 3.797 17.984 19.656 1 66.06 232 LEU B CA 1
ATOM 3747 C C . LEU B 1 232 ? 3.051 17.922 20.984 1 66.06 232 LEU B C 1
ATOM 3749 O O . LEU B 1 232 ? 2.377 18.875 21.375 1 66.06 232 LEU B O 1
#